Protein AF-A0A2V8A030-F1 (afdb_monomer_lite)

Radius of gyration: 26.64 Å; chains: 1; bounding box: 53×54×81 Å

pLDDT: mean 85.72, std 15.98, range [25.98, 98.75]

Sequence (415 aa):
MRPDWAATRVDRFESLRRTTTCSACGARWDPLSHTQDVGGPLARTSVDLALVLDATVGLDADDPVTRDGEGHRAASYRDALTPEALAGARLGAVRNLFGSAPEDTEGGDVVRKAIDAMRDRGATIVDVAIAGLETALQGSSVINTEFKFDLLDYLARYPQAPVHSLGEILERGDYHAALEAGFKQSNAIDSRDSAAHRIALHKRAAVRELITAALEEQRVDALVYPVLSRKAALIGEPARGMNNCQVSASTGFPALSVPAGFTADGVPIGMELLGPPWTESRLLSIAYAFERAVQPRRAPATTPALVNGKRPPPLRSAAAIEEVRATFTFDPVTGRLSYDVSATSARAGAVSVAIHRAAKDHNGPVILSVLNGSASTGDVVLQPIDREALARGDLYLGVRSMKGESRAQLQFKPE

Foldseek 3Di:
DDDQPLWWWFLDALLQLDPCDQPVHRDGDQDQANLQDGDADIGRALLVRQVVCCRRRDDDPPRVSNVVCVVLDDNGLNVLADLLLLAAAEEEAAPVQQDDDPQLVQLSVLQVVLVVLSVVSHHHYHYFYQPCLVVLLVLLDCRLLGRFPSNQVVLVVPVPDPDRTLVRCLVVVVDDPVCNVSSVSSNPRPDSPDPSNVSSLVSLVVLLVSVVCRCVVSVGQWYKHWCFSHFDDDVPDDDDGDHCSSSCSSNVFGKIWHFSAAGPVGGTTIMITTGGHSCNSSVSNSRNSSCVSPVRGDRFQQDDDADVNHQAAWWKWWDDDDQKTKIWTARSNQQKIKMKMFGDDDPQPFKWKFKFFDDPPDTHDTPDTADRGGIGIDMDRDDRVVSVSLVVQRIWIWMQGPVGIDIDTTDIDGD

Secondary structure (DSSP, 8-state):
------SEEEEE-STTTT-SB-TTT-PBPPPS-TTT-----EESSHHHHHHHHHHH----TT-GGGGGGTTT--S-SSTT--TTTTTT-EEEEEGGGS-SSGGGHHHHHHHHHHHHHHHHTTPEEEEE--TTHHHHHTT---HHHHHHHHHHHHHHT-TTSS--SHHHHHHHT-S-GGGHHHHHHHHT---TT-HHHHHHHHHHHHHHHHHHHHHHHHT-SEEEEESBSSPPPPTTSPP-S-BTHHHHHHH---EEEEEEEE-TTS-EEEEEEEPSTT-HHHHHHHHHHHHHHH------TTSPPPBTTBPPPPEEEEEEETTEEEEEEEETTTTEEEEEEEESS--TTSEEEEEEEEETTEEEEEEEEEESSSEEEEEEE--HHHHHHHHHT-EEEEEEETTEEEEEE---EE-

Structure (mmCIF, N/CA/C/O backbone):
data_AF-A0A2V8A030-F1
#
_entry.id   AF-A0A2V8A030-F1
#
loop_
_atom_site.group_PDB
_atom_site.id
_atom_site.type_symbol
_atom_site.label_atom_id
_atom_site.label_alt_id
_atom_site.label_comp_id
_atom_site.label_asym_id
_atom_site.label_entity_id
_atom_site.label_seq_id
_atom_site.pdbx_PDB_ins_code
_atom_site.Cartn_x
_atom_site.Cartn_y
_atom_site.Cartn_z
_atom_site.occupancy
_atom_site.B_iso_or_equiv
_atom_site.auth_seq_id
_atom_site.auth_comp_id
_atom_site.auth_asym_id
_atom_site.auth_atom_id
_atom_site.pdbx_PDB_model_num
ATOM 1 N N . MET A 1 1 ? 0.359 14.951 12.469 1.00 25.98 1 MET A N 1
ATOM 2 C CA . MET A 1 1 ? -0.631 14.194 11.668 1.00 25.98 1 MET A CA 1
ATOM 3 C C . MET A 1 1 ? -0.002 12.858 11.316 1.00 25.98 1 MET A C 1
ATOM 5 O O . MET A 1 1 ? 1.158 12.859 10.933 1.00 25.98 1 MET A O 1
ATOM 9 N N . ARG A 1 2 ? -0.686 11.735 11.557 1.00 28.62 2 ARG A N 1
ATOM 10 C CA . ARG A 1 2 ? -0.190 10.387 11.223 1.00 28.62 2 ARG A CA 1
ATOM 11 C C . ARG A 1 2 ? -0.768 9.984 9.853 1.00 28.62 2 ARG A C 1
ATOM 13 O O . ARG A 1 2 ? -1.899 10.391 9.594 1.00 28.62 2 ARG A O 1
ATOM 20 N N . PRO A 1 3 ? -0.037 9.250 8.993 1.00 30.45 3 PRO A N 1
ATOM 21 C CA . PRO A 1 3 ? -0.553 8.839 7.690 1.00 30.45 3 PRO A CA 1
ATOM 22 C C . PRO A 1 3 ? -1.743 7.877 7.835 1.00 30.45 3 PRO A C 1
ATOM 24 O O . PRO A 1 3 ? -1.896 7.216 8.859 1.00 30.45 3 PRO A O 1
ATOM 27 N N . ASP A 1 4 ? -2.585 7.819 6.811 1.00 27.83 4 ASP A N 1
ATOM 28 C CA . ASP A 1 4 ? -3.862 7.098 6.777 1.00 27.83 4 ASP A CA 1
ATOM 29 C C . ASP A 1 4 ? -3.701 5.795 5.969 1.00 27.83 4 ASP A C 1
ATOM 31 O O . ASP A 1 4 ? -4.127 5.667 4.825 1.00 27.83 4 ASP A O 1
ATOM 35 N N . TRP A 1 5 ? -2.924 4.857 6.512 1.00 34.81 5 TRP A N 1
ATOM 36 C CA . TRP A 1 5 ? -2.167 3.890 5.706 1.00 34.81 5 TRP A CA 1
ATOM 37 C C . TRP A 1 5 ? -2.776 2.475 5.613 1.00 34.81 5 TRP A C 1
ATOM 39 O O . TRP A 1 5 ? -2.155 1.565 5.074 1.00 34.81 5 TRP A O 1
ATOM 49 N N . ALA A 1 6 ? -4.024 2.282 6.043 1.00 31.52 6 ALA A N 1
ATOM 50 C CA . ALA A 1 6 ? -4.780 1.055 5.767 1.00 31.52 6 ALA A CA 1
ATOM 51 C C . ALA A 1 6 ? -5.619 1.205 4.483 1.00 31.52 6 ALA A C 1
ATOM 53 O O . ALA A 1 6 ? -6.847 1.099 4.527 1.00 31.52 6 ALA A O 1
ATOM 54 N N . ALA A 1 7 ? -4.971 1.507 3.357 1.00 31.42 7 ALA A N 1
ATOM 55 C CA . ALA A 1 7 ? -5.583 1.509 2.029 1.00 31.42 7 ALA A CA 1
ATOM 56 C C . ALA A 1 7 ? -4.988 0.369 1.194 1.00 31.42 7 ALA A C 1
ATOM 58 O O . ALA A 1 7 ? -3.803 0.066 1.317 1.00 31.42 7 ALA A O 1
ATOM 59 N N . THR A 1 8 ? -5.811 -0.252 0.353 1.00 36.19 8 THR A N 1
ATOM 60 C CA . THR A 1 8 ? -5.327 -1.108 -0.728 1.00 36.19 8 THR A CA 1
ATOM 61 C C . THR A 1 8 ? -4.625 -0.195 -1.724 1.00 36.19 8 THR A C 1
ATOM 63 O O . THR A 1 8 ? -5.216 0.729 -2.291 1.00 36.19 8 THR A O 1
ATOM 66 N N . ARG A 1 9 ? -3.325 -0.394 -1.877 1.00 33.53 9 ARG A N 1
ATOM 67 C CA . ARG A 1 9 ? -2.481 0.431 -2.725 1.00 33.53 9 ARG A CA 1
ATOM 68 C C . ARG A 1 9 ? -2.193 -0.363 -3.988 1.00 33.53 9 ARG A C 1
ATOM 70 O O . ARG A 1 9 ? -1.567 -1.408 -3.928 1.00 33.53 9 ARG A O 1
ATOM 77 N N . VAL A 1 10 ? -2.644 0.110 -5.144 1.00 38.59 10 VAL A N 1
ATOM 78 C CA . VAL A 1 10 ? -2.078 -0.401 -6.396 1.00 38.59 10 VAL A CA 1
ATOM 79 C C . VAL A 1 10 ? -0.679 0.181 -6.482 1.00 38.59 10 VAL A C 1
ATOM 81 O O . VAL A 1 10 ? -0.529 1.393 -6.620 1.00 38.59 10 VAL A O 1
ATOM 84 N N . ASP A 1 11 ? 0.336 -0.666 -6.347 1.00 33.34 11 ASP A N 1
ATOM 85 C CA . ASP A 1 11 ? 1.719 -0.227 -6.502 1.00 33.34 11 ASP A CA 1
ATOM 86 C C . ASP A 1 11 ? 2.092 -0.136 -7.983 1.00 33.34 11 ASP A C 1
ATOM 88 O O . ASP A 1 11 ? 2.829 0.774 -8.361 1.00 33.34 11 ASP A O 1
ATOM 92 N N . ARG A 1 12 ? 1.502 -0.988 -8.838 1.00 40.22 12 ARG A N 1
ATOM 93 C CA . ARG A 1 12 ? 1.589 -0.918 -10.298 1.00 40.22 12 ARG A CA 1
ATOM 94 C C . ARG A 1 12 ? 0.517 -1.717 -11.026 1.00 40.22 12 ARG A C 1
ATOM 96 O O . ARG A 1 12 ? 0.142 -2.805 -10.624 1.00 40.22 12 ARG A O 1
ATOM 103 N N . PHE A 1 13 ? 0.172 -1.275 -12.221 1.00 39.00 13 PHE A N 1
ATOM 104 C CA . PHE A 1 13 ? -0.346 -2.164 -13.252 1.00 39.00 13 PHE A CA 1
ATOM 105 C C . PHE A 1 13 ? 0.479 -1.966 -14.521 1.00 39.00 13 PHE A C 1
ATOM 107 O O . PHE A 1 13 ? 0.928 -0.851 -14.784 1.00 39.00 13 PHE A O 1
ATOM 114 N N . GLU A 1 14 ? 0.710 -3.027 -15.292 1.00 34.47 14 GLU A N 1
ATOM 115 C CA . GLU A 1 14 ? 1.395 -2.921 -16.580 1.00 34.47 14 GLU A CA 1
ATOM 116 C C . GLU A 1 14 ? 0.468 -2.223 -17.590 1.00 34.47 14 GLU A C 1
ATOM 118 O O . GLU A 1 14 ? 0.927 -1.365 -18.330 1.00 34.47 14 GLU A O 1
ATOM 123 N N . SER A 1 15 ? -0.855 -2.402 -17.471 1.00 28.78 15 SER A N 1
ATOM 124 C CA . SER A 1 15 ? -1.895 -1.596 -18.132 1.00 28.78 15 SER A CA 1
ATOM 125 C C . SER A 1 15 ? -1.965 -0.138 -17.670 1.00 28.78 15 SER A C 1
ATOM 127 O O . SER A 1 15 ? -2.482 0.708 -18.393 1.00 28.78 15 SER A O 1
ATOM 129 N N . LEU A 1 16 ? -1.422 0.171 -16.490 1.00 35.28 16 LEU A N 1
ATOM 130 C CA . LEU A 1 16 ? -1.175 1.538 -16.031 1.00 35.28 16 LEU A CA 1
ATOM 131 C C . LEU A 1 16 ? 0.264 1.978 -16.284 1.00 35.28 16 LEU A C 1
ATOM 133 O O . LEU A 1 16 ? 0.690 2.979 -15.698 1.00 35.28 16 LEU A O 1
ATOM 137 N N . ARG A 1 17 ? 1.030 1.272 -17.135 1.00 35.31 17 ARG A N 1
ATOM 138 C CA . ARG A 1 17 ? 2.282 1.825 -17.652 1.00 35.31 17 ARG A CA 1
ATOM 139 C C . ARG A 1 17 ? 1.971 3.142 -18.335 1.00 35.31 17 ARG A C 1
ATOM 141 O O . ARG A 1 17 ? 1.540 3.210 -19.477 1.00 35.31 17 ARG A O 1
ATOM 148 N N . ARG A 1 18 ? 2.227 4.173 -17.543 1.00 45.84 18 ARG A N 1
ATOM 149 C CA . ARG A 1 18 ? 2.242 5.573 -17.875 1.00 45.84 18 ARG A CA 1
ATOM 150 C C . ARG A 1 18 ? 0.948 6.166 -18.433 1.00 45.84 18 ARG A C 1
ATOM 152 O O . ARG A 1 18 ? 0.917 6.720 -19.523 1.00 45.84 18 ARG A O 1
ATOM 159 N N . THR A 1 19 ? -0.066 6.302 -17.590 1.00 32.00 19 THR A N 1
ATOM 160 C CA . THR A 1 19 ? -0.770 7.595 -17.606 1.00 32.00 19 THR A CA 1
ATOM 161 C C . THR A 1 19 ? 0.135 8.622 -16.913 1.00 32.00 19 THR A C 1
ATOM 163 O O . THR A 1 19 ? -0.076 8.953 -15.750 1.00 32.00 19 THR A O 1
ATOM 166 N N . THR A 1 20 ? 1.196 9.091 -17.597 1.00 32.81 20 THR A N 1
ATOM 167 C CA . THR A 1 20 ? 1.866 10.355 -17.211 1.00 32.81 20 THR A CA 1
ATOM 168 C C . THR A 1 20 ? 0.952 11.539 -17.461 1.00 32.81 20 THR A C 1
ATOM 170 O O . THR A 1 20 ? 1.181 12.603 -16.901 1.00 32.81 20 THR A O 1
ATOM 173 N N . THR A 1 21 ? -0.100 11.326 -18.248 1.00 32.94 21 THR A N 1
ATOM 174 C CA . THR A 1 21 ? -1.173 12.259 -18.531 1.00 32.94 21 THR A CA 1
ATOM 175 C C . THR A 1 21 ? -2.476 11.649 -18.045 1.00 32.94 21 THR A C 1
ATOM 177 O O . THR A 1 21 ? -2.828 10.526 -18.383 1.00 32.94 21 THR A O 1
ATOM 180 N N . CYS A 1 22 ? -3.233 12.388 -17.251 1.00 34.88 22 CYS A N 1
ATOM 181 C CA . CYS A 1 22 ? -4.630 12.066 -17.005 1.00 34.88 22 CYS A CA 1
ATOM 182 C C . CYS A 1 22 ? -5.386 12.123 -18.342 1.00 34.88 22 CYS A C 1
ATOM 184 O O . CYS A 1 22 ? -5.674 13.219 -18.818 1.00 34.88 22 CYS A O 1
ATOM 186 N N . SER A 1 23 ? -5.733 10.986 -18.956 1.00 33.41 23 SER A N 1
ATOM 187 C CA . SER A 1 23 ? -6.435 10.966 -20.255 1.00 33.41 23 SER A CA 1
ATOM 188 C C . SER A 1 23 ? -7.764 11.738 -20.221 1.00 33.41 23 SER A C 1
ATOM 190 O O . SER A 1 23 ? -8.204 12.269 -21.235 1.00 33.41 23 SER A O 1
ATOM 192 N N . ALA A 1 24 ? -8.378 11.858 -19.038 1.00 30.25 24 ALA A N 1
ATOM 193 C CA . ALA A 1 24 ? -9.600 12.627 -18.815 1.00 30.25 24 ALA A CA 1
ATOM 194 C C . ALA A 1 24 ? -9.383 14.148 -18.663 1.00 30.25 24 ALA A C 1
ATOM 196 O O . ALA A 1 24 ? -10.340 14.906 -18.799 1.00 30.25 24 ALA A O 1
ATOM 197 N N . CYS A 1 25 ? -8.167 14.611 -18.346 1.00 29.83 25 CYS A N 1
ATOM 198 C CA . CYS A 1 25 ? -7.921 16.007 -17.968 1.00 29.83 25 CYS A CA 1
ATOM 199 C C . CYS A 1 25 ? -6.650 16.650 -18.548 1.00 29.83 25 CYS A C 1
ATOM 201 O O . CYS A 1 25 ? -6.404 17.824 -18.285 1.00 29.83 25 CYS A O 1
ATOM 203 N N . GLY A 1 26 ? -5.838 15.927 -19.326 1.00 36.66 26 GLY A N 1
ATOM 204 C CA . GLY A 1 26 ? -4.633 16.448 -19.989 1.00 36.66 26 GLY A CA 1
ATOM 205 C C . GLY A 1 26 ? -3.487 16.849 -19.047 1.00 36.66 26 GLY A C 1
ATOM 206 O O . GLY A 1 26 ? -2.434 17.280 -19.510 1.00 36.66 26 GLY A O 1
ATOM 207 N N . ALA A 1 27 ? -3.671 16.729 -17.728 1.00 41.62 27 ALA A N 1
ATOM 208 C CA . ALA A 1 27 ? -2.675 17.105 -16.731 1.00 41.62 27 ALA A CA 1
ATOM 209 C C . ALA A 1 27 ? -1.552 16.065 -16.672 1.00 41.62 27 ALA A C 1
ATOM 211 O O . ALA A 1 27 ? -1.833 14.879 -16.462 1.00 41.62 27 ALA A O 1
ATOM 212 N N . ARG A 1 28 ? -0.302 16.525 -16.833 1.00 62.06 28 ARG A N 1
ATOM 213 C CA . ARG A 1 28 ? 0.897 15.695 -16.696 1.00 62.06 28 ARG A CA 1
ATOM 214 C C . ARG A 1 28 ? 1.520 15.813 -15.314 1.00 62.06 28 ARG A C 1
ATOM 216 O O . ARG A 1 28 ? 1.507 16.893 -14.730 1.00 62.06 28 ARG A O 1
ATOM 223 N N . TRP A 1 29 ? 2.019 14.704 -14.782 1.00 66.31 29 TRP A N 1
ATOM 224 C CA . TRP A 1 29 ? 2.655 14.670 -13.463 1.00 66.31 29 TRP A CA 1
ATOM 225 C C . TRP A 1 29 ? 4.144 15.012 -13.566 1.00 66.31 29 TRP A C 1
ATOM 227 O O . TRP A 1 29 ? 4.770 14.739 -14.590 1.00 66.31 29 TRP A O 1
ATOM 237 N N . ASP A 1 30 ? 4.688 15.621 -12.511 1.00 73.88 30 ASP A N 1
ATOM 238 C CA . ASP A 1 30 ? 6.125 15.879 -12.369 1.00 73.88 30 ASP A CA 1
ATOM 239 C C . ASP A 1 30 ? 6.883 14.536 -12.351 1.00 73.88 30 ASP A C 1
ATOM 241 O O . ASP A 1 30 ? 6.582 13.697 -11.490 1.00 73.88 30 ASP A O 1
ATOM 245 N N . PRO A 1 31 ? 7.779 14.271 -13.321 1.00 84.81 31 PRO A N 1
ATOM 246 C CA . PRO A 1 31 ? 8.413 12.971 -13.458 1.00 84.81 31 PRO A CA 1
ATOM 247 C C . PRO A 1 31 ? 9.564 12.787 -12.467 1.00 84.81 31 PRO A C 1
ATOM 249 O O . PRO A 1 31 ? 10.301 13.711 -12.127 1.00 84.81 31 PRO A O 1
ATOM 252 N N . LEU A 1 32 ? 9.777 11.538 -12.075 1.00 86.31 32 LEU A N 1
ATOM 253 C CA . LEU A 1 32 ? 10.956 11.093 -11.346 1.00 86.31 32 LEU A CA 1
ATOM 254 C C . LEU A 1 32 ? 11.871 10.226 -12.227 1.00 86.31 32 LEU A C 1
ATOM 256 O O . LEU A 1 32 ? 13.093 10.300 -12.108 1.00 86.31 32 LEU A O 1
ATOM 260 N N . SER A 1 33 ? 11.291 9.390 -13.088 1.00 89.50 33 SER A N 1
ATOM 261 C CA . SER A 1 33 ? 11.991 8.455 -13.969 1.00 89.50 33 SER A CA 1
ATOM 262 C C . SER A 1 33 ? 11.043 7.933 -15.042 1.00 89.50 33 SER A C 1
ATOM 264 O O . SER A 1 33 ? 10.166 7.119 -14.758 1.00 89.50 33 SER A O 1
ATOM 266 N N . HIS A 1 34 ? 11.242 8.302 -16.305 1.00 87.00 34 HIS A N 1
ATOM 267 C CA . HIS A 1 34 ? 10.416 7.806 -17.406 1.00 87.00 34 HIS A CA 1
ATOM 268 C C . HIS A 1 34 ? 10.416 6.270 -17.499 1.00 87.00 34 HIS A C 1
ATOM 270 O O . HIS A 1 34 ? 9.424 5.671 -17.918 1.00 87.00 34 HIS A O 1
ATOM 276 N N . THR A 1 35 ? 11.489 5.586 -17.099 1.00 87.38 35 THR A N 1
ATOM 277 C CA . THR A 1 35 ? 11.535 4.115 -17.102 1.00 87.38 35 THR A CA 1
ATOM 278 C C . THR A 1 35 ? 10.677 3.484 -16.001 1.00 87.38 35 THR A C 1
ATOM 280 O O . THR A 1 35 ? 10.215 2.349 -16.158 1.00 87.38 35 THR A O 1
ATOM 283 N N . GLN A 1 36 ? 10.483 4.167 -14.870 1.00 83.44 36 GLN A N 1
ATOM 284 C CA . GLN A 1 36 ? 9.836 3.595 -13.685 1.00 83.44 36 GLN A CA 1
ATOM 285 C C . GLN A 1 36 ? 8.491 4.226 -13.343 1.00 83.44 36 GLN A C 1
ATOM 287 O O . GLN A 1 36 ? 7.722 3.583 -12.634 1.00 83.44 36 GLN A O 1
ATOM 292 N N . ASP A 1 37 ? 8.188 5.427 -13.808 1.00 83.00 37 ASP A N 1
ATOM 293 C CA . ASP A 1 37 ? 7.002 6.151 -13.378 1.00 83.00 37 ASP A CA 1
ATOM 294 C C . ASP A 1 37 ? 5.719 5.502 -13.894 1.00 83.00 37 ASP A C 1
ATOM 296 O O . ASP A 1 37 ? 5.571 5.168 -15.070 1.00 83.00 37 ASP A O 1
ATOM 300 N N . VAL A 1 38 ? 4.777 5.324 -12.972 1.00 77.12 38 VAL A N 1
ATOM 301 C CA . VAL A 1 38 ? 3.444 4.780 -13.215 1.00 77.12 38 VAL A CA 1
ATOM 302 C C . VAL A 1 38 ? 2.466 5.478 -12.289 1.00 77.12 38 VAL A C 1
ATOM 304 O O . VAL A 1 38 ? 2.692 5.553 -11.081 1.00 77.12 38 VAL A O 1
ATOM 307 N N . GLY A 1 39 ? 1.355 5.950 -12.851 1.00 75.31 39 GLY A N 1
ATOM 308 C CA . GLY A 1 39 ? 0.219 6.384 -12.054 1.00 75.31 39 GLY A CA 1
ATOM 309 C C . GLY A 1 39 ? -0.660 5.206 -11.673 1.00 75.31 39 GLY A C 1
ATOM 310 O O . GLY A 1 39 ? -1.220 4.571 -12.554 1.00 75.31 39 GLY A O 1
ATOM 311 N N . GLY A 1 40 ? -0.774 4.925 -10.372 1.00 78.44 40 GLY A N 1
ATOM 312 C CA . GLY A 1 40 ? -1.592 3.856 -9.789 1.00 78.44 40 GLY A CA 1
ATOM 313 C C . GLY A 1 40 ? -2.733 4.400 -8.924 1.00 78.44 40 GLY A C 1
ATOM 314 O O . GLY A 1 40 ? -2.487 5.317 -8.135 1.00 78.44 40 GLY A O 1
ATOM 315 N N . PRO A 1 41 ? -3.973 3.876 -9.012 1.00 83.75 41 PRO A N 1
ATOM 316 C CA . PRO A 1 41 ? -5.032 4.288 -8.108 1.00 83.75 41 PRO A CA 1
ATOM 317 C C . PRO A 1 41 ? -4.810 3.743 -6.696 1.00 83.75 41 PRO A C 1
ATOM 319 O O . PRO A 1 41 ? -4.354 2.621 -6.484 1.00 83.75 41 PRO A O 1
ATOM 322 N N . LEU A 1 42 ? -5.194 4.539 -5.705 1.00 86.00 42 LEU A N 1
ATOM 323 C CA . LEU A 1 42 ? -5.202 4.150 -4.300 1.00 86.00 42 LEU A CA 1
ATOM 324 C C . LEU A 1 42 ? -6.643 4.159 -3.816 1.00 86.00 42 LEU A C 1
ATOM 326 O O . LEU A 1 42 ? -7.331 5.173 -3.948 1.00 86.00 42 LEU A O 1
ATOM 330 N N . ALA A 1 43 ? -7.106 3.055 -3.237 1.00 88.06 43 ALA A N 1
ATOM 331 C CA . ALA A 1 43 ? -8.460 2.996 -2.713 1.00 88.06 43 ALA A CA 1
ATOM 332 C C . ALA A 1 43 ? -8.576 2.079 -1.498 1.00 88.06 43 ALA A C 1
ATOM 334 O O . ALA A 1 43 ? -7.662 1.361 -1.112 1.00 88.06 43 ALA A O 1
ATOM 335 N N . ARG A 1 44 ? -9.732 2.122 -0.837 1.00 85.56 44 ARG A N 1
ATOM 336 C CA . ARG A 1 44 ? -9.989 1.271 0.333 1.00 85.56 44 ARG A CA 1
ATOM 337 C C . ARG A 1 44 ? -10.485 -0.118 -0.043 1.00 85.56 44 ARG A C 1
ATOM 339 O O . ARG A 1 44 ? -10.506 -0.964 0.846 1.00 85.56 44 ARG A O 1
ATOM 346 N N . THR A 1 45 ? -10.934 -0.307 -1.285 1.00 89.19 45 THR A N 1
ATOM 347 C CA . THR A 1 45 ? -11.510 -1.566 -1.760 1.00 89.19 45 THR A CA 1
ATOM 348 C C . THR A 1 45 ? -11.014 -1.932 -3.152 1.00 89.19 45 THR A C 1
ATOM 350 O O . THR A 1 45 ? -10.745 -1.044 -3.965 1.00 89.19 45 THR A O 1
ATOM 353 N N . SER A 1 46 ? -10.947 -3.229 -3.461 1.00 92.44 46 SER A N 1
ATOM 354 C CA . SER A 1 46 ? -10.628 -3.699 -4.821 1.00 92.44 46 SER A CA 1
ATOM 355 C C . SER A 1 46 ? -11.665 -3.256 -5.861 1.00 92.44 46 SER A C 1
ATOM 357 O O . SER A 1 46 ? -11.319 -3.050 -7.021 1.00 92.44 46 SER A O 1
ATOM 359 N N . VAL A 1 47 ? -12.923 -3.060 -5.449 1.00 95.00 47 VAL A N 1
ATOM 360 C CA . VAL A 1 47 ? -13.990 -2.539 -6.321 1.00 95.00 47 VAL A CA 1
ATOM 361 C C . VAL A 1 47 ? -13.708 -1.099 -6.734 1.00 95.00 47 VAL A C 1
ATOM 363 O O . VAL A 1 47 ? -13.798 -0.777 -7.916 1.00 95.00 47 VAL A O 1
ATOM 366 N N . ASP A 1 48 ? -13.347 -0.245 -5.776 1.00 93.12 48 ASP A N 1
ATOM 367 C CA . ASP A 1 48 ? -13.006 1.150 -6.058 1.00 93.12 48 ASP A CA 1
ATOM 368 C C . ASP A 1 48 ? -11.769 1.237 -6.960 1.00 93.12 48 ASP A C 1
ATOM 370 O O . ASP A 1 48 ? -11.745 2.046 -7.882 1.00 93.12 48 ASP A O 1
ATOM 374 N N . LEU A 1 49 ? -10.768 0.373 -6.742 1.00 90.25 49 LEU A N 1
ATOM 375 C CA . LEU A 1 49 ? -9.608 0.287 -7.630 1.00 90.25 49 LEU A CA 1
ATOM 376 C C . LEU A 1 49 ? -10.035 -0.034 -9.061 1.00 90.25 49 LEU A C 1
ATOM 378 O O . LEU A 1 49 ? -9.706 0.728 -9.962 1.00 90.25 49 LEU A O 1
ATOM 382 N N . ALA A 1 50 ? -10.808 -1.102 -9.266 1.00 92.31 50 ALA A N 1
ATOM 383 C CA . ALA A 1 50 ? -11.272 -1.505 -10.592 1.00 92.31 50 ALA A CA 1
ATOM 384 C C . ALA A 1 50 ? -12.049 -0.391 -11.316 1.00 92.31 50 ALA A C 1
ATOM 386 O O . ALA A 1 50 ? -11.811 -0.142 -12.494 1.00 92.31 50 ALA A O 1
ATOM 387 N N . LEU A 1 51 ? -12.917 0.330 -10.597 1.00 93.31 51 LEU A N 1
ATOM 388 C CA . LEU A 1 51 ? -13.657 1.468 -11.149 1.00 93.31 51 LEU A CA 1
ATOM 389 C C . LEU A 1 51 ? -12.739 2.608 -11.605 1.00 93.31 51 LEU A C 1
ATOM 391 O O . LEU A 1 51 ? -12.997 3.221 -12.638 1.00 93.31 51 LEU A O 1
ATOM 395 N N . VAL A 1 52 ? -11.674 2.906 -10.852 1.00 91.31 52 VAL A N 1
ATOM 396 C CA . VAL A 1 52 ? -10.717 3.940 -11.267 1.00 91.31 52 VAL A CA 1
ATOM 397 C C . VAL A 1 52 ? -9.914 3.472 -12.478 1.00 91.31 52 VAL A C 1
ATOM 399 O O . VAL A 1 52 ? -9.730 4.253 -13.402 1.00 91.31 52 VAL A O 1
ATOM 402 N N . LEU A 1 53 ? -9.508 2.202 -12.538 1.00 87.31 53 LEU A N 1
ATOM 403 C CA . LEU A 1 53 ? -8.795 1.663 -13.703 1.00 87.31 53 LEU A CA 1
ATOM 404 C C . LEU A 1 53 ? -9.624 1.717 -14.978 1.00 87.31 53 LEU A C 1
ATOM 406 O O . LEU A 1 53 ? -9.095 2.085 -16.023 1.00 87.31 53 LEU A O 1
ATOM 410 N N . ASP A 1 54 ? -10.914 1.392 -14.889 1.00 89.56 54 ASP A N 1
ATOM 411 C CA . ASP A 1 54 ? -11.837 1.506 -16.020 1.00 89.56 54 ASP A CA 1
ATOM 412 C C . ASP A 1 54 ? -11.859 2.931 -16.584 1.00 89.56 54 ASP A C 1
ATOM 414 O O . ASP A 1 54 ? -11.943 3.118 -17.800 1.00 89.56 54 ASP A O 1
ATOM 418 N N . ALA A 1 55 ? -11.733 3.927 -15.703 1.00 89.62 55 ALA A N 1
ATOM 419 C CA . ALA A 1 55 ? -11.719 5.336 -16.063 1.00 89.62 55 ALA A CA 1
ATOM 420 C C . ALA A 1 55 ? -10.347 5.852 -16.536 1.00 89.62 55 ALA A C 1
ATOM 422 O O . ALA A 1 55 ? -10.312 6.802 -17.318 1.00 89.62 55 ALA A O 1
ATOM 423 N N . THR A 1 56 ? -9.231 5.286 -16.061 1.00 84.06 56 THR A N 1
ATOM 424 C CA . THR A 1 56 ? -7.890 5.864 -16.272 1.00 84.06 56 THR A CA 1
ATOM 425 C C . THR A 1 56 ? -6.989 5.081 -17.219 1.00 84.06 56 THR A C 1
ATOM 427 O O . THR A 1 56 ? -6.072 5.672 -17.774 1.00 84.06 56 THR A O 1
ATOM 430 N N . VAL A 1 57 ? -7.197 3.775 -17.406 1.00 84.12 57 VAL A N 1
ATOM 431 C CA . VAL A 1 57 ? -6.365 2.972 -18.317 1.00 84.12 57 VAL A CA 1
ATOM 432 C C . VAL A 1 57 ? -6.723 3.303 -19.763 1.00 84.12 57 VAL A C 1
ATOM 434 O O . VAL A 1 57 ? -7.888 3.229 -20.154 1.00 84.12 57 VAL A O 1
ATOM 437 N N . GLY A 1 58 ? -5.729 3.608 -20.592 1.00 80.75 58 GLY A N 1
ATOM 438 C CA . GLY A 1 58 ? -5.937 3.892 -22.007 1.00 80.75 58 GLY A CA 1
ATOM 439 C C . GLY A 1 58 ? -4.644 4.201 -22.748 1.00 80.75 58 GLY A C 1
ATOM 440 O O . GLY A 1 58 ? -3.592 4.379 -22.140 1.00 80.75 58 GLY A O 1
ATOM 441 N N . LEU A 1 59 ? -4.747 4.257 -24.076 1.00 83.81 59 LEU A N 1
ATOM 442 C CA . LEU A 1 59 ? -3.672 4.763 -24.920 1.00 83.81 59 LEU A CA 1
ATOM 443 C C . LEU A 1 59 ? -3.569 6.277 -24.775 1.00 83.81 59 LEU A C 1
ATOM 445 O O . LEU A 1 59 ? -4.583 6.976 -24.726 1.00 83.81 59 LEU A O 1
ATOM 449 N N . ASP A 1 60 ? -2.339 6.766 -24.788 1.00 82.50 60 ASP A N 1
ATOM 450 C CA . ASP A 1 60 ? -2.029 8.180 -24.811 1.00 82.50 60 ASP A CA 1
ATOM 451 C C . ASP A 1 60 ? -1.022 8.468 -25.929 1.00 82.50 60 ASP A C 1
ATOM 453 O O . ASP A 1 60 ? 0.104 7.972 -25.931 1.00 82.50 60 ASP A O 1
ATOM 457 N N . ALA A 1 61 ? -1.424 9.280 -26.910 1.00 84.69 61 ALA A N 1
ATOM 458 C CA . ALA A 1 61 ? -0.552 9.668 -28.021 1.00 84.69 61 ALA A CA 1
ATOM 459 C C . ALA A 1 61 ? 0.700 10.418 -27.536 1.00 84.69 61 ALA A C 1
ATOM 461 O O . ALA A 1 61 ? 1.751 10.373 -28.180 1.00 84.69 61 ALA A O 1
ATOM 462 N N . ASP A 1 62 ? 0.560 11.065 -26.385 1.00 79.69 62 ASP A N 1
ATOM 463 C CA . ASP A 1 62 ? 1.537 11.903 -25.721 1.00 79.69 62 ASP A CA 1
ATOM 464 C C . ASP A 1 62 ? 2.479 11.120 -24.788 1.00 79.69 62 ASP A C 1
ATOM 466 O O . ASP A 1 62 ? 3.435 11.704 -24.252 1.00 79.69 62 ASP A O 1
ATOM 470 N N . ASP A 1 63 ? 2.235 9.813 -24.636 1.00 79.81 63 ASP A N 1
ATOM 471 C CA . ASP A 1 63 ? 3.084 8.866 -23.924 1.00 79.81 63 ASP A CA 1
ATOM 472 C C . ASP A 1 63 ? 3.290 7.564 -24.726 1.00 79.81 63 ASP A C 1
ATOM 474 O O . ASP A 1 63 ? 2.469 6.640 -24.674 1.00 79.81 63 ASP A O 1
ATOM 478 N N . PRO A 1 64 ? 4.416 7.447 -25.456 1.00 80.00 64 PRO A N 1
ATOM 479 C CA . PRO A 1 64 ? 4.685 6.315 -26.339 1.00 80.00 64 PRO A CA 1
ATOM 480 C C . PRO A 1 64 ? 4.629 4.929 -25.686 1.00 80.00 64 PRO A C 1
ATOM 482 O O . PRO A 1 64 ? 4.351 3.967 -26.395 1.00 80.00 64 PRO A O 1
ATOM 485 N N . VAL A 1 65 ? 4.874 4.805 -24.376 1.00 78.62 65 VAL A N 1
ATOM 486 C CA . VAL A 1 65 ? 4.885 3.493 -23.694 1.00 78.62 65 VAL A CA 1
ATOM 487 C C . VAL A 1 65 ? 3.480 2.940 -23.472 1.00 78.62 65 VAL A C 1
ATOM 489 O O . VAL A 1 65 ? 3.320 1.729 -23.349 1.00 78.62 65 VAL A O 1
ATOM 492 N N . THR A 1 66 ? 2.440 3.776 -23.516 1.00 80.44 66 THR A N 1
ATOM 493 C CA . THR A 1 66 ? 1.054 3.281 -23.445 1.00 80.44 66 THR A CA 1
ATOM 494 C C . THR A 1 66 ? 0.704 2.359 -24.615 1.00 80.44 66 THR A C 1
ATOM 496 O O . THR A 1 66 ? -0.151 1.487 -24.472 1.00 80.44 66 THR A O 1
ATOM 499 N N . ARG A 1 67 ? 1.406 2.487 -25.752 1.00 83.19 67 ARG A N 1
ATOM 500 C CA . ARG A 1 67 ? 1.229 1.623 -26.930 1.00 83.19 67 ARG A CA 1
ATOM 501 C C . ARG A 1 67 ? 1.566 0.163 -26.653 1.00 83.19 67 ARG A C 1
ATOM 503 O O . ARG A 1 67 ? 0.965 -0.705 -27.272 1.00 83.19 67 ARG A O 1
ATOM 510 N N . ASP A 1 68 ? 2.450 -0.117 -25.697 1.00 82.06 68 ASP A N 1
ATOM 511 C CA . ASP A 1 68 ? 2.780 -1.493 -25.307 1.00 82.06 68 ASP A CA 1
ATOM 512 C C . ASP A 1 68 ? 1.545 -2.235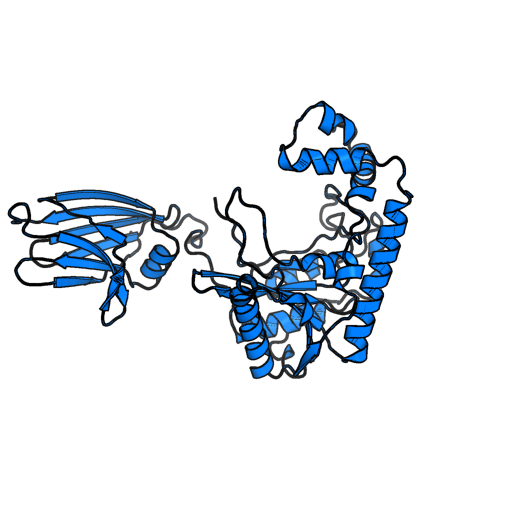 -24.749 1.00 82.06 68 ASP A C 1
ATOM 514 O O . ASP A 1 68 ? 1.461 -3.464 -24.811 1.00 82.06 68 ASP A O 1
ATOM 518 N N . GLY A 1 69 ? 0.567 -1.487 -24.221 1.00 77.38 69 GLY A N 1
ATOM 519 C CA . GLY A 1 69 ? -0.698 -2.009 -23.704 1.00 77.38 69 GLY A CA 1
ATOM 520 C C . GLY A 1 69 ? -1.807 -2.161 -24.746 1.00 77.38 69 GLY A C 1
ATOM 521 O O . GLY A 1 69 ? -2.911 -2.594 -24.396 1.00 77.38 69 GLY A O 1
ATOM 522 N N . GLU A 1 70 ? -1.558 -1.811 -26.011 1.00 82.81 70 GLU A N 1
ATOM 523 C CA . GLU A 1 70 ? -2.539 -1.980 -27.082 1.00 82.81 70 GLU A CA 1
ATOM 524 C C . GLU A 1 70 ? -2.925 -3.461 -27.227 1.00 82.81 70 GLU A C 1
ATOM 526 O O . GLU A 1 70 ? -2.079 -4.347 -27.300 1.00 82.81 70 GLU A O 1
ATOM 531 N N . GLY A 1 71 ? -4.230 -3.746 -27.214 1.00 85.38 71 GLY A N 1
ATOM 532 C CA . GLY A 1 71 ? -4.760 -5.115 -27.264 1.00 85.38 71 GLY A CA 1
ATOM 533 C C . GLY A 1 71 ? -4.729 -5.887 -25.938 1.00 85.38 71 GLY A C 1
ATOM 534 O O . GLY A 1 71 ? -5.368 -6.931 -25.843 1.00 85.38 71 GLY A O 1
ATOM 535 N N . HIS A 1 72 ? -4.064 -5.368 -24.902 1.00 84.12 72 HIS A N 1
ATOM 536 C CA . HIS A 1 72 ? -3.975 -6.012 -23.585 1.00 84.12 72 HIS A CA 1
ATOM 537 C C . HIS A 1 72 ? -4.977 -5.465 -22.556 1.00 84.12 72 HIS A C 1
ATOM 539 O O . HIS A 1 72 ? -5.243 -6.101 -21.536 1.00 84.12 72 HIS A O 1
ATOM 545 N N . ARG A 1 73 ? -5.561 -4.287 -22.807 1.00 82.44 73 ARG A N 1
ATOM 546 C CA . ARG A 1 73 ? -6.550 -3.671 -21.914 1.00 82.44 73 ARG A CA 1
ATOM 547 C C . ARG A 1 73 ? -7.830 -4.517 -21.825 1.00 82.44 73 ARG A C 1
ATOM 549 O O . ARG A 1 73 ? -8.469 -4.803 -22.836 1.00 82.44 73 ARG A O 1
ATOM 556 N N . ALA A 1 74 ? -8.259 -4.821 -20.600 1.00 82.69 74 ALA A N 1
ATOM 557 C CA . ALA A 1 74 ? -9.566 -5.420 -20.341 1.00 82.69 74 ALA A CA 1
ATOM 558 C C . ALA A 1 74 ? -10.710 -4.454 -20.700 1.00 82.69 74 ALA A C 1
ATOM 560 O O . ALA A 1 74 ? -10.602 -3.249 -20.478 1.00 82.69 74 ALA A O 1
ATOM 561 N N . ALA A 1 75 ? -11.832 -4.983 -21.198 1.00 87.81 75 ALA A N 1
ATOM 562 C CA . ALA A 1 75 ? -13.024 -4.171 -21.467 1.00 87.81 75 ALA A CA 1
ATOM 563 C C . ALA A 1 75 ? -13.532 -3.463 -20.196 1.00 87.81 75 ALA A C 1
ATOM 565 O O . ALA A 1 75 ? -13.881 -2.286 -20.240 1.00 87.81 75 ALA A O 1
ATOM 566 N N . SER A 1 76 ? -13.507 -4.176 -19.067 1.00 93.06 76 SER A N 1
ATOM 567 C CA . SER A 1 76 ? -13.658 -3.624 -17.725 1.00 93.06 76 SER A CA 1
ATOM 568 C C . SER A 1 76 ? -12.891 -4.482 -16.714 1.00 93.06 76 SER A C 1
ATOM 570 O O . SER A 1 76 ? -12.956 -5.713 -16.732 1.00 93.06 76 SER A O 1
ATOM 572 N N . TYR A 1 77 ? -12.170 -3.831 -15.809 1.00 91.62 77 TYR A N 1
ATOM 573 C CA . TYR A 1 77 ? -11.536 -4.425 -14.639 1.00 91.62 77 TYR A CA 1
ATOM 574 C C . TYR A 1 77 ? -12.557 -4.804 -13.566 1.00 91.62 77 TYR A C 1
ATOM 576 O O . TYR A 1 77 ? -12.314 -5.727 -12.788 1.00 91.62 77 TYR A O 1
ATOM 584 N N . ARG A 1 78 ? -13.706 -4.117 -13.513 1.00 95.00 78 ARG A N 1
ATOM 585 C CA . ARG A 1 78 ? -14.794 -4.439 -12.581 1.00 95.00 78 ARG A CA 1
ATOM 586 C C . ARG A 1 78 ? -15.392 -5.808 -12.882 1.00 95.00 78 ARG A C 1
ATOM 588 O O . ARG A 1 78 ? -15.676 -6.558 -11.951 1.00 95.00 78 ARG A O 1
ATOM 595 N N . ASP A 1 79 ? -15.549 -6.135 -14.159 1.00 95.38 79 ASP A N 1
ATOM 596 C CA . ASP A 1 79 ? -16.141 -7.404 -14.596 1.00 95.38 79 ASP A CA 1
ATOM 597 C C . ASP A 1 79 ? -15.267 -8.614 -14.241 1.00 95.38 79 ASP A C 1
ATOM 599 O O . ASP A 1 79 ? -15.764 -9.732 -14.121 1.00 95.38 79 ASP A O 1
ATOM 603 N N . ALA A 1 80 ? -13.970 -8.396 -14.009 1.00 91.81 80 ALA A N 1
ATOM 604 C CA . ALA A 1 80 ? -13.060 -9.440 -13.565 1.00 91.81 80 ALA A CA 1
ATOM 605 C C . ALA A 1 80 ? -13.222 -9.804 -12.080 1.00 91.81 80 ALA A C 1
ATOM 607 O O . ALA A 1 80 ? -12.679 -10.819 -11.656 1.00 91.81 80 ALA A O 1
ATOM 608 N N . LEU A 1 81 ? -13.926 -9.001 -11.272 1.00 95.88 81 LEU A N 1
ATOM 609 C CA . LEU A 1 81 ? -14.002 -9.200 -9.824 1.00 95.88 81 LEU A CA 1
ATOM 610 C C . LEU A 1 81 ? -14.942 -10.353 -9.459 1.00 95.88 81 LEU A C 1
ATOM 612 O O . LEU A 1 81 ? -16.164 -10.206 -9.467 1.00 95.88 81 LEU A O 1
ATOM 616 N N . THR A 1 82 ? -14.365 -11.484 -9.055 1.00 95.81 82 THR A N 1
ATOM 617 C CA . THR A 1 82 ? -15.126 -12.663 -8.613 1.00 95.81 82 THR A CA 1
ATOM 618 C C . THR A 1 82 ? -14.749 -13.069 -7.183 1.00 95.81 82 THR A C 1
ATOM 620 O O . THR A 1 82 ? -13.557 -13.132 -6.862 1.00 95.81 82 THR A O 1
ATOM 623 N N . PRO A 1 83 ? -15.721 -13.327 -6.285 1.00 94.94 83 PRO A N 1
ATOM 624 C CA . PRO A 1 83 ? -15.424 -13.723 -4.907 1.00 94.94 83 PRO A CA 1
ATOM 625 C C . PRO A 1 83 ? -14.788 -15.119 -4.806 1.00 94.94 83 PRO A C 1
ATOM 627 O O . PRO A 1 83 ? -14.126 -15.419 -3.813 1.00 94.94 83 PRO A O 1
ATOM 630 N N . GLU A 1 84 ? -14.930 -15.948 -5.838 1.00 95.69 84 GLU A N 1
ATOM 631 C CA . GLU A 1 84 ? -14.362 -17.293 -5.929 1.00 95.69 84 GLU A CA 1
ATOM 632 C C . GLU A 1 84 ? -12.926 -17.313 -6.471 1.00 95.69 84 GLU A C 1
ATOM 634 O O . GLU A 1 84 ? -12.322 -18.378 -6.517 1.00 95.69 84 GLU A O 1
ATOM 639 N N . ALA A 1 85 ? -12.335 -16.177 -6.857 1.00 96.62 85 ALA A N 1
ATOM 640 C CA . ALA A 1 85 ? -11.049 -16.152 -7.566 1.00 96.62 85 ALA A CA 1
ATOM 641 C C . ALA A 1 85 ? -9.843 -16.739 -6.822 1.00 96.62 85 ALA A C 1
ATOM 643 O O . ALA A 1 85 ? -8.822 -16.986 -7.470 1.00 96.62 85 ALA A O 1
ATOM 644 N N . LEU A 1 86 ? -9.935 -16.943 -5.504 1.00 97.12 86 LEU A N 1
ATOM 645 C CA . LEU A 1 86 ? -8.928 -17.687 -4.743 1.00 97.12 86 LEU A CA 1
ATOM 646 C C . LEU A 1 86 ? -8.999 -19.193 -5.013 1.00 97.12 86 LEU A C 1
ATOM 648 O O . LEU A 1 86 ? -7.959 -19.847 -5.013 1.00 97.12 86 LEU A O 1
ATOM 652 N N . ALA A 1 87 ? -10.184 -19.744 -5.285 1.00 95.81 87 ALA A N 1
ATOM 653 C CA . ALA A 1 87 ? -10.342 -21.153 -5.608 1.00 95.81 87 ALA A CA 1
ATOM 654 C C . ALA A 1 87 ? -9.626 -21.465 -6.929 1.00 95.81 87 ALA A C 1
ATOM 656 O O . ALA A 1 87 ? -9.957 -20.926 -7.983 1.00 95.81 87 ALA A O 1
ATOM 657 N N . GLY A 1 88 ? -8.608 -22.324 -6.860 1.00 90.38 88 GLY A N 1
ATOM 658 C CA . GLY A 1 88 ? -7.783 -22.672 -8.018 1.00 90.38 88 GLY A CA 1
ATOM 659 C C . GLY A 1 88 ? -6.688 -21.655 -8.350 1.00 90.38 88 GLY A C 1
ATOM 660 O O . GLY A 1 88 ? -5.909 -21.911 -9.265 1.00 90.38 88 GLY A O 1
ATOM 661 N N . ALA A 1 89 ? -6.569 -20.551 -7.600 1.00 98.00 89 ALA A N 1
ATOM 662 C CA . ALA A 1 89 ? -5.422 -19.660 -7.732 1.00 98.00 89 ALA A CA 1
ATOM 663 C C . ALA A 1 89 ? -4.132 -20.357 -7.306 1.00 98.00 89 ALA A C 1
ATOM 665 O O . ALA A 1 89 ? -4.122 -21.092 -6.320 1.00 98.00 89 ALA A O 1
ATOM 666 N N . ARG A 1 90 ? -3.030 -20.101 -8.007 1.00 98.69 90 ARG A N 1
ATOM 667 C CA . ARG A 1 90 ? -1.696 -20.582 -7.626 1.00 98.69 90 ARG A CA 1
ATOM 668 C C . ARG A 1 90 ? -0.821 -19.390 -7.273 1.00 98.69 90 ARG A C 1
ATOM 670 O O . ARG A 1 90 ? -0.523 -18.584 -8.141 1.00 98.69 90 ARG A O 1
ATOM 677 N N . LEU A 1 91 ? -0.415 -19.262 -6.014 1.00 98.75 91 LEU A N 1
ATOM 678 C CA . LEU A 1 91 ? 0.347 -18.115 -5.518 1.00 98.75 91 LEU A CA 1
ATOM 679 C C . LEU A 1 91 ? 1.727 -18.558 -5.028 1.00 98.75 91 LEU A C 1
ATOM 681 O O . LEU A 1 91 ? 1.838 -19.494 -4.235 1.00 98.75 91 LEU A O 1
ATOM 685 N N . GLY A 1 92 ? 2.776 -17.881 -5.490 1.00 98.62 92 GLY A N 1
ATOM 686 C CA . GLY A 1 92 ? 4.157 -18.145 -5.095 1.00 98.62 92 GLY A CA 1
ATOM 687 C C . GLY A 1 92 ? 4.598 -17.270 -3.923 1.00 98.62 92 GLY A C 1
ATOM 688 O O . GLY A 1 92 ? 4.858 -16.086 -4.110 1.00 98.62 92 GLY A O 1
ATOM 689 N N . ALA A 1 93 ? 4.718 -17.826 -2.719 1.00 98.38 93 ALA A N 1
ATOM 690 C CA . ALA A 1 93 ? 5.228 -17.111 -1.552 1.00 98.38 93 ALA A CA 1
ATOM 691 C C . ALA A 1 93 ? 6.757 -16.970 -1.633 1.00 98.38 93 ALA A C 1
ATOM 693 O O . ALA A 1 93 ? 7.482 -17.951 -1.446 1.00 98.38 93 ALA A O 1
ATOM 694 N N . VAL A 1 94 ? 7.258 -15.757 -1.904 1.00 97.50 94 VAL A N 1
ATOM 695 C CA . VAL A 1 94 ? 8.691 -15.520 -2.166 1.00 97.50 94 VAL A CA 1
ATOM 696 C C . VAL A 1 94 ? 9.471 -15.428 -0.859 1.00 97.50 94 VAL A C 1
ATOM 698 O O . VAL A 1 94 ? 9.559 -14.371 -0.236 1.00 97.50 94 VAL A O 1
ATOM 701 N N . ARG A 1 95 ? 10.066 -16.541 -0.435 1.00 93.94 95 ARG A N 1
ATOM 702 C CA . ARG A 1 95 ? 10.668 -16.706 0.895 1.00 93.94 95 ARG A CA 1
ATOM 703 C C . ARG A 1 95 ? 11.823 -15.746 1.162 1.00 93.94 95 ARG A C 1
ATOM 705 O O . ARG A 1 95 ? 11.913 -15.219 2.267 1.00 93.94 95 ARG A O 1
ATOM 712 N N . ASN A 1 96 ? 12.631 -15.441 0.146 1.00 91.50 96 ASN A N 1
ATOM 713 C CA . ASN A 1 96 ? 13.738 -14.486 0.253 1.00 91.50 96 ASN A CA 1
ATOM 714 C C . ASN A 1 96 ? 13.282 -13.069 0.635 1.00 91.50 96 ASN A C 1
ATOM 716 O O . ASN A 1 96 ? 14.099 -12.305 1.127 1.00 91.50 96 ASN A O 1
ATOM 720 N N . LEU A 1 97 ? 12.007 -12.717 0.431 1.00 94.38 97 LEU A N 1
ATOM 721 C CA . LEU A 1 97 ? 11.480 -11.367 0.658 1.00 94.38 97 LEU A CA 1
ATOM 722 C C . LEU A 1 97 ? 10.807 -11.184 2.032 1.00 94.38 97 LEU A C 1
ATOM 724 O O . LEU A 1 97 ? 10.327 -10.096 2.339 1.00 94.38 97 LEU A O 1
ATOM 728 N N . PHE A 1 98 ? 10.780 -12.214 2.885 1.00 93.50 98 PHE A N 1
ATOM 729 C CA . PHE A 1 98 ? 10.207 -12.118 4.238 1.00 93.50 98 PHE A CA 1
ATOM 730 C C . PHE A 1 98 ? 11.188 -11.590 5.294 1.00 93.50 98 PHE A C 1
ATOM 732 O O . PHE A 1 98 ? 10.772 -11.324 6.419 1.00 93.50 98 PHE A O 1
ATOM 739 N N . GLY A 1 99 ? 12.466 -11.427 4.943 1.00 87.06 99 GLY A N 1
ATOM 740 C CA . GLY A 1 99 ? 13.526 -11.144 5.906 1.00 87.06 99 GLY A CA 1
ATOM 741 C C . GLY A 1 99 ? 13.895 -12.361 6.755 1.00 87.06 99 GLY A C 1
ATOM 742 O O . GLY A 1 99 ? 13.171 -13.356 6.830 1.00 87.06 99 GLY A O 1
ATOM 743 N N . SER A 1 100 ? 15.067 -12.291 7.379 1.00 86.94 100 SER A N 1
ATOM 744 C CA . SER A 1 100 ? 15.603 -13.350 8.243 1.00 86.94 100 SER A CA 1
ATOM 745 C C . SER A 1 100 ? 15.979 -12.849 9.634 1.00 86.94 100 SER A C 1
ATOM 747 O O . SER A 1 100 ? 16.389 -13.649 10.474 1.00 86.94 100 SER A O 1
ATOM 749 N N . ALA A 1 101 ? 15.890 -11.540 9.885 1.00 90.12 101 ALA A N 1
ATOM 750 C CA . ALA A 1 101 ? 16.230 -10.983 11.181 1.00 90.12 101 ALA A CA 1
ATOM 751 C C . ALA A 1 101 ? 15.047 -11.135 12.153 1.00 90.12 101 ALA A C 1
ATOM 753 O O . ALA A 1 101 ? 13.889 -11.098 11.725 1.00 90.12 101 ALA A O 1
ATOM 754 N N . PRO A 1 102 ? 15.298 -11.247 13.470 1.00 90.56 102 PRO A N 1
ATOM 755 C CA . PRO A 1 102 ? 14.230 -11.357 14.460 1.00 90.56 102 PRO A CA 1
ATOM 756 C C . PRO A 1 102 ? 13.186 -10.239 14.358 1.00 90.56 102 PRO A C 1
ATOM 758 O O . PRO A 1 102 ? 11.999 -10.501 14.547 1.00 90.56 102 PRO A O 1
ATOM 761 N N . GLU A 1 103 ? 13.589 -9.016 13.999 1.00 90.06 103 GLU A N 1
ATOM 762 C CA . GLU A 1 103 ? 12.664 -7.882 13.894 1.00 90.06 103 GLU A CA 1
ATOM 763 C C . GLU A 1 103 ? 11.756 -7.930 12.653 1.00 90.06 103 GLU A C 1
ATOM 765 O O . GLU A 1 103 ? 10.773 -7.195 12.605 1.00 90.06 103 GLU A O 1
ATOM 770 N N . ASP A 1 104 ? 12.053 -8.781 11.664 1.00 90.88 104 ASP A N 1
ATOM 771 C CA . ASP A 1 104 ? 11.185 -9.006 10.497 1.00 90.88 104 ASP A CA 1
ATOM 772 C C . ASP A 1 104 ? 10.035 -9.981 10.820 1.00 90.88 104 ASP A C 1
ATOM 774 O O . ASP A 1 104 ? 9.034 -10.045 10.105 1.00 90.88 104 ASP A O 1
ATOM 778 N N . THR A 1 105 ? 10.154 -10.730 11.925 1.00 93.00 105 THR A N 1
ATOM 779 C CA . THR A 1 105 ? 9.237 -11.824 12.281 1.00 93.00 105 THR A CA 1
ATOM 780 C C . THR A 1 105 ? 7.794 -11.354 12.419 1.00 93.00 105 THR A C 1
ATOM 782 O O . THR A 1 105 ? 6.905 -11.976 11.850 1.00 93.00 105 THR A O 1
ATOM 785 N N . GLU A 1 106 ? 7.548 -10.245 13.129 1.00 93.69 106 GLU A N 1
ATOM 786 C CA . GLU A 1 106 ? 6.184 -9.755 13.377 1.00 93.69 106 GLU A CA 1
ATOM 787 C C . GLU A 1 106 ? 5.469 -9.390 12.065 1.00 93.69 106 GLU A C 1
ATOM 789 O O . GLU A 1 106 ? 4.336 -9.817 11.840 1.00 93.69 106 GLU A O 1
ATOM 794 N N . GLY A 1 107 ? 6.137 -8.649 11.172 1.00 92.06 107 GLY A N 1
ATOM 795 C CA . GLY A 1 107 ? 5.585 -8.288 9.863 1.00 92.06 107 GLY A CA 1
ATOM 796 C C . GLY A 1 107 ? 5.398 -9.510 8.964 1.00 92.06 107 GLY A C 1
ATOM 797 O O . GLY A 1 107 ? 4.328 -9.704 8.380 1.00 92.06 107 GLY A O 1
ATOM 798 N N . GLY A 1 108 ? 6.409 -10.382 8.913 1.00 94.69 108 GLY A N 1
ATOM 799 C CA . GLY A 1 108 ? 6.360 -11.633 8.163 1.00 94.69 108 GLY A CA 1
ATOM 800 C C . GLY A 1 108 ? 5.240 -12.569 8.625 1.00 94.69 108 GLY A C 1
ATOM 801 O O . GLY A 1 108 ? 4.576 -13.176 7.788 1.00 94.69 108 GLY A O 1
ATOM 802 N N . ASP A 1 109 ? 4.973 -12.655 9.929 1.00 95.62 109 ASP A N 1
ATOM 803 C CA . ASP A 1 109 ? 3.897 -13.476 10.494 1.00 95.62 109 ASP A CA 1
ATOM 804 C C . ASP A 1 109 ? 2.507 -12.965 10.129 1.00 95.62 109 ASP A C 1
ATOM 806 O O . ASP A 1 109 ? 1.611 -13.771 9.873 1.00 95.62 109 ASP A O 1
ATOM 810 N N . VAL A 1 110 ? 2.310 -11.645 10.065 1.00 96.00 110 VAL A N 1
ATOM 811 C CA . VAL A 1 110 ? 1.041 -11.072 9.590 1.00 96.00 110 VAL A CA 1
ATOM 812 C C . VAL A 1 110 ? 0.786 -11.475 8.136 1.00 96.00 110 VAL A C 1
ATOM 814 O O . VAL A 1 110 ? -0.314 -11.919 7.807 1.00 96.00 110 VAL A O 1
ATOM 817 N N . VAL A 1 111 ? 1.807 -11.402 7.279 1.00 97.31 111 VAL A N 1
ATOM 818 C CA . VAL A 1 111 ? 1.687 -11.812 5.871 1.00 97.31 111 VAL A CA 1
ATOM 819 C C . VAL A 1 111 ? 1.508 -13.325 5.733 1.00 97.31 111 VAL A C 1
ATOM 821 O O . VAL A 1 111 ? 0.663 -13.764 4.957 1.00 97.31 111 VAL A O 1
ATOM 824 N N . ARG A 1 112 ? 2.227 -14.141 6.515 1.00 97.38 112 ARG A N 1
ATOM 825 C CA . ARG A 1 112 ? 2.036 -15.602 6.538 1.00 97.38 112 ARG A CA 1
ATOM 826 C C . ARG A 1 112 ? 0.597 -15.978 6.896 1.00 97.38 112 ARG A C 1
ATOM 828 O O . ARG A 1 112 ? -0.001 -16.773 6.181 1.00 97.38 112 ARG A O 1
ATOM 835 N N . LYS A 1 113 ? 0.009 -15.343 7.916 1.00 97.56 113 LYS A N 1
ATOM 836 C CA . LYS A 1 113 ? -1.404 -15.549 8.287 1.00 97.56 113 LYS A CA 1
ATOM 837 C C . LYS A 1 113 ? -2.367 -15.174 7.159 1.00 97.56 113 LYS A C 1
ATOM 839 O O . LYS A 1 113 ? -3.357 -15.870 6.952 1.00 97.56 113 LYS A O 1
ATOM 844 N N . ALA A 1 114 ? -2.087 -14.100 6.421 1.00 97.75 114 ALA A N 1
ATOM 845 C CA . ALA A 1 114 ? -2.886 -13.714 5.259 1.00 97.75 114 ALA A CA 1
ATOM 846 C C . ALA A 1 114 ? -2.797 -14.751 4.124 1.00 97.75 114 ALA A C 1
ATOM 848 O O . ALA A 1 114 ? -3.818 -15.115 3.543 1.00 97.75 114 ALA A O 1
ATOM 849 N N . ILE A 1 115 ? -1.597 -15.271 3.850 1.00 98.25 115 ILE A N 1
ATOM 850 C CA . ILE A 1 115 ? -1.364 -16.341 2.869 1.00 98.25 115 ILE A CA 1
ATOM 851 C C . ILE A 1 115 ? -2.065 -17.641 3.288 1.00 98.25 115 ILE A C 1
ATOM 853 O O . ILE A 1 115 ? -2.679 -18.301 2.451 1.00 98.25 115 ILE A O 1
ATOM 857 N N . ASP A 1 116 ? -2.024 -18.000 4.572 1.00 98.25 116 ASP A N 1
ATOM 858 C CA . ASP A 1 116 ? -2.750 -19.165 5.087 1.00 98.25 116 ASP A CA 1
ATOM 859 C C . ASP A 1 116 ? -4.268 -18.979 4.926 1.00 98.25 116 ASP A C 1
ATOM 861 O O . ASP A 1 116 ? -4.947 -19.883 4.448 1.00 98.25 116 ASP A O 1
ATOM 865 N N . ALA A 1 117 ? -4.797 -17.777 5.175 1.00 97.69 117 ALA A N 1
ATOM 866 C CA . ALA A 1 117 ? -6.205 -17.482 4.915 1.00 97.69 117 ALA A CA 1
ATOM 867 C C . ALA A 1 117 ? -6.571 -17.572 3.419 1.00 97.69 117 ALA A C 1
ATOM 869 O O . ALA A 1 117 ? -7.681 -17.984 3.085 1.00 97.69 117 ALA A O 1
ATOM 870 N N . MET A 1 118 ? -5.658 -17.223 2.502 1.00 98.19 118 MET A N 1
ATOM 871 C CA . MET A 1 118 ? -5.848 -17.475 1.065 1.00 98.19 118 MET A CA 1
ATOM 872 C C . MET A 1 118 ? -5.877 -18.978 0.759 1.00 98.19 118 MET A C 1
ATOM 874 O O . MET A 1 118 ? -6.735 -19.426 -0.007 1.00 98.19 118 MET A O 1
ATOM 878 N N . ARG A 1 119 ? -4.984 -19.763 1.381 1.00 98.12 119 ARG A N 1
ATOM 879 C CA . ARG A 1 119 ? -4.951 -21.229 1.252 1.00 98.12 119 ARG A CA 1
ATOM 880 C C . ARG A 1 119 ? -6.263 -21.862 1.708 1.00 98.12 119 ARG A C 1
ATOM 882 O O . ARG A 1 119 ? -6.830 -22.675 0.983 1.00 98.12 119 ARG A O 1
ATOM 889 N N . ASP A 1 120 ? -6.789 -21.429 2.850 1.00 97.06 120 ASP A N 1
ATOM 890 C CA . ASP A 1 120 ? -8.055 -21.914 3.414 1.00 97.06 120 ASP A CA 1
ATOM 891 C C . ASP A 1 120 ? -9.266 -21.626 2.509 1.00 97.06 120 ASP A C 1
ATOM 893 O O . ASP A 1 120 ? -10.317 -22.253 2.643 1.00 97.06 120 ASP A O 1
ATOM 897 N N . ARG A 1 121 ? -9.134 -20.690 1.559 1.00 96.75 121 ARG A N 1
ATOM 898 C CA . ARG A 1 121 ? -10.148 -20.370 0.538 1.00 96.75 121 ARG A CA 1
ATOM 899 C C . ARG A 1 121 ? -9.866 -20.994 -0.828 1.00 96.75 121 ARG A C 1
ATOM 901 O O . ARG A 1 121 ? -10.495 -20.614 -1.812 1.00 96.75 121 ARG A O 1
ATOM 908 N N . GLY A 1 122 ? -8.970 -21.976 -0.884 1.00 97.06 122 GLY A N 1
ATOM 909 C CA . GLY A 1 122 ? -8.740 -22.804 -2.065 1.00 97.06 122 GLY A CA 1
ATOM 910 C C . GLY A 1 122 ? -7.597 -22.345 -2.967 1.00 97.06 122 GLY A C 1
ATOM 911 O O . GLY A 1 122 ? -7.439 -22.914 -4.051 1.00 97.06 122 GLY A O 1
ATOM 912 N N . ALA A 1 123 ? -6.790 -21.367 -2.540 1.00 98.44 123 ALA A N 1
ATOM 913 C CA . ALA A 1 123 ? -5.561 -21.033 -3.247 1.00 98.44 123 ALA A CA 1
ATOM 914 C C . ALA A 1 123 ? -4.484 -22.094 -2.974 1.00 98.44 123 ALA A C 1
ATOM 916 O O . ALA A 1 123 ? -4.236 -22.503 -1.840 1.00 98.44 123 ALA A O 1
ATOM 917 N N . THR A 1 124 ? -3.789 -22.523 -4.018 1.00 98.69 124 THR A N 1
ATOM 918 C CA . THR A 1 124 ? -2.559 -23.302 -3.893 1.00 98.69 124 THR A CA 1
ATOM 919 C C . THR A 1 124 ? -1.408 -22.353 -3.600 1.00 98.69 124 THR A C 1
ATOM 921 O O . THR A 1 124 ? -1.117 -21.472 -4.404 1.00 98.69 124 THR A O 1
ATOM 924 N N . ILE A 1 125 ? -0.726 -22.554 -2.476 1.00 98.50 125 ILE A N 1
ATOM 925 C CA . ILE A 1 125 ? 0.451 -21.764 -2.105 1.00 98.50 125 ILE A CA 1
ATOM 926 C C . ILE A 1 125 ? 1.705 -22.589 -2.376 1.00 98.50 125 ILE A C 1
ATOM 928 O O . ILE A 1 125 ? 1.830 -23.699 -1.859 1.00 98.50 125 ILE A O 1
ATOM 932 N N . VAL A 1 126 ? 2.620 -22.037 -3.168 1.00 98.31 126 VAL A N 1
ATOM 933 C CA . VAL A 1 126 ? 3.921 -22.632 -3.491 1.00 98.31 126 VAL A CA 1
ATOM 934 C C . VAL A 1 126 ? 5.016 -21.792 -2.852 1.00 98.31 126 VAL A C 1
ATOM 936 O O . VAL A 1 126 ? 4.995 -20.569 -2.955 1.00 98.31 126 VAL A O 1
ATOM 939 N N . ASP A 1 127 ? 5.983 -22.434 -2.209 1.00 97.69 127 ASP A N 1
ATOM 940 C CA . ASP A 1 127 ? 7.143 -21.733 -1.668 1.00 97.69 127 ASP A CA 1
ATOM 941 C C . ASP A 1 127 ? 8.157 -21.486 -2.774 1.00 97.69 127 ASP A C 1
ATOM 943 O O . ASP A 1 127 ? 8.629 -22.421 -3.416 1.00 97.69 127 ASP A O 1
ATOM 947 N N . VAL A 1 128 ? 8.485 -20.215 -2.992 1.00 97.88 128 VAL A N 1
ATOM 948 C CA . VAL A 1 128 ? 9.377 -19.785 -4.067 1.00 97.88 128 VAL A CA 1
ATOM 949 C C . VAL A 1 128 ? 10.621 -19.163 -3.457 1.00 97.88 128 VAL A C 1
ATOM 951 O O . VAL A 1 128 ? 10.533 -18.286 -2.596 1.00 97.88 128 VAL A O 1
ATOM 954 N N . ALA A 1 129 ? 11.786 -19.601 -3.921 1.00 95.81 129 ALA A N 1
ATOM 955 C CA . ALA A 1 129 ? 13.057 -18.963 -3.624 1.00 95.81 129 ALA A CA 1
ATOM 956 C C . ALA A 1 129 ? 13.720 -18.538 -4.934 1.00 95.81 129 ALA A C 1
ATOM 958 O O . ALA A 1 129 ? 13.894 -19.359 -5.830 1.00 95.81 129 ALA A O 1
ATOM 959 N N . ILE A 1 130 ? 14.078 -17.259 -5.049 1.00 96.69 130 ILE A N 1
ATOM 960 C CA . ILE A 1 130 ? 14.617 -16.684 -6.289 1.00 96.69 130 ILE A CA 1
ATOM 961 C C . ILE A 1 130 ? 16.093 -16.373 -6.063 1.00 96.69 130 ILE A C 1
ATOM 963 O O . ILE A 1 130 ? 16.453 -15.368 -5.442 1.00 96.69 130 ILE A O 1
ATOM 967 N N . ALA A 1 131 ? 16.954 -17.278 -6.522 1.00 95.56 131 ALA A N 1
ATOM 968 C CA . ALA A 1 131 ? 18.397 -17.145 -6.370 1.00 95.56 131 ALA A CA 1
ATOM 969 C C . ALA A 1 131 ? 18.915 -15.891 -7.097 1.00 95.56 131 ALA A C 1
ATOM 971 O O . ALA A 1 131 ? 18.514 -15.599 -8.219 1.00 95.56 131 ALA A O 1
ATOM 972 N N . GLY A 1 132 ? 19.807 -15.134 -6.450 1.00 94.69 132 GLY A N 1
ATOM 973 C CA . GLY A 1 132 ? 20.423 -13.936 -7.034 1.00 94.69 132 GLY A CA 1
ATOM 974 C C . GLY A 1 132 ? 19.535 -12.685 -7.095 1.00 94.69 132 GLY A C 1
ATOM 975 O O . GLY A 1 132 ? 20.030 -11.632 -7.495 1.00 94.69 132 GLY A O 1
ATOM 976 N N . LEU A 1 133 ? 18.268 -12.753 -6.658 1.00 95.06 133 LEU A N 1
ATOM 977 C CA . LEU A 1 133 ? 17.330 -11.624 -6.734 1.00 95.06 133 LEU A CA 1
ATOM 978 C C . LEU A 1 133 ? 17.840 -10.373 -6.004 1.00 95.06 133 LEU A C 1
ATOM 980 O O . LEU A 1 133 ? 17.821 -9.284 -6.569 1.00 95.06 133 LEU A O 1
ATOM 984 N N . GLU A 1 134 ? 18.332 -10.517 -4.772 1.00 91.31 134 GLU A N 1
ATOM 985 C CA . GLU A 1 134 ? 18.845 -9.386 -3.986 1.00 91.31 134 GLU A CA 1
ATOM 986 C C . GLU A 1 134 ? 20.025 -8.698 -4.688 1.00 91.31 134 GLU A C 1
ATOM 988 O O . GLU A 1 134 ? 20.048 -7.476 -4.835 1.00 91.31 134 GLU A O 1
ATOM 993 N N . THR A 1 135 ? 20.976 -9.484 -5.195 1.00 93.44 135 THR A N 1
ATOM 994 C CA . THR A 1 135 ? 22.135 -8.975 -5.939 1.00 93.44 135 THR A CA 1
ATOM 995 C C . THR A 1 135 ? 21.721 -8.269 -7.231 1.00 93.44 135 THR A C 1
ATOM 997 O O . THR A 1 135 ? 22.288 -7.229 -7.565 1.00 93.44 135 THR A O 1
ATOM 1000 N N . ALA A 1 136 ? 20.724 -8.797 -7.947 1.00 94.50 136 ALA A N 1
ATOM 1001 C CA . ALA A 1 136 ? 20.203 -8.177 -9.162 1.00 94.50 136 ALA A CA 1
ATOM 1002 C C . ALA A 1 136 ? 19.473 -6.853 -8.868 1.00 94.50 136 ALA A C 1
ATOM 1004 O O . ALA A 1 136 ? 19.619 -5.886 -9.617 1.00 94.50 136 ALA A O 1
ATOM 1005 N N . LEU A 1 137 ? 18.735 -6.776 -7.755 1.00 94.06 137 LEU A N 1
ATOM 1006 C CA . LEU A 1 137 ? 18.035 -5.560 -7.331 1.00 94.06 137 LEU A CA 1
ATOM 1007 C C . LEU A 1 137 ? 18.998 -4.431 -6.951 1.00 94.06 137 LEU A C 1
ATOM 1009 O O . LEU A 1 137 ? 18.720 -3.267 -7.255 1.00 94.06 137 LEU A O 1
ATOM 1013 N N . GLN A 1 138 ? 20.137 -4.749 -6.328 1.00 92.88 138 GLN A N 1
ATOM 1014 C CA . GLN A 1 138 ? 21.136 -3.756 -5.927 1.00 92.88 138 GLN A CA 1
ATOM 1015 C C . GLN A 1 138 ? 21.632 -2.948 -7.133 1.00 92.88 138 GLN A C 1
ATOM 1017 O O . GLN A 1 138 ? 22.379 -3.446 -7.971 1.00 92.88 138 GLN A O 1
ATOM 1022 N N . GLY A 1 139 ? 21.264 -1.668 -7.208 1.00 91.62 139 GLY A N 1
ATOM 1023 C CA . GLY A 1 139 ? 21.645 -0.779 -8.313 1.00 91.62 139 GLY A CA 1
ATOM 1024 C C . GLY A 1 139 ? 20.800 -0.933 -9.583 1.00 91.62 139 GLY A C 1
ATOM 1025 O O . GLY A 1 139 ? 21.245 -0.510 -10.642 1.00 91.62 139 GLY A O 1
ATOM 1026 N N . SER A 1 140 ? 19.607 -1.528 -9.491 1.00 94.31 140 SER A N 1
ATOM 1027 C CA . SER A 1 140 ? 18.625 -1.592 -10.591 1.00 94.31 140 SER A CA 1
ATOM 1028 C C . SER A 1 140 ? 17.743 -0.334 -10.717 1.00 94.31 140 SER A C 1
ATOM 1030 O O . SER A 1 140 ? 16.956 -0.205 -11.656 1.00 94.31 140 SER A O 1
ATOM 1032 N N . SER A 1 141 ? 17.851 0.607 -9.775 1.00 92.75 141 SER A N 1
ATOM 1033 C CA . SER A 1 141 ? 17.153 1.894 -9.851 1.00 92.75 141 SER A CA 1
ATOM 1034 C C . SER A 1 141 ? 17.808 2.804 -10.888 1.00 92.75 141 SER A C 1
ATOM 1036 O O . SER A 1 141 ? 19.029 2.959 -10.891 1.00 92.75 141 SER A O 1
ATOM 1038 N N . VAL A 1 142 ? 16.986 3.434 -11.725 1.00 93.75 142 VAL A N 1
ATOM 1039 C CA . VAL A 1 142 ? 17.415 4.399 -12.752 1.00 93.75 142 VAL A CA 1
ATOM 1040 C C . VAL A 1 142 ? 17.048 5.841 -12.392 1.00 93.75 142 VAL A C 1
ATOM 1042 O O . VAL A 1 142 ? 17.516 6.764 -13.055 1.00 93.75 142 VAL A O 1
ATOM 1045 N N . ILE A 1 143 ? 16.312 6.053 -11.293 1.00 92.88 143 ILE A N 1
ATOM 1046 C CA . ILE A 1 143 ? 15.841 7.371 -10.828 1.00 92.88 143 ILE A CA 1
ATOM 1047 C C . ILE A 1 143 ? 16.958 8.415 -10.816 1.00 92.88 143 ILE A C 1
ATOM 1049 O O . ILE A 1 143 ? 16.856 9.432 -11.490 1.00 92.88 143 ILE A O 1
ATOM 1053 N N . ASN A 1 144 ? 18.071 8.144 -10.130 1.00 93.00 144 ASN A N 1
ATOM 1054 C CA . ASN A 1 144 ? 19.158 9.124 -10.015 1.00 93.00 144 ASN A CA 1
ATOM 1055 C C . ASN A 1 144 ? 19.841 9.430 -11.359 1.00 93.00 144 ASN A C 1
ATOM 1057 O O . ASN A 1 144 ? 20.514 10.447 -11.482 1.00 93.00 144 ASN A O 1
ATOM 1061 N N . THR A 1 145 ? 19.709 8.549 -12.355 1.00 95.81 145 THR A N 1
ATOM 1062 C CA . THR A 1 145 ? 20.273 8.755 -13.697 1.00 95.81 145 THR A CA 1
ATOM 1063 C C . THR A 1 145 ? 19.312 9.452 -14.657 1.00 95.81 145 THR A C 1
ATOM 1065 O O . THR A 1 145 ? 19.767 10.045 -15.629 1.00 95.81 145 THR A O 1
ATOM 1068 N N . GLU A 1 146 ? 18.006 9.403 -14.382 1.00 95.12 146 GLU A N 1
ATOM 1069 C CA . GLU A 1 146 ? 16.953 9.932 -15.257 1.00 95.12 146 GLU A CA 1
ATOM 1070 C C . GLU A 1 146 ? 16.376 11.262 -14.750 1.00 95.12 146 GLU A C 1
ATOM 1072 O O . GLU A 1 146 ? 16.177 12.179 -15.547 1.00 95.12 146 GLU A O 1
ATOM 1077 N N . PHE A 1 147 ? 16.198 11.413 -13.431 1.00 95.19 147 PHE A N 1
ATOM 1078 C CA . PHE A 1 147 ? 15.445 12.508 -12.806 1.00 95.19 147 PHE A CA 1
ATOM 1079 C C . PHE A 1 147 ? 15.850 13.904 -13.287 1.00 95.19 147 PHE A C 1
ATOM 1081 O O . PHE A 1 147 ? 14.992 14.696 -13.666 1.00 95.19 147 PHE A O 1
ATOM 1088 N N . LYS A 1 148 ? 17.159 14.206 -13.324 1.00 95.69 148 LYS A N 1
ATOM 1089 C CA . LYS A 1 148 ? 17.677 15.512 -13.777 1.00 95.69 148 LYS A CA 1
ATOM 1090 C C . LYS A 1 148 ? 17.120 15.889 -15.147 1.00 95.69 148 LYS A C 1
ATOM 1092 O O . LYS A 1 148 ? 16.750 17.038 -15.370 1.00 95.69 148 LYS A O 1
ATOM 1097 N N . PHE A 1 149 ? 17.126 14.935 -16.069 1.00 95.75 149 PHE A N 1
ATOM 1098 C CA . PHE A 1 149 ? 16.784 15.192 -17.454 1.00 95.75 149 PHE A CA 1
ATOM 1099 C C . PHE A 1 149 ? 15.276 15.137 -17.691 1.00 95.75 149 PHE A C 1
ATOM 1101 O O . PHE A 1 149 ? 14.756 15.931 -18.468 1.00 95.75 149 PHE A O 1
ATOM 1108 N N . ASP A 1 150 ? 14.567 14.258 -16.991 1.00 93.62 150 ASP A N 1
ATOM 1109 C CA . ASP A 1 150 ? 13.111 14.177 -17.099 1.00 93.62 150 ASP A CA 1
ATOM 1110 C C . ASP A 1 150 ? 12.441 15.416 -16.487 1.00 93.62 150 ASP A C 1
ATOM 1112 O O . ASP A 1 150 ? 11.522 15.977 -17.086 1.00 93.62 150 ASP A O 1
ATOM 1116 N N . LEU A 1 151 ? 12.967 15.928 -15.366 1.00 93.81 151 LEU A N 1
ATOM 1117 C CA . LEU A 1 151 ? 12.551 17.214 -14.804 1.00 93.81 151 LEU A CA 1
ATOM 1118 C C . LEU A 1 151 ? 12.851 18.376 -15.763 1.00 93.81 151 LEU A C 1
ATOM 1120 O O . LEU A 1 151 ? 12.025 19.274 -15.919 1.00 93.81 151 LEU A O 1
ATOM 1124 N N . LEU A 1 152 ? 14.014 18.366 -16.425 1.00 94.62 152 LEU A N 1
ATOM 1125 C CA . LEU A 1 152 ? 14.376 19.387 -17.414 1.00 94.62 152 LEU A CA 1
ATOM 1126 C C . LEU A 1 152 ? 13.373 19.413 -18.581 1.00 94.62 152 LEU A C 1
ATOM 1128 O O . LEU A 1 152 ? 12.876 20.481 -18.940 1.00 94.62 152 LEU A O 1
ATOM 1132 N N . ASP A 1 153 ? 13.032 18.247 -19.136 1.00 92.06 153 ASP A N 1
ATOM 1133 C CA . ASP A 1 153 ? 12.042 18.130 -20.214 1.00 92.06 153 ASP A CA 1
ATOM 1134 C C . ASP A 1 153 ? 10.642 18.555 -19.763 1.00 92.06 153 ASP A C 1
ATOM 1136 O O . ASP A 1 153 ? 9.893 19.152 -20.541 1.00 92.06 153 ASP A O 1
ATOM 1140 N N . TYR A 1 154 ? 10.273 18.242 -18.518 1.00 91.62 154 TYR A N 1
ATOM 1141 C CA . TYR A 1 154 ? 9.010 18.667 -17.926 1.00 91.62 154 TYR A CA 1
ATOM 1142 C C . TYR A 1 154 ? 8.951 20.194 -17.800 1.00 91.62 154 TYR A C 1
ATOM 1144 O O . TYR A 1 154 ? 8.033 20.814 -18.338 1.00 91.62 154 TYR A O 1
ATOM 1152 N N . LEU A 1 155 ? 9.952 20.824 -17.174 1.00 93.25 155 LEU A N 1
ATOM 1153 C CA . LEU A 1 155 ? 10.000 22.276 -16.967 1.00 93.25 155 LEU A CA 1
ATOM 1154 C C . LEU A 1 155 ? 10.080 23.062 -18.281 1.00 93.25 155 LEU A C 1
ATOM 1156 O O . LEU A 1 155 ? 9.497 24.142 -18.377 1.00 93.25 155 LEU A O 1
ATOM 1160 N N . ALA A 1 156 ? 10.707 22.509 -19.325 1.00 93.69 156 ALA A N 1
ATOM 1161 C CA . ALA A 1 156 ? 10.736 23.123 -20.654 1.00 93.69 156 ALA A CA 1
ATOM 1162 C C . ALA A 1 156 ? 9.330 23.336 -21.256 1.00 93.69 156 ALA A C 1
ATOM 1164 O O . ALA A 1 156 ? 9.139 24.224 -22.088 1.00 93.69 156 ALA A O 1
ATOM 1165 N N . ARG A 1 157 ? 8.326 22.562 -20.818 1.00 90.19 157 ARG A N 1
ATOM 1166 C CA . ARG A 1 157 ? 6.918 22.716 -21.235 1.00 90.19 157 ARG A CA 1
ATOM 1167 C C . ARG A 1 157 ? 6.184 23.824 -20.489 1.00 90.19 157 ARG A C 1
ATOM 1169 O O . ARG A 1 157 ? 5.111 24.236 -20.925 1.00 90.19 157 ARG A O 1
ATOM 1176 N N . TYR A 1 158 ? 6.760 24.328 -19.402 1.00 92.25 158 TYR A N 1
ATOM 1177 C CA . TYR A 1 158 ? 6.187 25.383 -18.574 1.00 92.25 158 TYR A CA 1
ATOM 1178 C C . TYR A 1 158 ? 7.145 26.582 -18.507 1.00 92.25 158 TYR A C 1
ATOM 1180 O O . TYR A 1 158 ? 7.771 26.809 -17.474 1.00 92.25 158 TYR A O 1
ATOM 1188 N N . PRO A 1 159 ? 7.236 27.417 -19.564 1.00 91.44 159 PRO A N 1
ATOM 1189 C CA . PRO A 1 159 ? 8.161 28.556 -19.599 1.00 91.44 159 PRO A CA 1
ATOM 1190 C C . PRO A 1 159 ? 7.960 29.584 -18.476 1.00 91.44 159 PRO A C 1
ATOM 1192 O O . PRO A 1 159 ? 8.846 30.386 -18.217 1.00 91.44 159 PRO A O 1
ATOM 1195 N N . GLN A 1 160 ? 6.788 29.582 -17.832 1.00 95.25 160 GLN A N 1
ATOM 1196 C CA . GLN A 1 160 ? 6.445 30.463 -16.710 1.00 95.25 160 GLN A CA 1
ATOM 1197 C C . GLN A 1 160 ? 6.757 29.843 -15.336 1.00 95.25 160 GLN A C 1
ATOM 1199 O O . GLN A 1 160 ? 6.428 30.437 -14.309 1.00 95.25 160 GLN A O 1
ATOM 1204 N N . ALA A 1 161 ? 7.329 28.634 -15.289 1.00 92.75 161 ALA A N 1
ATOM 1205 C CA . ALA A 1 161 ? 7.742 28.013 -14.039 1.00 92.75 161 ALA A CA 1
ATOM 1206 C C . ALA A 1 161 ? 8.817 28.873 -13.341 1.00 92.75 161 ALA A C 1
ATOM 1208 O O . ALA A 1 161 ? 9.656 29.469 -14.013 1.00 92.75 161 ALA A O 1
ATOM 1209 N N . PRO A 1 162 ? 8.824 28.944 -11.997 1.00 93.56 162 PRO A N 1
ATOM 1210 C CA . PRO A 1 162 ? 9.768 29.780 -11.250 1.00 93.56 162 PRO A CA 1
ATOM 1211 C C . PRO A 1 162 ? 11.214 29.255 -11.260 1.00 93.56 162 PRO A C 1
ATOM 1213 O O . PRO A 1 162 ? 12.107 29.959 -10.784 1.00 93.56 162 PRO A O 1
ATOM 1216 N N . VAL A 1 163 ? 11.424 28.031 -11.752 1.00 95.06 163 VAL A N 1
ATOM 1217 C CA . VAL A 1 163 ? 12.707 27.338 -11.918 1.00 95.06 163 VAL A CA 1
ATOM 1218 C C . VAL A 1 163 ? 12.689 26.563 -13.235 1.00 95.06 163 VAL A C 1
ATOM 1220 O O . VAL A 1 163 ? 11.624 26.118 -13.671 1.00 95.06 163 VAL A O 1
ATOM 1223 N N . HIS A 1 164 ? 13.857 26.357 -13.839 1.00 95.50 164 HIS A N 1
ATOM 1224 C CA . HIS A 1 164 ? 13.992 25.679 -15.134 1.00 95.50 164 HIS A CA 1
ATOM 1225 C C . HIS A 1 164 ? 14.940 24.477 -15.115 1.00 95.50 164 HIS A C 1
ATOM 1227 O O . HIS A 1 164 ? 15.111 23.812 -16.134 1.00 95.50 164 HIS A O 1
ATOM 1233 N N . SER A 1 165 ? 15.554 24.163 -13.972 1.00 95.00 165 SER A N 1
ATOM 1234 C CA . SER A 1 165 ? 16.410 22.984 -13.836 1.00 95.00 165 SER A CA 1
ATOM 1235 C C . SER A 1 165 ? 16.550 22.518 -12.387 1.00 95.00 165 SER A C 1
ATOM 1237 O O . SER A 1 165 ? 16.312 23.273 -11.444 1.00 95.00 165 SER A O 1
ATOM 1239 N N . LEU A 1 166 ? 17.020 21.278 -12.204 1.00 95.44 166 LEU A N 1
ATOM 1240 C CA . LEU A 1 166 ? 17.419 20.772 -10.886 1.00 95.44 166 LEU A CA 1
ATOM 1241 C C . LEU A 1 166 ? 18.576 21.584 -10.277 1.00 95.44 166 LEU A C 1
ATOM 1243 O O . LEU A 1 166 ? 18.642 21.745 -9.060 1.00 95.44 166 LEU A O 1
ATOM 1247 N N . GLY A 1 167 ? 19.473 22.110 -11.119 1.00 96.25 167 GLY A N 1
ATOM 1248 C CA . GLY A 1 167 ? 20.567 22.983 -10.695 1.00 96.25 167 GLY A CA 1
ATOM 1249 C C . GLY A 1 167 ? 20.059 24.270 -10.047 1.00 96.25 167 GLY A C 1
ATOM 1250 O O . GLY A 1 167 ? 20.494 24.607 -8.953 1.00 96.25 167 GLY A O 1
ATOM 1251 N N . GLU A 1 168 ? 19.068 24.927 -10.650 1.00 96.81 168 GLU A N 1
ATOM 1252 C CA . GLU A 1 168 ? 18.456 26.134 -10.074 1.00 96.81 168 GLU A CA 1
ATOM 1253 C C . GLU A 1 168 ? 17.741 25.854 -8.746 1.00 96.81 168 GLU A C 1
ATOM 1255 O O . GLU A 1 168 ? 17.819 26.660 -7.820 1.00 96.81 168 GLU A O 1
ATOM 1260 N N . ILE A 1 169 ? 17.069 24.702 -8.622 1.00 95.81 169 ILE A N 1
ATOM 1261 C CA . ILE A 1 169 ? 16.454 24.274 -7.354 1.00 95.81 169 ILE A CA 1
ATOM 1262 C C . ILE A 1 169 ? 17.532 24.108 -6.272 1.00 95.81 169 ILE A C 1
ATOM 1264 O O . ILE A 1 169 ? 17.352 24.574 -5.145 1.00 95.81 169 ILE A O 1
ATOM 1268 N N . LEU A 1 170 ? 18.664 23.482 -6.620 1.00 96.50 170 LEU A N 1
ATOM 1269 C CA . LEU A 1 170 ? 19.815 23.318 -5.729 1.00 96.50 170 LEU A CA 1
ATOM 1270 C C . LEU A 1 170 ? 20.419 24.663 -5.298 1.00 96.50 170 LEU A C 1
ATOM 1272 O O . LEU A 1 170 ? 20.706 24.848 -4.120 1.00 96.50 170 LEU A O 1
ATOM 1276 N N . GLU A 1 171 ? 20.595 25.598 -6.231 1.00 97.06 171 GLU A N 1
ATOM 1277 C CA . GLU A 1 171 ? 21.157 26.928 -5.962 1.00 97.06 171 GLU A CA 1
ATOM 1278 C C . GLU A 1 171 ? 20.256 27.782 -5.065 1.00 97.06 171 GLU A C 1
ATOM 1280 O O . GLU A 1 171 ? 20.754 28.501 -4.197 1.00 97.06 171 GLU A O 1
ATOM 1285 N N . ARG A 1 172 ? 18.933 27.692 -5.245 1.00 95.88 172 ARG A N 1
ATOM 1286 C CA . ARG A 1 172 ? 17.958 28.429 -4.428 1.00 95.88 172 ARG A CA 1
ATOM 1287 C C . ARG A 1 172 ? 17.836 27.895 -3.007 1.00 95.88 172 ARG A C 1
ATOM 1289 O O . ARG A 1 172 ? 17.531 28.663 -2.100 1.00 95.88 172 ARG A O 1
ATOM 1296 N N . GLY A 1 173 ? 18.060 26.597 -2.807 1.00 94.06 173 GLY A N 1
ATOM 1297 C CA . GLY A 1 173 ? 17.877 25.967 -1.499 1.00 94.06 173 GLY A CA 1
ATOM 1298 C C . GLY A 1 173 ? 16.411 25.701 -1.133 1.00 94.06 173 GLY A C 1
ATOM 1299 O O . GLY A 1 173 ? 16.128 25.391 0.022 1.00 94.06 173 GLY A O 1
ATOM 1300 N N . ASP A 1 174 ? 15.481 25.789 -2.092 1.00 88.25 174 ASP A N 1
ATOM 1301 C CA . ASP A 1 174 ? 14.033 25.605 -1.885 1.00 88.25 174 ASP A CA 1
ATOM 1302 C C . ASP A 1 174 ? 13.641 24.112 -1.801 1.00 88.25 174 ASP A C 1
ATOM 1304 O O . ASP A 1 174 ? 12.734 23.631 -2.480 1.00 88.25 174 ASP A O 1
ATOM 1308 N N . TYR A 1 175 ? 14.352 23.337 -0.980 1.00 92.44 175 TYR A N 1
ATOM 1309 C CA . TYR A 1 175 ? 14.112 21.908 -0.774 1.00 92.44 175 TYR A CA 1
ATOM 1310 C C . TYR A 1 175 ? 14.429 21.488 0.664 1.00 92.44 175 TYR A C 1
ATOM 1312 O O . TYR A 1 175 ? 15.203 22.114 1.385 1.00 92.44 175 TYR A O 1
ATOM 1320 N N . HIS A 1 176 ? 13.829 20.384 1.110 1.00 93.31 176 HIS A N 1
ATOM 1321 C CA . HIS A 1 176 ? 14.124 19.830 2.429 1.00 93.31 176 HIS A CA 1
ATOM 1322 C C . HIS A 1 176 ? 15.520 19.184 2.449 1.00 93.31 176 HIS A C 1
ATOM 1324 O O . HIS A 1 176 ? 15.857 18.436 1.533 1.00 93.31 176 HIS A O 1
ATOM 1330 N N . ALA A 1 177 ? 16.297 19.373 3.524 1.00 91.62 177 ALA A N 1
ATOM 1331 C CA . ALA A 1 177 ? 17.681 18.880 3.645 1.00 91.62 177 ALA A CA 1
ATOM 1332 C C . ALA A 1 177 ? 17.849 17.372 3.349 1.00 91.62 177 ALA A C 1
ATOM 1334 O O . ALA A 1 177 ? 18.870 16.941 2.821 1.00 91.62 177 ALA A O 1
ATOM 1335 N N . ALA A 1 178 ? 16.820 16.565 3.625 1.00 88.44 178 ALA A N 1
ATOM 1336 C CA . ALA A 1 178 ? 16.808 15.132 3.310 1.00 88.44 178 ALA A CA 1
ATOM 1337 C C . ALA A 1 178 ? 16.945 14.807 1.805 1.00 88.44 178 ALA A C 1
ATOM 1339 O O . ALA A 1 178 ? 17.344 13.697 1.464 1.00 88.44 178 ALA A O 1
ATOM 1340 N N . LEU A 1 179 ? 16.616 15.745 0.910 1.00 91.62 179 LEU A N 1
ATOM 1341 C CA . LEU A 1 179 ? 16.691 15.566 -0.544 1.00 91.62 179 LEU A CA 1
ATOM 1342 C C . LEU A 1 179 ? 18.047 15.983 -1.126 1.00 91.62 179 LEU A C 1
ATOM 1344 O O . LEU A 1 179 ? 18.378 15.586 -2.242 1.00 91.62 179 LEU A O 1
ATOM 1348 N N . GLU A 1 180 ? 18.849 16.745 -0.375 1.00 94.38 180 GLU A N 1
ATOM 1349 C CA . GLU A 1 180 ? 20.042 17.420 -0.891 1.00 94.38 180 GLU A CA 1
ATOM 1350 C C . GLU A 1 180 ? 21.034 16.458 -1.552 1.00 94.38 180 GLU A C 1
ATOM 1352 O O . GLU A 1 180 ? 21.498 16.700 -2.666 1.00 94.38 180 GLU A O 1
ATOM 1357 N N . ALA A 1 181 ? 21.342 15.345 -0.881 1.00 94.50 181 ALA A N 1
ATOM 1358 C CA . ALA A 1 181 ? 22.292 14.359 -1.385 1.00 94.50 181 ALA A CA 1
ATOM 1359 C C . ALA A 1 181 ? 21.807 13.717 -2.696 1.00 94.50 181 ALA A C 1
ATOM 1361 O O . ALA A 1 181 ? 22.581 13.606 -3.646 1.00 94.50 181 ALA A O 1
ATOM 1362 N N . GLY A 1 182 ? 20.523 13.347 -2.767 1.00 93.56 182 GLY A N 1
ATOM 1363 C CA . GLY A 1 182 ? 19.918 12.757 -3.964 1.00 93.56 182 GLY A CA 1
ATOM 1364 C C . GLY A 1 182 ? 19.841 13.744 -5.129 1.00 93.56 182 GLY A C 1
ATOM 1365 O O . GLY A 1 182 ? 20.134 13.382 -6.269 1.00 93.56 182 GLY A O 1
ATOM 1366 N N . PHE A 1 183 ? 19.527 15.010 -4.845 1.00 95.81 183 PHE A N 1
ATOM 1367 C CA . PHE A 1 183 ? 19.505 16.072 -5.850 1.00 95.81 183 PHE A CA 1
ATOM 1368 C C . PHE A 1 183 ? 20.905 16.359 -6.387 1.00 95.81 183 PHE A C 1
ATOM 1370 O O . PHE A 1 183 ? 21.088 16.383 -7.601 1.00 95.81 183 PHE A O 1
ATOM 1377 N N . LYS A 1 184 ? 21.914 16.495 -5.516 1.00 96.44 184 LYS A N 1
ATOM 1378 C CA . LYS A 1 184 ? 23.315 16.669 -5.933 1.00 96.44 184 LYS A CA 1
ATOM 1379 C C . LYS A 1 184 ? 23.805 15.489 -6.769 1.00 96.44 184 LYS A C 1
ATOM 1381 O O . LYS A 1 184 ? 24.416 15.704 -7.812 1.00 96.44 184 LYS A O 1
ATOM 1386 N N . GLN A 1 185 ? 23.499 14.261 -6.349 1.00 95.38 185 GLN A N 1
ATOM 1387 C CA . GLN A 1 185 ? 23.858 13.053 -7.090 1.00 95.38 185 GLN A CA 1
ATOM 1388 C C . GLN A 1 185 ? 23.217 13.028 -8.483 1.00 95.38 185 GLN A C 1
ATOM 1390 O O . GLN A 1 185 ? 23.912 12.760 -9.459 1.00 95.38 185 GLN A O 1
ATOM 1395 N N . SER A 1 186 ? 21.920 13.329 -8.581 1.00 95.56 186 SER A N 1
ATOM 1396 C CA . SER A 1 186 ? 21.205 13.340 -9.863 1.00 95.56 186 SER A CA 1
ATOM 1397 C C . SER A 1 186 ? 21.685 14.477 -10.767 1.00 95.56 186 SER A C 1
ATOM 1399 O O . SER A 1 186 ? 21.900 14.282 -11.960 1.00 95.56 186 SER A O 1
ATOM 1401 N N . ASN A 1 187 ? 21.921 15.666 -10.202 1.00 96.56 187 ASN A N 1
ATOM 1402 C CA . ASN A 1 187 ? 22.386 16.830 -10.953 1.00 96.56 187 ASN A CA 1
ATOM 1403 C C . ASN A 1 187 ? 23.812 16.653 -11.509 1.00 96.56 187 ASN A C 1
ATOM 1405 O O . ASN A 1 187 ? 24.131 17.221 -12.553 1.00 96.56 187 ASN A O 1
ATOM 1409 N N . ALA A 1 188 ? 24.647 15.842 -10.852 1.00 96.25 188 ALA A N 1
ATOM 1410 C CA . ALA A 1 188 ? 26.008 15.524 -11.288 1.00 96.25 188 ALA A CA 1
ATOM 1411 C C . ALA A 1 188 ? 26.081 14.540 -12.475 1.00 96.25 188 ALA A C 1
ATOM 1413 O O . ALA A 1 188 ? 27.172 14.253 -12.958 1.00 96.25 188 ALA A O 1
ATOM 1414 N N . ILE A 1 189 ? 24.953 13.997 -12.949 1.00 96.25 189 ILE A N 1
ATOM 1415 C CA . ILE A 1 189 ? 24.933 13.139 -14.139 1.00 96.25 189 ILE A CA 1
ATOM 1416 C C . ILE A 1 189 ? 24.997 14.005 -15.404 1.00 96.25 189 ILE A C 1
ATOM 1418 O O . ILE A 1 189 ? 24.131 14.851 -15.647 1.00 96.25 189 ILE A O 1
ATOM 1422 N N . ASP A 1 190 ? 26.020 13.773 -16.226 1.00 93.56 190 ASP A N 1
ATOM 1423 C CA . ASP A 1 190 ? 26.306 14.596 -17.411 1.00 93.56 190 ASP A CA 1
ATOM 1424 C C . ASP A 1 190 ? 25.579 14.139 -18.682 1.00 93.56 190 ASP A C 1
ATOM 1426 O O . ASP A 1 190 ? 25.384 14.928 -19.604 1.00 93.56 190 ASP A O 1
ATOM 1430 N N . SER A 1 191 ? 25.157 12.873 -18.750 1.00 95.88 191 SER A N 1
ATOM 1431 C CA . SER A 1 191 ? 24.490 12.304 -19.926 1.00 95.88 191 SER A CA 1
ATOM 1432 C C . SER A 1 191 ? 23.352 11.362 -19.545 1.00 95.88 191 SER A C 1
ATOM 1434 O O . SER A 1 191 ? 23.488 10.572 -18.606 1.00 95.88 191 SER A O 1
ATOM 1436 N N . ARG A 1 192 ? 22.264 11.403 -20.330 1.00 94.19 192 ARG A N 1
ATOM 1437 C CA . ARG A 1 192 ? 21.146 10.447 -20.253 1.00 94.19 192 ARG A CA 1
ATOM 1438 C C . ARG A 1 192 ? 21.633 9.007 -20.434 1.00 94.19 192 ARG A C 1
ATOM 1440 O O . ARG A 1 192 ? 21.212 8.119 -19.709 1.00 94.19 192 ARG A O 1
ATOM 1447 N N . ASP A 1 193 ? 22.590 8.792 -21.338 1.00 95.06 193 ASP A N 1
ATOM 1448 C CA . ASP A 1 193 ? 23.212 7.487 -21.596 1.00 95.06 193 ASP A CA 1
ATOM 1449 C C . ASP A 1 193 ? 24.541 7.338 -20.830 1.00 95.06 193 ASP A C 1
ATOM 1451 O O . ASP A 1 193 ? 25.613 7.066 -21.381 1.00 95.06 193 ASP A O 1
ATOM 1455 N N . SER A 1 194 ? 24.509 7.598 -19.522 1.00 96.12 194 SER A N 1
ATOM 1456 C CA . SER A 1 194 ? 25.674 7.378 -18.661 1.00 96.12 194 SER A CA 1
ATOM 1457 C C . SER A 1 194 ? 25.971 5.880 -18.490 1.00 96.12 194 SER A C 1
ATOM 1459 O O . SER A 1 194 ? 25.092 5.024 -18.598 1.00 96.12 194 SER A O 1
ATOM 1461 N N . ALA A 1 195 ? 27.219 5.531 -18.158 1.00 95.44 195 ALA A N 1
ATOM 1462 C CA . AL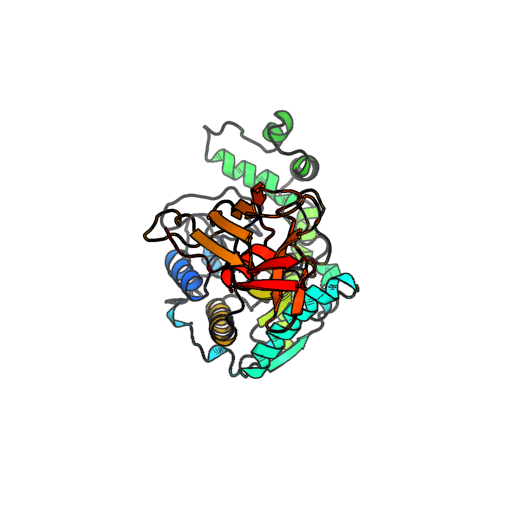A A 1 195 ? 27.572 4.140 -17.852 1.00 95.44 195 ALA A CA 1
ATOM 1463 C C . ALA A 1 195 ? 26.743 3.578 -16.680 1.00 95.44 195 ALA A C 1
ATOM 1465 O O . ALA A 1 195 ? 26.314 2.427 -16.728 1.00 95.44 195 ALA A O 1
ATOM 1466 N N . ALA A 1 196 ? 26.470 4.404 -15.663 1.00 94.00 196 ALA A N 1
ATOM 1467 C CA . ALA A 1 196 ? 25.611 4.040 -14.539 1.00 94.00 196 ALA A CA 1
ATOM 1468 C C . ALA A 1 196 ? 24.179 3.713 -14.995 1.00 94.00 196 ALA A C 1
ATOM 1470 O O . ALA A 1 196 ? 23.618 2.715 -14.546 1.00 94.00 196 ALA A O 1
ATOM 1471 N N . HIS A 1 197 ? 23.627 4.498 -15.927 1.00 96.81 197 HIS A N 1
ATOM 1472 C CA . HIS A 1 197 ? 22.302 4.261 -16.497 1.00 96.81 197 HIS A CA 1
ATOM 1473 C C . HIS A 1 197 ? 22.234 2.914 -17.236 1.00 96.81 197 HIS A C 1
ATOM 1475 O O . HIS A 1 197 ? 21.374 2.087 -16.936 1.00 96.81 197 HIS A O 1
ATOM 1481 N N . ARG A 1 198 ? 23.204 2.622 -18.116 1.00 97.25 198 ARG A N 1
ATOM 1482 C CA . ARG A 1 198 ? 23.269 1.329 -18.828 1.00 97.25 198 ARG A CA 1
ATOM 1483 C C . ARG A 1 198 ? 23.419 0.133 -17.888 1.00 97.25 198 ARG A C 1
ATOM 1485 O O . ARG A 1 198 ? 22.776 -0.894 -18.098 1.00 97.25 198 ARG A O 1
ATOM 1492 N N . ILE A 1 199 ? 24.243 0.258 -16.845 1.00 96.19 199 ILE A N 1
ATOM 1493 C CA . ILE A 1 199 ? 24.401 -0.790 -15.825 1.00 96.19 199 ILE A CA 1
ATOM 1494 C C . ILE A 1 199 ? 23.074 -1.026 -15.096 1.00 96.19 199 ILE A C 1
ATOM 1496 O O . ILE A 1 199 ? 22.679 -2.178 -14.915 1.00 96.19 199 ILE A O 1
ATOM 1500 N N . ALA A 1 200 ? 22.374 0.041 -14.705 1.00 96.19 200 ALA A N 1
ATOM 1501 C CA . ALA A 1 200 ? 21.082 -0.069 -14.041 1.00 96.19 200 ALA A CA 1
ATOM 1502 C C . ALA A 1 200 ? 20.037 -0.732 -14.952 1.00 96.19 200 ALA A C 1
ATOM 1504 O O . ALA A 1 200 ? 19.377 -1.672 -14.514 1.00 96.19 200 ALA A O 1
ATOM 1505 N N . LEU A 1 201 ? 19.946 -0.347 -16.231 1.00 96.56 201 LEU A N 1
ATOM 1506 C CA . LEU A 1 201 ? 19.069 -1.005 -17.210 1.00 96.56 201 LEU A CA 1
ATOM 1507 C C . LEU A 1 201 ? 19.380 -2.502 -17.371 1.00 96.56 201 LEU A C 1
ATOM 1509 O O . LEU A 1 201 ? 18.460 -3.319 -17.367 1.00 96.56 201 LEU A O 1
ATOM 1513 N N . HIS A 1 202 ? 20.659 -2.883 -17.444 1.00 97.19 202 HIS A N 1
ATOM 1514 C CA . HIS A 1 202 ? 21.050 -4.293 -17.524 1.00 97.19 202 HIS A CA 1
ATOM 1515 C C . HIS A 1 202 ? 20.629 -5.077 -16.271 1.00 97.19 202 HIS A C 1
ATOM 1517 O O . HIS A 1 202 ? 20.088 -6.177 -16.369 1.00 97.19 202 HIS A O 1
ATOM 1523 N N . LYS A 1 203 ? 20.792 -4.487 -15.081 1.00 97.06 203 LYS A N 1
ATOM 1524 C CA . LYS A 1 203 ? 20.321 -5.090 -13.827 1.00 97.06 203 LYS A CA 1
ATOM 1525 C C . LYS A 1 203 ? 18.802 -5.231 -13.776 1.00 97.06 203 LYS A C 1
ATOM 1527 O O . LYS A 1 203 ? 18.307 -6.250 -13.308 1.00 97.06 203 LYS A O 1
ATOM 1532 N N . ARG A 1 204 ? 18.049 -4.254 -14.289 1.00 96.06 204 ARG A N 1
ATOM 1533 C CA . ARG A 1 204 ? 16.582 -4.348 -14.402 1.00 96.06 204 ARG A CA 1
ATOM 1534 C C . ARG A 1 204 ? 16.155 -5.501 -15.300 1.00 96.06 204 ARG A C 1
ATOM 1536 O O . ARG A 1 204 ? 15.241 -6.232 -14.929 1.00 96.06 204 ARG A O 1
ATOM 1543 N N . ALA A 1 205 ? 16.827 -5.682 -16.438 1.00 96.75 205 ALA A N 1
ATOM 1544 C CA . ALA A 1 205 ? 16.581 -6.817 -17.323 1.00 96.75 205 ALA A CA 1
ATOM 1545 C C . ALA A 1 205 ? 16.811 -8.149 -16.589 1.00 96.75 205 ALA A C 1
ATOM 1547 O O . ALA A 1 205 ? 15.918 -8.989 -16.584 1.00 96.75 205 ALA A O 1
ATOM 1548 N N . ALA A 1 206 ? 17.921 -8.280 -15.852 1.00 97.88 206 ALA A N 1
ATOM 1549 C CA . ALA A 1 206 ? 18.194 -9.467 -15.040 1.00 97.88 206 ALA A CA 1
ATOM 1550 C C . ALA A 1 206 ? 17.122 -9.715 -13.957 1.00 97.88 206 ALA A C 1
ATOM 1552 O O . ALA A 1 206 ? 16.687 -10.846 -13.762 1.00 97.88 206 ALA A O 1
ATOM 1553 N N . VAL A 1 207 ? 16.640 -8.669 -13.269 1.00 97.38 207 VAL A N 1
ATOM 1554 C CA . VAL A 1 207 ? 15.522 -8.804 -12.314 1.00 97.38 207 VAL A CA 1
ATOM 1555 C C . VAL A 1 207 ? 14.254 -9.284 -13.029 1.00 97.38 207 VAL A C 1
ATOM 1557 O O . VAL A 1 207 ? 13.581 -10.186 -12.533 1.00 97.38 207 VAL A O 1
ATOM 1560 N N . ARG A 1 208 ? 13.925 -8.717 -14.199 1.00 96.62 208 ARG A N 1
ATOM 1561 C CA . ARG A 1 208 ? 12.760 -9.131 -14.999 1.00 96.62 208 ARG A CA 1
ATOM 1562 C C . ARG A 1 208 ? 12.866 -10.595 -15.427 1.00 96.62 208 ARG A C 1
ATOM 1564 O O . ARG A 1 208 ? 11.883 -11.315 -15.285 1.00 96.62 208 ARG A O 1
ATOM 1571 N N . GLU A 1 209 ? 14.033 -11.051 -15.872 1.00 98.12 209 GLU A N 1
ATOM 1572 C CA . GLU A 1 209 ? 14.288 -12.454 -16.230 1.00 98.12 209 GLU A CA 1
ATOM 1573 C C . GLU A 1 209 ? 14.100 -13.395 -15.032 1.00 98.12 209 GLU A C 1
ATOM 1575 O O . GLU A 1 209 ? 13.356 -14.368 -15.135 1.00 98.12 209 GLU A O 1
ATOM 1580 N N . LEU A 1 210 ? 14.685 -13.070 -13.873 1.00 98.19 210 LEU A N 1
ATOM 1581 C CA . LEU A 1 210 ? 14.561 -13.882 -12.655 1.00 98.19 210 LEU A CA 1
ATOM 1582 C C . LEU A 1 210 ? 13.109 -14.016 -12.177 1.00 98.19 210 LEU A C 1
ATOM 1584 O O . LEU A 1 210 ? 12.679 -15.106 -11.801 1.00 98.19 210 LEU A O 1
ATOM 1588 N N . ILE A 1 211 ? 12.342 -12.921 -12.187 1.00 97.94 211 ILE A N 1
ATOM 1589 C CA . ILE A 1 211 ? 10.928 -12.958 -11.791 1.00 97.94 211 ILE A CA 1
ATOM 1590 C C . ILE A 1 211 ? 10.085 -13.715 -12.825 1.00 97.94 211 ILE A C 1
ATOM 1592 O O . ILE A 1 211 ? 9.211 -14.486 -12.434 1.00 97.94 211 ILE A O 1
ATOM 1596 N N . THR A 1 212 ? 10.357 -13.540 -14.123 1.00 98.00 212 THR A N 1
ATOM 1597 C CA . THR A 1 212 ? 9.667 -14.284 -15.194 1.00 98.00 212 THR A CA 1
ATOM 1598 C C . THR A 1 212 ? 9.879 -15.785 -15.028 1.00 98.00 212 THR A C 1
ATOM 1600 O O . THR A 1 212 ? 8.906 -16.531 -14.954 1.00 98.00 212 THR A O 1
ATOM 1603 N N . ALA A 1 213 ? 11.134 -16.215 -14.862 1.00 98.19 213 ALA A N 1
ATOM 1604 C CA . ALA A 1 213 ? 11.473 -17.616 -14.636 1.00 98.19 213 ALA A CA 1
ATOM 1605 C C . ALA A 1 213 ? 10.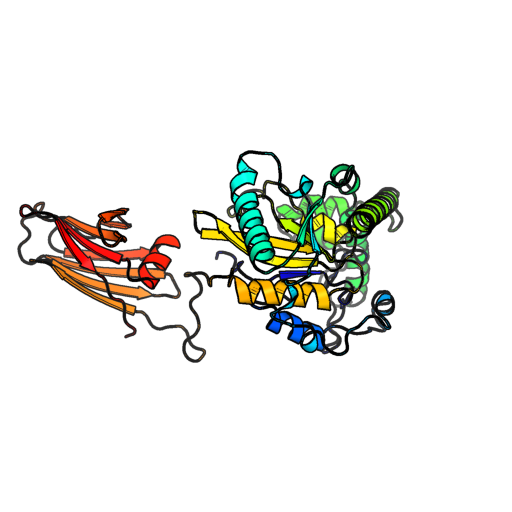759 -18.174 -13.395 1.00 98.19 213 ALA A C 1
ATOM 1607 O O . ALA A 1 213 ? 10.152 -19.238 -13.457 1.00 98.19 213 ALA A O 1
ATOM 1608 N N . ALA A 1 214 ? 10.734 -17.426 -12.287 1.00 98.06 214 ALA A N 1
ATOM 1609 C CA . ALA A 1 214 ? 10.044 -17.854 -11.072 1.00 98.06 214 ALA A CA 1
ATOM 1610 C C . ALA A 1 214 ? 8.522 -18.018 -11.260 1.00 98.06 214 ALA A C 1
ATOM 1612 O O . ALA A 1 214 ? 7.943 -18.971 -10.734 1.00 98.06 214 ALA A O 1
ATOM 1613 N N . LEU A 1 215 ? 7.870 -17.114 -12.000 1.00 97.94 215 LEU A N 1
ATOM 1614 C CA . LEU A 1 215 ? 6.442 -17.214 -12.328 1.00 97.94 215 LEU A CA 1
ATOM 1615 C C . LEU A 1 215 ? 6.155 -18.460 -13.190 1.00 97.94 215 LEU A C 1
ATOM 1617 O O . LEU A 1 215 ? 5.229 -19.222 -12.893 1.00 97.94 215 LEU A O 1
ATOM 1621 N N . GLU A 1 216 ? 6.970 -18.690 -14.223 1.00 97.44 216 GLU A N 1
ATOM 1622 C CA . GLU A 1 216 ? 6.796 -19.771 -15.201 1.00 97.44 216 GLU A CA 1
ATOM 1623 C C . GLU A 1 216 ? 7.131 -21.157 -14.634 1.00 97.44 216 GLU A C 1
ATOM 1625 O O . GLU A 1 216 ? 6.316 -22.080 -14.733 1.00 97.44 216 GLU A O 1
ATOM 1630 N N . GLU A 1 217 ? 8.297 -21.315 -14.002 1.00 96.94 217 GLU A N 1
ATOM 1631 C CA . GLU A 1 217 ? 8.770 -22.592 -13.449 1.00 96.94 217 GLU A CA 1
ATOM 1632 C C . GLU A 1 217 ? 7.813 -23.134 -12.384 1.00 96.94 217 GLU A C 1
ATOM 1634 O O . GLU A 1 217 ? 7.516 -24.330 -12.345 1.00 96.94 217 GLU A O 1
ATOM 1639 N N . GLN A 1 218 ? 7.287 -22.243 -11.540 1.00 96.81 218 GLN A N 1
ATOM 1640 C CA . GLN A 1 218 ? 6.373 -22.602 -10.453 1.00 96.81 218 GLN A CA 1
ATOM 1641 C C . GLN A 1 218 ? 4.908 -22.665 -10.907 1.00 96.81 218 GLN A C 1
ATOM 1643 O O . GLN A 1 218 ? 4.044 -23.183 -10.181 1.00 96.81 218 GLN A O 1
ATOM 1648 N N . ARG A 1 219 ? 4.627 -22.178 -12.127 1.00 97.44 219 ARG A N 1
ATOM 1649 C CA . ARG A 1 219 ? 3.290 -22.074 -12.727 1.00 97.44 219 ARG A CA 1
ATOM 1650 C C . ARG A 1 219 ? 2.319 -21.385 -11.775 1.00 97.44 219 ARG A C 1
ATOM 1652 O O . ARG A 1 219 ? 1.305 -21.970 -11.382 1.00 97.44 219 ARG A O 1
ATOM 1659 N N . VAL A 1 220 ? 2.690 -20.193 -11.324 1.00 98.44 220 VAL A N 1
ATOM 1660 C CA . VAL A 1 220 ? 1.895 -19.387 -10.390 1.00 98.44 220 VAL A CA 1
ATOM 1661 C C . VAL A 1 220 ? 1.248 -18.215 -11.124 1.00 98.44 220 VAL A C 1
ATOM 1663 O O . VAL A 1 220 ? 1.834 -17.637 -12.031 1.00 98.44 220 VAL A O 1
ATOM 1666 N N . ASP A 1 221 ? 0.035 -17.861 -10.712 1.00 97.94 221 ASP A N 1
ATOM 1667 C CA . ASP A 1 221 ? -0.698 -16.693 -11.206 1.00 97.94 221 ASP A CA 1
ATOM 1668 C C . ASP A 1 221 ? -0.058 -15.383 -10.732 1.00 97.94 221 ASP A C 1
ATOM 1670 O O . ASP A 1 221 ? -0.128 -14.364 -11.416 1.00 97.94 221 ASP A O 1
ATOM 1674 N N . ALA A 1 222 ? 0.516 -15.398 -9.525 1.00 98.12 222 ALA A N 1
ATOM 1675 C CA . ALA A 1 222 ? 1.175 -14.253 -8.917 1.00 98.12 222 ALA A CA 1
ATOM 1676 C C . ALA A 1 222 ? 2.185 -14.692 -7.852 1.00 98.12 222 ALA A C 1
ATOM 1678 O O . ALA A 1 222 ? 2.016 -15.722 -7.192 1.00 98.12 222 ALA A O 1
ATOM 1679 N N . LEU A 1 223 ? 3.206 -13.871 -7.638 1.00 98.56 223 LEU A N 1
ATOM 1680 C CA . LEU A 1 223 ? 4.063 -13.927 -6.461 1.00 98.56 223 LEU A CA 1
ATOM 1681 C C . LEU A 1 223 ? 3.444 -13.106 -5.327 1.00 98.56 223 LEU A C 1
ATOM 1683 O O . LEU A 1 223 ? 2.840 -12.065 -5.571 1.00 98.56 223 LEU A O 1
ATOM 1687 N N . VAL A 1 224 ? 3.612 -13.567 -4.089 1.00 98.19 224 VAL A N 1
ATOM 1688 C CA . VAL A 1 224 ? 3.131 -12.896 -2.877 1.00 98.19 224 VAL A CA 1
ATOM 1689 C C . VAL A 1 224 ? 4.256 -12.747 -1.857 1.00 98.19 224 VAL A C 1
ATOM 1691 O O . VAL A 1 224 ? 4.984 -13.699 -1.562 1.00 98.19 224 VAL A O 1
ATOM 1694 N N . TYR A 1 225 ? 4.419 -11.538 -1.324 1.00 97.50 225 TYR A N 1
ATOM 1695 C CA . TYR A 1 225 ? 5.460 -11.206 -0.347 1.00 97.50 225 TYR A CA 1
ATOM 1696 C C . TYR A 1 225 ? 5.102 -9.937 0.451 1.00 97.50 225 TYR A C 1
ATOM 1698 O O . TYR A 1 225 ? 4.252 -9.162 0.013 1.00 97.50 225 TYR A O 1
ATOM 1706 N N . PRO A 1 226 ? 5.709 -9.690 1.630 1.00 95.69 226 PRO A N 1
ATOM 1707 C CA . PRO A 1 226 ? 5.497 -8.445 2.371 1.00 95.69 226 PRO A CA 1
ATOM 1708 C C . PRO A 1 226 ? 5.944 -7.231 1.553 1.00 95.69 226 PRO A C 1
ATOM 1710 O O . PRO A 1 226 ? 7.012 -7.274 0.953 1.00 95.69 226 PRO A O 1
ATOM 1713 N N . VAL A 1 227 ? 5.192 -6.129 1.571 1.00 91.56 227 VAL A N 1
ATOM 1714 C CA . VAL A 1 227 ? 5.625 -4.875 0.908 1.00 91.56 227 VAL A CA 1
ATOM 1715 C C . VAL A 1 227 ? 6.877 -4.324 1.602 1.00 91.56 227 VAL A C 1
ATOM 1717 O O . VAL A 1 227 ? 7.886 -4.005 0.973 1.00 91.56 227 VAL A O 1
ATOM 1720 N N . LEU A 1 228 ? 6.815 -4.275 2.934 1.00 90.25 228 LEU A N 1
ATOM 1721 C CA . LEU A 1 228 ? 7.914 -3.953 3.838 1.00 90.25 228 LEU A CA 1
ATOM 1722 C C . LEU A 1 228 ? 8.024 -5.085 4.863 1.00 90.25 228 LEU A C 1
ATOM 1724 O O . LEU A 1 228 ? 6.997 -5.557 5.357 1.00 90.25 228 LEU A O 1
ATOM 1728 N N . SER A 1 229 ? 9.240 -5.504 5.221 1.00 85.88 229 SER A N 1
ATOM 1729 C CA . SER A 1 229 ? 9.416 -6.568 6.228 1.00 85.88 229 SER A CA 1
ATOM 1730 C C . SER A 1 229 ? 9.155 -6.098 7.665 1.00 85.88 229 SER A C 1
ATOM 1732 O O . SER A 1 229 ? 8.974 -6.918 8.562 1.00 85.88 229 SER A O 1
ATOM 1734 N N . ARG A 1 230 ? 9.120 -4.779 7.901 1.00 88.25 230 ARG A N 1
ATOM 1735 C CA . ARG A 1 230 ? 8.961 -4.168 9.229 1.00 88.25 230 ARG A CA 1
ATOM 1736 C C . ARG A 1 230 ? 7.878 -3.094 9.238 1.00 88.25 230 ARG A C 1
ATOM 1738 O O . ARG A 1 230 ? 7.433 -2.608 8.200 1.00 88.25 230 ARG A O 1
ATOM 1745 N N . LYS A 1 231 ? 7.491 -2.703 10.453 1.00 88.25 231 LYS A N 1
ATOM 1746 C CA . LYS A 1 231 ? 6.587 -1.582 10.722 1.00 88.25 231 LYS A CA 1
ATOM 1747 C C . LYS A 1 231 ? 7.106 -0.280 10.115 1.00 88.25 231 LYS A C 1
ATOM 1749 O O . LYS A 1 231 ? 8.313 -0.049 10.048 1.00 88.25 231 LYS A O 1
ATOM 1754 N N . ALA A 1 232 ? 6.173 0.596 9.748 1.00 83.94 232 ALA A N 1
ATOM 1755 C CA . ALA A 1 232 ? 6.496 1.973 9.398 1.00 83.94 232 ALA A CA 1
ATOM 1756 C C . ALA A 1 232 ? 7.315 2.635 10.520 1.00 83.94 232 ALA A C 1
ATOM 1758 O O . ALA A 1 232 ? 6.973 2.522 11.700 1.00 83.94 232 ALA A O 1
ATOM 1759 N N . ALA A 1 233 ? 8.391 3.324 10.135 1.00 84.94 233 ALA A N 1
ATOM 1760 C CA . ALA A 1 233 ? 9.224 4.066 11.071 1.00 84.94 233 ALA A CA 1
ATOM 1761 C C . ALA A 1 233 ? 8.455 5.238 11.691 1.00 84.94 233 ALA A C 1
ATOM 1763 O O . ALA A 1 233 ? 7.533 5.801 11.089 1.00 84.94 233 ALA A O 1
ATOM 1764 N N . LEU A 1 234 ? 8.854 5.616 12.904 1.00 83.69 234 LEU A N 1
ATOM 1765 C CA . LEU A 1 234 ? 8.353 6.831 13.528 1.00 83.69 234 LEU A CA 1
ATOM 1766 C C . LEU A 1 234 ? 8.876 8.063 12.782 1.00 83.69 234 LEU A C 1
ATOM 1768 O O . LEU A 1 234 ? 9.910 8.032 12.117 1.00 83.69 234 LEU A O 1
ATOM 1772 N N . ILE A 1 235 ? 8.146 9.173 12.887 1.00 81.00 235 ILE A N 1
ATOM 1773 C CA . ILE A 1 235 ? 8.547 10.434 12.254 1.00 81.00 235 ILE A CA 1
ATOM 1774 C C . ILE A 1 235 ? 9.919 10.848 12.794 1.00 81.00 235 ILE A C 1
ATOM 1776 O O . ILE A 1 235 ? 10.095 10.970 14.003 1.00 81.00 235 ILE A O 1
ATOM 1780 N N . GLY A 1 236 ? 10.860 11.091 11.882 1.00 82.88 236 GLY A N 1
ATOM 1781 C CA . GLY A 1 236 ? 12.243 11.446 12.208 1.00 82.88 236 GLY A CA 1
ATOM 1782 C C . GLY A 1 236 ? 13.193 10.250 12.303 1.00 82.88 236 GLY A C 1
ATOM 1783 O O . GLY A 1 236 ? 14.402 10.453 12.365 1.00 82.88 236 GLY A O 1
ATOM 1784 N N . GLU A 1 237 ? 12.683 9.019 12.259 1.00 84.75 237 GLU A N 1
ATOM 1785 C CA . GLU A 1 237 ? 13.504 7.811 12.214 1.00 84.75 237 GLU A CA 1
ATOM 1786 C C . GLU A 1 237 ? 13.651 7.288 10.778 1.00 84.75 237 GLU A C 1
ATOM 1788 O O . GLU A 1 237 ? 12.724 7.401 9.970 1.00 84.75 237 GLU A O 1
ATOM 1793 N N . PRO A 1 238 ? 14.801 6.683 10.432 1.00 79.94 238 PRO A N 1
ATOM 1794 C CA . PRO A 1 238 ? 14.954 6.025 9.144 1.00 79.94 238 PRO A CA 1
ATOM 1795 C C . PRO A 1 238 ? 14.072 4.775 9.076 1.00 79.94 238 PRO A C 1
ATOM 1797 O O . PRO A 1 238 ? 13.993 4.002 10.036 1.00 79.94 238 PRO A O 1
ATOM 1800 N N . ALA A 1 239 ? 13.468 4.531 7.913 1.00 78.94 239 ALA A N 1
ATOM 1801 C CA . ALA A 1 239 ? 12.859 3.239 7.615 1.00 78.94 239 ALA A CA 1
ATOM 1802 C C . ALA A 1 239 ? 13.919 2.127 7.696 1.00 78.94 239 ALA A C 1
ATOM 1804 O O . ALA A 1 239 ? 15.053 2.301 7.247 1.00 78.94 239 ALA A O 1
ATOM 1805 N N . ARG A 1 240 ? 13.555 0.990 8.293 1.00 77.56 240 ARG A N 1
ATOM 1806 C CA . ARG A 1 240 ? 14.431 -0.177 8.475 1.00 77.56 240 ARG A CA 1
ATOM 1807 C C . ARG A 1 240 ? 13.751 -1.428 7.936 1.00 77.56 240 ARG A C 1
ATOM 1809 O O . ARG A 1 240 ? 12.527 -1.478 7.862 1.00 77.56 240 ARG A O 1
ATOM 1816 N N . GLY A 1 241 ? 14.548 -2.457 7.667 1.00 75.50 241 GLY A N 1
ATOM 1817 C CA . GLY A 1 241 ? 14.071 -3.719 7.104 1.00 75.50 241 GLY A CA 1
ATOM 1818 C C . GLY A 1 241 ? 14.128 -3.735 5.582 1.00 75.50 241 GLY A C 1
ATOM 1819 O O . GLY A 1 241 ? 14.585 -2.782 4.948 1.00 75.50 241 GLY A O 1
ATOM 1820 N N . MET A 1 242 ? 13.683 -4.845 5.006 1.00 75.88 242 MET A N 1
ATOM 1821 C CA . MET A 1 242 ? 13.627 -5.020 3.563 1.00 75.88 242 MET A CA 1
ATOM 1822 C C . MET A 1 242 ? 12.505 -4.167 2.974 1.00 75.88 242 MET A C 1
ATOM 1824 O O . MET A 1 242 ? 11.364 -4.197 3.443 1.00 75.88 242 MET A O 1
ATOM 1828 N N . ASN A 1 243 ? 12.851 -3.418 1.929 1.00 83.12 243 ASN A N 1
ATOM 1829 C CA . ASN A 1 243 ? 11.915 -2.681 1.094 1.00 83.12 243 ASN A CA 1
ATOM 1830 C C . ASN A 1 243 ? 11.738 -3.444 -0.222 1.00 83.12 243 ASN A C 1
ATOM 1832 O O . ASN A 1 243 ? 12.576 -3.347 -1.121 1.00 83.12 243 ASN A O 1
ATOM 1836 N N . ASN A 1 244 ? 10.649 -4.204 -0.319 1.00 90.44 244 ASN A N 1
ATOM 1837 C CA . ASN A 1 244 ? 10.406 -5.078 -1.462 1.00 90.44 244 ASN A CA 1
ATOM 1838 C C . ASN A 1 244 ? 9.715 -4.358 -2.626 1.00 90.44 244 ASN A C 1
ATOM 1840 O O . ASN A 1 244 ? 9.624 -4.931 -3.709 1.00 90.44 244 ASN A O 1
ATOM 1844 N N . CYS A 1 245 ? 9.332 -3.082 -2.466 1.00 85.94 245 CYS A N 1
ATOM 1845 C CA . CYS A 1 245 ? 8.743 -2.275 -3.539 1.00 85.94 245 CYS A CA 1
ATOM 1846 C C . CYS A 1 245 ? 9.663 -2.179 -4.768 1.00 85.94 245 CYS A C 1
ATOM 1848 O O . CYS A 1 245 ? 9.211 -1.899 -5.875 1.00 85.94 245 CYS A O 1
ATOM 1850 N N . GLN A 1 246 ? 10.974 -2.405 -4.599 1.00 88.62 246 GLN A N 1
ATOM 1851 C CA . GLN A 1 246 ? 11.903 -2.417 -5.726 1.00 88.62 246 GLN A CA 1
ATOM 1852 C C . GLN A 1 246 ? 11.666 -3.569 -6.708 1.00 88.62 246 GLN A C 1
ATOM 1854 O O . GLN A 1 246 ? 12.022 -3.430 -7.874 1.00 88.62 246 GLN A O 1
ATOM 1859 N N . VAL A 1 247 ? 11.048 -4.679 -6.295 1.00 92.94 247 VAL A N 1
ATOM 1860 C CA . VAL A 1 247 ? 10.806 -5.825 -7.184 1.00 92.94 247 VAL A CA 1
ATOM 1861 C C . VAL A 1 247 ? 9.854 -5.431 -8.315 1.00 92.94 247 VAL A C 1
ATOM 1863 O O . VAL A 1 247 ? 10.212 -5.518 -9.495 1.00 92.94 247 VAL A O 1
ATOM 1866 N N . SER A 1 248 ? 8.675 -4.910 -7.977 1.00 90.25 248 SER A N 1
ATOM 1867 C CA . SER A 1 248 ? 7.730 -4.369 -8.956 1.00 90.25 248 SER A CA 1
ATOM 1868 C C . SER A 1 248 ? 8.322 -3.147 -9.675 1.00 90.25 248 SER A C 1
ATOM 1870 O O . SER A 1 248 ? 8.210 -3.030 -10.904 1.00 90.25 248 SER A O 1
ATOM 1872 N N . ALA A 1 249 ? 9.057 -2.281 -8.958 1.00 87.56 249 ALA A N 1
ATOM 1873 C CA . ALA A 1 249 ? 9.733 -1.106 -9.524 1.00 87.56 249 ALA A CA 1
ATOM 1874 C C . ALA A 1 249 ? 10.794 -1.438 -10.604 1.00 87.56 249 ALA A C 1
ATOM 1876 O O . ALA A 1 249 ? 11.011 -0.647 -11.535 1.00 87.56 249 ALA A O 1
ATOM 1877 N N . SER A 1 250 ? 11.456 -2.588 -10.499 1.00 91.56 250 SER A N 1
ATOM 1878 C CA . SER A 1 250 ? 12.535 -2.998 -11.405 1.00 91.56 250 SER A CA 1
ATOM 1879 C C . SER A 1 250 ? 12.069 -3.888 -12.546 1.00 91.56 250 SER A C 1
ATOM 1881 O O . SER A 1 250 ? 12.568 -3.745 -13.659 1.00 91.56 250 SER A O 1
ATOM 1883 N N . THR A 1 251 ? 11.058 -4.724 -12.316 1.00 92.56 251 THR A N 1
ATOM 1884 C CA . THR A 1 251 ? 10.451 -5.551 -13.372 1.00 92.56 251 THR A CA 1
ATOM 1885 C C . THR A 1 251 ? 9.537 -4.755 -14.300 1.00 92.56 251 THR A C 1
ATOM 1887 O O . THR A 1 251 ? 9.499 -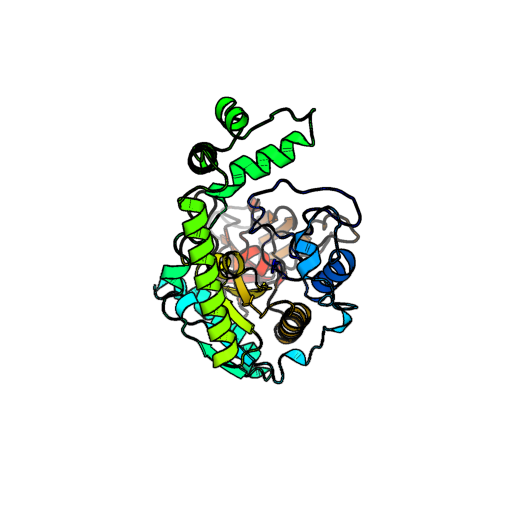5.025 -15.500 1.00 92.56 251 THR A O 1
ATOM 1890 N N . GLY A 1 252 ? 8.784 -3.792 -13.754 1.00 87.75 252 GLY A N 1
ATOM 1891 C CA . GLY A 1 252 ? 7.686 -3.121 -14.462 1.00 87.75 252 GLY A CA 1
ATOM 1892 C C . GLY A 1 252 ? 6.419 -3.978 -14.601 1.00 87.75 252 GLY A C 1
ATOM 1893 O O . GLY A 1 252 ? 5.514 -3.602 -15.343 1.00 87.75 252 GLY A O 1
ATOM 1894 N N . PHE A 1 253 ? 6.371 -5.117 -13.913 1.00 91.56 253 PHE A N 1
ATOM 1895 C CA . PHE A 1 253 ? 5.212 -6.003 -13.860 1.00 91.56 253 PHE A CA 1
ATOM 1896 C C . PHE A 1 253 ? 4.054 -5.396 -13.055 1.00 91.56 253 PHE A C 1
ATOM 1898 O O . PHE A 1 253 ? 4.292 -4.515 -12.215 1.00 91.56 253 PHE A O 1
ATOM 1905 N N . PRO A 1 254 ? 2.806 -5.844 -13.290 1.00 90.75 254 PRO A N 1
ATOM 1906 C CA . PRO A 1 254 ? 1.675 -5.413 -12.488 1.00 90.75 254 PRO A CA 1
ATOM 1907 C C . PRO A 1 254 ? 1.818 -5.932 -11.054 1.00 90.75 254 PRO A C 1
ATOM 1909 O O . PRO A 1 254 ? 2.113 -7.105 -10.825 1.00 90.75 254 PRO A O 1
ATOM 1912 N N . ALA A 1 255 ? 1.600 -5.047 -10.086 1.00 91.69 255 ALA A N 1
ATOM 1913 C CA . ALA A 1 255 ? 1.764 -5.293 -8.666 1.00 91.69 255 ALA A CA 1
ATOM 1914 C C . ALA A 1 255 ? 0.667 -4.615 -7.830 1.00 91.69 255 ALA A C 1
ATOM 1916 O O . ALA A 1 255 ? 0.395 -3.420 -7.950 1.00 91.69 255 ALA A O 1
ATOM 1917 N N . LEU A 1 256 ? 0.043 -5.369 -6.934 1.00 92.06 256 LEU A N 1
ATOM 1918 C CA . LEU A 1 256 ? -1.057 -4.891 -6.107 1.00 92.06 256 LEU A CA 1
ATOM 1919 C C . LEU A 1 256 ? -0.745 -5.098 -4.628 1.00 92.06 256 LEU A C 1
ATOM 1921 O O . LEU A 1 256 ? -0.688 -6.232 -4.161 1.00 92.06 256 LEU A O 1
ATOM 1925 N N . SER A 1 257 ? -0.597 -4.008 -3.880 1.00 92.62 257 SER A N 1
ATOM 1926 C CA . SER A 1 257 ? -0.469 -4.042 -2.428 1.00 92.62 257 SER A CA 1
ATOM 1927 C C . SER A 1 257 ? -1.838 -4.089 -1.759 1.00 92.62 257 SER A C 1
ATOM 1929 O O . SER A 1 257 ? -2.697 -3.214 -1.910 1.00 92.62 257 SER A O 1
ATOM 1931 N N . VAL A 1 258 ? -2.046 -5.158 -1.000 1.00 92.44 258 VAL A N 1
ATOM 1932 C CA . VAL A 1 258 ? -3.271 -5.433 -0.255 1.00 92.44 258 VAL A CA 1
ATOM 1933 C C . VAL A 1 258 ? -2.973 -5.452 1.245 1.00 92.44 258 VAL A C 1
ATOM 1935 O O . VAL A 1 258 ? -1.924 -5.958 1.658 1.00 92.44 258 VAL A O 1
ATOM 1938 N N . PRO A 1 259 ? -3.875 -4.938 2.102 1.00 94.38 259 PRO A N 1
ATOM 1939 C CA . PRO A 1 259 ? -3.723 -5.085 3.544 1.00 94.38 259 PRO A CA 1
ATOM 1940 C C . PRO A 1 259 ? -3.683 -6.571 3.911 1.00 94.38 259 PRO A C 1
ATOM 1942 O O . PRO A 1 259 ? -4.609 -7.304 3.588 1.00 94.38 259 PRO A O 1
ATOM 1945 N N . ALA A 1 260 ? -2.629 -7.017 4.589 1.00 94.38 260 ALA A N 1
ATOM 1946 C CA . ALA A 1 260 ? -2.492 -8.390 5.073 1.00 94.38 260 ALA A CA 1
ATOM 1947 C C . ALA A 1 260 ? -3.054 -8.549 6.495 1.00 94.38 260 ALA A C 1
ATOM 1949 O O . ALA A 1 260 ? -3.563 -9.607 6.855 1.00 94.38 260 ALA A O 1
ATOM 1950 N N . GLY A 1 261 ? -2.990 -7.493 7.307 1.00 92.38 261 GLY A N 1
ATOM 1951 C CA . GLY A 1 261 ? -3.499 -7.491 8.675 1.00 92.38 261 GLY A CA 1
ATOM 1952 C C . GLY A 1 261 ? -2.824 -6.425 9.525 1.00 92.38 261 GLY A C 1
ATOM 1953 O O . GLY A 1 261 ? -2.424 -5.387 9.007 1.00 92.38 261 GLY A O 1
ATOM 1954 N N . PHE A 1 262 ? -2.702 -6.685 10.827 1.00 90.62 262 PHE A N 1
ATOM 1955 C CA . PHE A 1 262 ? -2.154 -5.759 11.820 1.00 90.62 262 PHE A CA 1
ATOM 1956 C C . PHE A 1 262 ? -1.177 -6.481 12.750 1.00 90.62 262 PHE A C 1
ATOM 1958 O O . PHE A 1 262 ? -1.399 -7.637 13.114 1.00 90.62 262 PHE A O 1
ATOM 1965 N N . THR A 1 263 ? -0.125 -5.782 13.164 1.00 89.00 263 THR A N 1
ATOM 1966 C CA . THR A 1 263 ? 0.752 -6.186 14.269 1.00 89.00 263 THR A CA 1
ATOM 1967 C C . THR A 1 263 ? 0.025 -6.142 15.617 1.00 89.00 263 THR A C 1
ATOM 1969 O O . THR A 1 263 ? -1.096 -5.627 15.722 1.00 89.00 263 THR A O 1
ATOM 1972 N N . ALA A 1 264 ? 0.665 -6.644 16.681 1.00 84.56 264 ALA A N 1
ATOM 1973 C CA . ALA A 1 264 ? 0.057 -6.686 18.014 1.00 84.56 264 ALA A CA 1
ATOM 1974 C C . ALA A 1 264 ? -0.264 -5.286 18.576 1.00 84.56 264 ALA A C 1
ATOM 1976 O O . ALA A 1 264 ? -1.230 -5.117 19.319 1.00 84.56 264 ALA A O 1
ATOM 1977 N N . ASP A 1 265 ? 0.518 -4.276 18.192 1.00 79.50 265 ASP A N 1
ATOM 1978 C CA . ASP A 1 265 ? 0.327 -2.866 18.545 1.00 79.50 265 ASP A CA 1
ATOM 1979 C C . ASP A 1 265 ? -0.579 -2.091 17.566 1.00 79.50 265 ASP A C 1
ATOM 1981 O O . ASP A 1 265 ? -0.729 -0.874 17.693 1.00 79.50 265 ASP A O 1
ATOM 1985 N N . GLY A 1 266 ? -1.233 -2.779 16.623 1.00 81.19 266 GLY A N 1
ATOM 1986 C CA . GLY A 1 266 ? -2.245 -2.187 15.743 1.00 81.19 266 GLY A CA 1
ATOM 1987 C C . GLY A 1 266 ? -1.676 -1.408 14.557 1.00 81.19 266 GLY A C 1
ATOM 1988 O O . GLY A 1 266 ? -2.361 -0.547 14.005 1.00 81.19 266 GLY A O 1
ATOM 1989 N N . VAL A 1 267 ? -0.441 -1.704 14.152 1.00 86.06 267 VAL A N 1
ATOM 1990 C CA . VAL A 1 267 ? 0.211 -1.157 12.958 1.00 86.06 267 VAL A CA 1
ATOM 1991 C C . VAL A 1 267 ? -0.146 -2.106 11.799 1.00 86.06 267 VAL A C 1
ATOM 1993 O O . VAL A 1 267 ? 0.249 -3.269 11.837 1.00 86.06 267 VAL A O 1
ATOM 1996 N N . PRO A 1 268 ? -0.956 -1.698 10.799 1.00 89.00 268 PRO A N 1
ATOM 1997 C CA . PRO A 1 268 ? -1.176 -2.509 9.606 1.00 89.00 268 PRO A CA 1
ATOM 1998 C C . PRO A 1 268 ? 0.111 -3.056 8.947 1.00 89.00 268 PRO A C 1
ATOM 2000 O O . PRO A 1 268 ? 1.214 -2.535 9.093 1.00 89.00 268 PRO A O 1
ATOM 2003 N N . ILE A 1 269 ? -0.026 -4.133 8.192 1.00 92.06 269 ILE A N 1
ATOM 2004 C CA . ILE A 1 269 ? 1.026 -4.687 7.337 1.00 92.06 269 ILE A CA 1
ATOM 2005 C C . ILE A 1 269 ? 0.381 -5.004 5.994 1.00 92.06 269 ILE A C 1
ATOM 2007 O O . ILE A 1 269 ? -0.747 -5.500 5.953 1.00 92.06 269 ILE A O 1
ATOM 2011 N N . GLY A 1 270 ? 1.076 -4.688 4.903 1.00 92.19 270 GLY A N 1
ATOM 2012 C CA . GLY A 1 270 ? 0.647 -4.988 3.539 1.00 92.19 270 GLY A CA 1
ATOM 2013 C C . GLY A 1 270 ? 1.446 -6.136 2.928 1.00 92.19 270 GLY A C 1
ATOM 2014 O O . GLY A 1 270 ? 2.615 -6.339 3.266 1.00 92.19 270 GLY A O 1
ATOM 2015 N N . MET A 1 271 ? 0.825 -6.850 1.996 1.00 95.19 271 MET A N 1
ATOM 2016 C CA . MET A 1 271 ? 1.499 -7.783 1.094 1.00 95.19 271 MET A CA 1
ATOM 2017 C C . MET A 1 271 ? 1.296 -7.341 -0.352 1.00 95.19 271 MET A C 1
ATOM 2019 O O . MET A 1 271 ? 0.235 -6.826 -0.691 1.00 95.19 271 MET A O 1
ATOM 2023 N N . GLU A 1 272 ? 2.305 -7.532 -1.189 1.00 95.25 272 GLU A N 1
ATOM 2024 C CA . GLU A 1 272 ? 2.246 -7.251 -2.620 1.00 95.25 272 GLU A CA 1
ATOM 2025 C C . GLU A 1 272 ? 1.925 -8.545 -3.376 1.00 95.25 272 GLU A C 1
ATOM 2027 O O . GLU A 1 272 ? 2.488 -9.601 -3.081 1.00 95.25 272 GLU A O 1
ATOM 2032 N N . LEU A 1 273 ? 1.005 -8.456 -4.335 1.00 97.00 273 LEU A N 1
ATOM 2033 C CA . LEU A 1 273 ? 0.712 -9.477 -5.333 1.00 97.00 273 LEU A CA 1
ATOM 2034 C C . LEU A 1 273 ? 1.331 -9.031 -6.658 1.00 97.00 273 LEU A C 1
ATOM 2036 O O . LEU A 1 273 ? 0.853 -8.062 -7.241 1.00 97.00 273 LEU A O 1
ATOM 2040 N N . LEU A 1 274 ? 2.366 -9.717 -7.132 1.00 96.56 274 LEU A N 1
ATOM 2041 C CA . LEU A 1 274 ? 3.074 -9.404 -8.377 1.00 96.56 274 LEU A CA 1
ATOM 2042 C C . LEU A 1 274 ? 2.719 -10.430 -9.455 1.00 96.56 274 LEU A C 1
ATOM 2044 O O . LEU A 1 274 ? 2.997 -11.616 -9.283 1.00 96.56 274 LEU A O 1
ATOM 2048 N N . GLY A 1 275 ? 2.113 -9.988 -10.552 1.00 95.75 275 GLY A N 1
ATOM 2049 C CA . GLY A 1 275 ? 1.696 -10.853 -11.657 1.00 95.75 275 GLY A CA 1
ATOM 2050 C C . GLY A 1 275 ? 2.627 -10.781 -12.870 1.00 95.75 275 GLY A C 1
ATOM 2051 O O . GLY A 1 275 ? 3.498 -9.913 -12.926 1.00 95.75 275 GLY A O 1
ATOM 2052 N N . PRO A 1 276 ? 2.447 -11.669 -13.860 1.00 93.38 276 PRO A N 1
ATOM 2053 C CA . PRO A 1 276 ? 3.016 -11.500 -15.195 1.00 93.38 276 PRO A CA 1
ATOM 2054 C C . PRO A 1 276 ? 2.504 -10.224 -15.887 1.00 93.38 276 PRO A C 1
ATOM 2056 O O . PRO A 1 276 ? 1.514 -9.637 -15.448 1.00 93.38 276 PRO A O 1
ATOM 2059 N N . PRO A 1 277 ? 3.113 -9.803 -17.007 1.00 89.75 277 PRO A N 1
ATOM 2060 C CA . PRO A 1 277 ? 2.596 -8.693 -17.792 1.00 89.75 277 PRO A CA 1
ATOM 2061 C C . PRO A 1 277 ? 1.119 -8.803 -18.143 1.00 89.75 277 PRO A C 1
ATOM 2063 O O . PRO A 1 277 ? 0.654 -9.858 -18.571 1.00 89.75 277 PRO A O 1
ATOM 2066 N N . TRP A 1 278 ? 0.411 -7.680 -18.003 1.00 88.00 278 TRP A N 1
ATOM 2067 C CA . TRP A 1 278 ? -0.984 -7.512 -18.424 1.00 88.00 278 TRP A CA 1
ATOM 2068 C C . TRP A 1 278 ? -2.005 -8.396 -17.687 1.00 88.00 278 TRP A C 1
ATOM 2070 O O . TRP A 1 278 ? -3.085 -8.693 -18.201 1.00 88.00 278 TRP A O 1
ATOM 2080 N N . THR A 1 279 ? -1.682 -8.848 -16.470 1.00 92.50 279 THR A N 1
ATOM 2081 C CA . THR A 1 279 ? -2.577 -9.684 -15.650 1.00 92.50 279 THR A CA 1
ATOM 2082 C C . THR A 1 279 ? -3.280 -8.908 -14.535 1.00 92.50 279 THR A C 1
ATOM 2084 O O . THR A 1 279 ? -3.617 -9.467 -13.489 1.00 92.50 279 THR A O 1
ATOM 2087 N N . GLU A 1 280 ? -3.515 -7.613 -14.718 1.00 91.00 280 GLU A N 1
ATOM 2088 C CA . GLU A 1 280 ? -4.109 -6.736 -13.704 1.00 91.00 280 GLU A CA 1
ATOM 2089 C C . GLU A 1 280 ? -5.469 -7.231 -13.217 1.00 91.00 280 GLU A C 1
ATOM 2091 O O . GLU A 1 280 ? -5.716 -7.311 -12.015 1.00 91.00 280 GLU A O 1
ATOM 2096 N N . SER A 1 281 ? -6.334 -7.620 -14.157 1.00 93.19 281 SER A N 1
ATOM 2097 C CA . SER A 1 281 ? -7.661 -8.174 -13.883 1.00 93.19 281 SER A CA 1
ATOM 2098 C C . SER A 1 281 ? -7.584 -9.407 -12.984 1.00 93.19 281 SER A C 1
ATOM 2100 O O . SER A 1 281 ? -8.391 -9.567 -12.067 1.00 93.19 281 SER A O 1
ATOM 2102 N N . ARG A 1 282 ? -6.572 -10.261 -13.192 1.00 95.12 282 ARG A N 1
ATOM 2103 C CA . ARG A 1 282 ? -6.355 -11.454 -12.371 1.00 95.12 282 ARG A CA 1
ATOM 2104 C C . ARG A 1 282 ? -5.916 -11.079 -10.957 1.00 95.12 282 ARG A C 1
ATOM 2106 O O . ARG A 1 282 ? -6.490 -11.601 -10.001 1.00 95.12 282 ARG A O 1
ATOM 2113 N N . LEU A 1 283 ? -4.962 -10.155 -10.821 1.00 95.56 283 LEU A N 1
ATOM 2114 C CA . LEU A 1 283 ? -4.499 -9.662 -9.517 1.00 95.56 283 LEU A CA 1
ATOM 2115 C C . LEU A 1 283 ? -5.631 -8.997 -8.728 1.00 95.56 283 LEU A C 1
ATOM 2117 O O . LEU A 1 283 ? -5.816 -9.299 -7.549 1.00 95.56 283 LEU A O 1
ATOM 2121 N N . LEU A 1 284 ? -6.429 -8.147 -9.381 1.00 95.38 284 LEU A N 1
ATOM 2122 C CA . LEU A 1 284 ? -7.601 -7.507 -8.782 1.00 95.38 284 LEU A CA 1
ATOM 2123 C C . LEU A 1 284 ? -8.628 -8.524 -8.311 1.00 95.38 284 LEU A C 1
ATOM 2125 O O . LEU A 1 284 ? -9.150 -8.380 -7.208 1.00 95.38 284 LEU A O 1
ATOM 2129 N N . SER A 1 285 ? -8.902 -9.556 -9.108 1.00 97.06 285 SER A N 1
ATOM 2130 C CA . SER A 1 285 ? -9.852 -10.587 -8.707 1.00 97.06 285 SER A CA 1
ATOM 2131 C C . SER A 1 285 ? -9.345 -11.407 -7.519 1.00 97.06 285 SER A C 1
ATOM 2133 O O . SER A 1 285 ? -10.126 -11.689 -6.613 1.00 97.06 285 SER A O 1
ATOM 2135 N N . ILE A 1 286 ? -8.053 -11.762 -7.479 1.00 97.69 286 ILE A N 1
ATOM 2136 C CA . ILE A 1 286 ? -7.436 -12.449 -6.328 1.00 97.69 286 ILE A CA 1
ATOM 2137 C C . ILE A 1 286 ? -7.539 -11.573 -5.073 1.00 97.69 286 ILE A C 1
ATOM 2139 O O . ILE A 1 286 ? -7.986 -12.039 -4.022 1.00 97.69 286 ILE A O 1
ATOM 2143 N N . ALA A 1 287 ? -7.176 -10.293 -5.187 1.00 96.06 287 ALA A N 1
ATOM 2144 C CA . ALA A 1 287 ? -7.270 -9.333 -4.094 1.00 96.06 287 ALA A CA 1
ATOM 2145 C C . ALA A 1 287 ? -8.710 -9.136 -3.611 1.00 96.06 287 ALA A C 1
ATOM 2147 O O . ALA A 1 287 ? -8.946 -9.119 -2.407 1.00 96.06 287 ALA A O 1
ATOM 2148 N N . TYR A 1 288 ? -9.672 -9.042 -4.531 1.00 97.12 288 TYR A N 1
ATOM 2149 C CA . TYR A 1 288 ? -11.090 -8.916 -4.212 1.00 97.12 288 TYR A CA 1
ATOM 2150 C C . TYR A 1 288 ? -11.605 -10.141 -3.453 1.00 97.12 288 TYR A C 1
ATOM 2152 O O . TYR A 1 288 ? -12.214 -9.994 -2.394 1.00 97.12 288 TYR A O 1
ATOM 2160 N N . ALA A 1 289 ? -11.319 -11.352 -3.936 1.00 97.81 289 ALA A N 1
ATOM 2161 C CA . ALA A 1 289 ? -11.699 -12.582 -3.246 1.00 97.81 289 ALA A CA 1
ATOM 2162 C C . ALA A 1 289 ? -11.098 -12.651 -1.829 1.00 97.81 289 ALA A C 1
ATOM 2164 O O . ALA A 1 289 ? -11.809 -12.966 -0.872 1.00 97.81 289 ALA A O 1
ATOM 2165 N N . PHE A 1 290 ? -9.827 -12.273 -1.664 1.00 97.06 290 PHE A N 1
ATOM 2166 C CA . PHE A 1 290 ? -9.178 -12.187 -0.352 1.00 97.06 290 PHE A CA 1
ATOM 2167 C C . PHE A 1 290 ? -9.805 -11.123 0.563 1.00 97.06 290 PHE A C 1
ATOM 2169 O O . PHE A 1 290 ? -10.125 -11.406 1.720 1.00 97.06 290 PHE A O 1
ATOM 2176 N N . GLU A 1 291 ? -10.053 -9.919 0.048 1.00 94.94 291 GLU A N 1
ATOM 2177 C CA . GLU A 1 291 ? -10.709 -8.832 0.776 1.00 94.94 291 GLU A CA 1
ATOM 2178 C C . GLU A 1 291 ? -12.095 -9.251 1.280 1.00 94.94 291 GLU A C 1
ATOM 2180 O O . GLU A 1 291 ? -12.419 -9.048 2.452 1.00 94.94 291 GLU A O 1
ATOM 2185 N N . ARG A 1 292 ? -12.906 -9.876 0.419 1.00 95.00 292 ARG A N 1
ATOM 2186 C CA . ARG A 1 292 ? -14.242 -10.378 0.773 1.00 95.00 292 ARG A CA 1
ATOM 2187 C C . ARG A 1 292 ? -14.182 -11.495 1.804 1.00 95.00 292 ARG A C 1
ATOM 2189 O O . ARG A 1 292 ? -15.065 -11.585 2.657 1.00 95.00 292 ARG A O 1
ATOM 2196 N N . ALA A 1 293 ? -13.154 -12.333 1.721 1.00 93.81 293 ALA A N 1
ATOM 2197 C CA . ALA A 1 293 ? -12.968 -13.476 2.591 1.00 93.81 293 ALA A CA 1
ATOM 2198 C C . ALA A 1 293 ? -12.536 -13.102 4.012 1.00 93.81 293 ALA A C 1
ATOM 2200 O O . ALA A 1 293 ? -13.016 -13.723 4.964 1.00 93.81 293 ALA A O 1
ATOM 2201 N N . VAL A 1 294 ? -11.620 -12.139 4.133 1.00 92.25 294 VAL A N 1
ATOM 2202 C CA . VAL A 1 294 ? -10.868 -11.867 5.370 1.00 92.25 294 VAL A CA 1
ATOM 2203 C C . VAL A 1 294 ? -11.185 -10.495 5.963 1.00 92.25 294 VAL A C 1
ATOM 2205 O O . VAL A 1 294 ? -11.065 -10.320 7.171 1.00 92.25 294 VAL A O 1
ATOM 2208 N N . GLN A 1 295 ? -11.616 -9.529 5.146 1.00 90.69 295 GLN A N 1
ATOM 2209 C CA . GLN A 1 295 ? -11.822 -8.130 5.543 1.00 90.69 295 GLN A CA 1
ATOM 2210 C C . GLN A 1 295 ? -10.611 -7.560 6.310 1.00 90.69 295 GLN A C 1
ATOM 2212 O O . GLN A 1 295 ? -10.749 -7.049 7.422 1.00 90.69 295 GLN A O 1
ATOM 2217 N N . PRO A 1 296 ? -9.398 -7.633 5.729 1.00 86.81 296 PRO A N 1
ATOM 2218 C CA . PRO A 1 296 ? -8.143 -7.396 6.449 1.00 86.81 296 PRO A CA 1
ATOM 2219 C C . PRO A 1 296 ? -7.918 -5.926 6.832 1.00 86.81 296 PRO A C 1
ATOM 2221 O O . PRO A 1 296 ? -6.981 -5.603 7.558 1.00 86.81 296 PRO A O 1
ATOM 2224 N N . ARG A 1 297 ? -8.756 -5.011 6.335 1.00 87.75 297 ARG A N 1
ATOM 2225 C CA . ARG A 1 297 ? -8.642 -3.567 6.534 1.00 87.75 297 ARG A CA 1
ATOM 2226 C C . ARG A 1 297 ? -9.525 -3.107 7.692 1.00 87.75 297 ARG A C 1
ATOM 2228 O O . ARG A 1 297 ? -10.730 -3.344 7.700 1.00 87.75 297 ARG A O 1
ATOM 2235 N N . ARG A 1 298 ? -8.958 -2.309 8.597 1.00 84.56 298 ARG A N 1
ATOM 2236 C CA . ARG A 1 298 ? -9.696 -1.565 9.631 1.00 84.56 298 ARG A CA 1
ATOM 2237 C C . ARG A 1 298 ? -9.487 -0.066 9.441 1.00 84.56 298 ARG A C 1
ATOM 2239 O O . ARG A 1 298 ? -8.370 0.371 9.180 1.00 84.56 298 ARG A O 1
ATOM 2246 N N . ALA A 1 299 ? -10.555 0.725 9.557 1.00 81.50 299 ALA A N 1
ATOM 2247 C CA . ALA A 1 299 ? -10.433 2.182 9.560 1.00 81.50 299 ALA A CA 1
ATOM 2248 C C . ALA A 1 299 ? -9.716 2.648 10.842 1.00 81.50 299 ALA A C 1
ATOM 2250 O O . ALA A 1 299 ? -10.018 2.117 11.916 1.00 81.50 299 ALA A O 1
ATOM 2251 N N . PRO A 1 300 ? -8.789 3.618 10.770 1.00 77.06 300 PRO A N 1
ATOM 2252 C CA . PRO A 1 300 ? -8.109 4.079 11.966 1.00 77.06 300 PRO A CA 1
ATOM 2253 C C . PRO A 1 300 ? -9.052 4.900 12.851 1.00 77.06 300 PRO A C 1
ATOM 2255 O O . PRO A 1 300 ? -9.815 5.743 12.382 1.00 77.06 300 PRO A O 1
ATOM 2258 N N . ALA A 1 301 ? -8.951 4.709 14.168 1.00 73.25 301 ALA A N 1
ATOM 2259 C CA . ALA A 1 301 ? -9.755 5.438 15.156 1.00 73.25 301 ALA A CA 1
ATOM 2260 C C . ALA A 1 301 ? -9.405 6.942 15.253 1.00 73.25 301 ALA A C 1
ATOM 2262 O O . ALA A 1 301 ? -9.988 7.678 16.046 1.00 73.25 301 ALA A O 1
ATOM 2263 N N . THR A 1 302 ? -8.415 7.405 14.487 1.00 73.19 302 THR A N 1
ATOM 2264 C CA . THR A 1 302 ? -7.984 8.807 14.409 1.00 73.19 302 THR A CA 1
ATOM 2265 C C . THR A 1 302 ? -8.680 9.596 13.301 1.00 73.19 302 THR A C 1
ATOM 2267 O O . THR A 1 302 ? -8.557 10.816 13.285 1.00 73.19 302 THR A O 1
ATOM 2270 N N . THR A 1 303 ? -9.388 8.930 12.388 1.00 78.19 303 THR A N 1
ATOM 2271 C CA . THR A 1 303 ? -10.076 9.545 11.240 1.00 78.19 303 THR A CA 1
ATOM 2272 C C . THR A 1 303 ? -11.503 8.991 11.153 1.00 78.19 303 THR A C 1
ATOM 2274 O O . THR A 1 303 ? -11.800 8.139 10.308 1.00 78.19 303 THR A O 1
ATOM 2277 N N . PRO A 1 304 ? -12.399 9.399 12.070 1.00 80.38 304 PRO A N 1
ATOM 2278 C CA . PRO A 1 304 ? -13.766 8.895 12.085 1.00 80.38 304 PRO A CA 1
ATOM 2279 C C . PRO A 1 304 ? -14.500 9.264 10.789 1.00 80.38 304 PRO A C 1
ATOM 2281 O O . PRO A 1 304 ? -14.236 10.303 10.180 1.00 80.38 304 PRO A O 1
ATOM 2284 N N . ALA A 1 305 ? -15.448 8.419 10.384 1.00 83.12 305 ALA A N 1
ATOM 2285 C CA . ALA A 1 305 ? -16.279 8.696 9.221 1.00 83.12 305 ALA A CA 1
ATOM 2286 C C . ALA A 1 305 ? -17.082 9.994 9.409 1.00 83.12 305 ALA A C 1
ATOM 2288 O O . ALA A 1 305 ? -17.519 10.326 10.515 1.00 83.12 305 ALA A O 1
ATOM 2289 N N . LEU A 1 306 ? -17.301 10.711 8.306 1.00 87.81 306 LEU A N 1
ATOM 2290 C CA . LEU A 1 306 ? -18.214 11.848 8.290 1.00 87.81 306 LEU A CA 1
ATOM 2291 C C . LEU A 1 306 ? -19.649 11.371 8.542 1.00 87.81 306 LEU A C 1
ATOM 2293 O O . LEU A 1 306 ? -20.076 10.346 8.013 1.00 87.81 306 LEU A O 1
ATOM 2297 N N . VAL A 1 307 ? -20.414 12.158 9.296 1.00 86.62 307 VAL A N 1
ATOM 2298 C CA . VAL A 1 307 ? -21.848 11.949 9.520 1.00 86.62 307 VAL A CA 1
ATOM 2299 C C . VAL A 1 307 ? -22.592 12.915 8.606 1.00 86.62 307 VAL A C 1
ATOM 2301 O O . VAL A 1 307 ? -22.509 14.128 8.788 1.00 86.62 307 VAL A O 1
ATOM 2304 N N . ASN A 1 308 ? -23.275 12.394 7.582 1.00 89.31 308 ASN A N 1
ATOM 2305 C CA . ASN A 1 308 ? -23.972 13.195 6.562 1.00 89.31 308 ASN A CA 1
ATOM 2306 C C . ASN A 1 308 ? -23.067 14.259 5.905 1.00 89.31 308 ASN A C 1
ATOM 2308 O O . ASN A 1 308 ? -23.453 15.417 5.749 1.00 89.31 308 ASN A O 1
ATOM 2312 N N . GLY A 1 309 ? -21.824 13.880 5.585 1.00 89.94 309 GLY A N 1
ATOM 2313 C CA . GLY A 1 309 ? -20.829 14.777 4.983 1.00 89.94 309 GLY A CA 1
ATOM 2314 C C . GLY A 1 309 ? -20.238 15.819 5.940 1.00 89.94 309 GLY A C 1
ATOM 2315 O O . GLY A 1 309 ? -19.468 16.672 5.507 1.00 89.94 309 GLY A O 1
ATOM 2316 N N . LYS A 1 310 ? -20.566 15.764 7.236 1.00 89.31 310 LYS A N 1
ATOM 2317 C CA . LYS A 1 310 ? -20.062 16.687 8.259 1.00 89.31 310 LYS A CA 1
ATOM 2318 C C . LYS A 1 310 ? -19.192 15.972 9.285 1.00 89.31 310 LYS A C 1
ATOM 2320 O O . LYS A 1 310 ? -19.238 14.751 9.436 1.00 89.31 310 LYS A O 1
ATOM 2325 N N . ARG A 1 311 ? -18.401 16.764 10.012 1.00 88.50 311 ARG A N 1
ATOM 2326 C CA . ARG A 1 311 ? -17.645 16.309 11.183 1.00 88.50 311 ARG A CA 1
ATOM 2327 C C . ARG A 1 311 ? -18.586 15.582 12.166 1.00 88.50 311 ARG A C 1
ATOM 2329 O O . ARG A 1 311 ? -19.637 16.142 12.479 1.00 88.50 311 ARG A O 1
ATOM 2336 N N . PRO A 1 312 ? -18.215 14.393 12.677 1.00 89.44 312 PRO A N 1
ATOM 2337 C CA . PRO A 1 312 ? -18.984 13.729 13.726 1.00 89.44 312 PRO A CA 1
ATOM 2338 C C . PRO A 1 312 ? -19.056 14.604 14.992 1.00 89.44 312 PRO A C 1
ATOM 2340 O O . PRO A 1 312 ? -18.042 15.216 15.354 1.00 89.44 312 PRO A O 1
ATOM 2343 N N . PRO A 1 313 ? -20.226 14.689 15.657 1.00 92.12 313 PRO A N 1
ATOM 2344 C CA . PRO A 1 313 ? -20.367 15.460 16.886 1.00 92.12 313 PRO A CA 1
ATOM 2345 C C . PRO A 1 313 ? -19.568 14.818 18.033 1.00 92.12 313 PRO A C 1
ATOM 2347 O O . PRO A 1 313 ? -19.260 13.621 17.977 1.00 92.12 313 PRO A O 1
ATOM 2350 N N . PRO A 1 314 ? -19.233 15.586 19.085 1.00 94.00 314 PRO A N 1
ATOM 2351 C CA . PRO A 1 314 ? -18.716 15.016 20.319 1.00 94.00 314 PRO A CA 1
ATOM 2352 C C . PRO A 1 314 ? -19.676 13.973 20.901 1.00 94.00 314 PRO A C 1
ATOM 2354 O O . PRO A 1 314 ? -20.895 14.073 20.763 1.00 94.00 314 PRO A O 1
ATOM 2357 N N . LEU A 1 315 ? -19.115 12.969 21.568 1.00 94.38 315 LEU A N 1
ATOM 2358 C CA . LEU A 1 315 ? -19.868 11.934 22.261 1.00 94.38 315 LEU A CA 1
ATOM 2359 C C . LEU A 1 315 ? -19.840 12.191 23.767 1.00 94.38 315 LEU A C 1
ATOM 2361 O O . LEU A 1 315 ? -18.786 12.515 24.312 1.00 94.38 315 LEU A O 1
ATOM 2365 N N . ARG A 1 316 ? -20.956 11.981 24.464 1.00 95.62 316 ARG A N 1
ATOM 2366 C CA . ARG A 1 316 ? -21.049 12.130 25.921 1.00 95.62 316 ARG A CA 1
ATOM 2367 C C . ARG A 1 316 ? -21.256 10.796 26.620 1.00 95.62 316 ARG A C 1
ATOM 2369 O O . ARG A 1 316 ? -21.974 9.932 26.126 1.00 95.62 316 ARG A O 1
ATOM 2376 N N . SER A 1 317 ? -20.651 10.658 27.793 1.00 95.69 317 SER A N 1
ATOM 2377 C CA . SER A 1 317 ? -20.910 9.569 28.736 1.00 95.69 317 SER A CA 1
ATOM 2378 C C . SER A 1 317 ? -21.004 10.146 30.142 1.00 95.69 317 SER A C 1
ATOM 2380 O O . SER A 1 317 ? -20.326 11.117 30.470 1.00 95.69 317 SER A O 1
ATOM 2382 N N . ALA A 1 318 ? -21.811 9.530 30.995 1.00 94.38 318 ALA A N 1
ATOM 2383 C CA . ALA A 1 318 ? -21.862 9.849 32.412 1.00 94.38 318 ALA A CA 1
ATOM 2384 C C . ALA A 1 318 ? -21.865 8.555 33.221 1.00 94.38 318 ALA A C 1
ATOM 2386 O O . ALA A 1 318 ? -22.423 7.547 32.789 1.00 94.38 318 ALA A O 1
ATOM 2387 N N . ALA A 1 319 ? -21.228 8.585 34.384 1.00 92.50 319 ALA A N 1
ATOM 2388 C CA . ALA A 1 319 ? -21.192 7.459 35.300 1.00 92.50 319 ALA A CA 1
ATOM 2389 C C . ALA A 1 319 ? -21.340 7.941 36.742 1.00 92.50 319 ALA A C 1
ATOM 2391 O O . ALA A 1 319 ? -20.868 9.013 37.127 1.00 92.50 319 ALA A O 1
ATOM 2392 N N . ALA A 1 320 ? -22.005 7.115 37.539 1.00 90.75 320 ALA A N 1
ATOM 2393 C CA . ALA A 1 320 ? -22.202 7.324 38.959 1.00 90.75 320 ALA A CA 1
ATOM 2394 C C . ALA A 1 320 ? -21.849 6.024 39.680 1.00 90.75 320 ALA A C 1
ATOM 2396 O O . ALA A 1 320 ? -22.447 4.985 39.407 1.00 90.75 320 ALA A O 1
ATOM 2397 N N . ILE A 1 321 ? -20.867 6.081 40.575 1.00 87.31 321 ILE A N 1
ATOM 2398 C CA . ILE A 1 321 ? -20.430 4.941 41.384 1.00 87.31 321 ILE A CA 1
ATOM 2399 C C . ILE A 1 321 ? -20.274 5.454 42.805 1.00 87.31 321 ILE A C 1
ATOM 2401 O O . ILE A 1 321 ? -19.487 6.368 43.037 1.00 87.31 321 ILE A O 1
ATOM 2405 N N . GLU A 1 322 ? -21.023 4.883 43.748 1.00 84.31 322 GLU A N 1
ATOM 2406 C CA . GLU A 1 322 ? -21.009 5.326 45.146 1.00 84.31 322 GLU A CA 1
ATOM 2407 C C . GLU A 1 322 ? -21.256 6.853 45.237 1.00 84.31 322 GLU A C 1
ATOM 2409 O O . GLU A 1 322 ? -22.281 7.364 44.765 1.00 84.31 322 GLU A O 1
ATOM 2414 N N . GLU A 1 323 ? -20.300 7.586 45.805 1.00 83.81 323 GLU A N 1
ATOM 2415 C CA . GLU A 1 323 ? -20.316 9.040 46.005 1.00 83.81 323 GLU A CA 1
ATOM 2416 C C . GLU A 1 323 ? -19.677 9.811 44.842 1.00 83.81 323 GLU A C 1
ATOM 2418 O O . GLU A 1 323 ? -19.639 11.039 44.864 1.00 83.81 323 GLU A O 1
ATOM 2423 N N . VAL A 1 324 ? -19.168 9.101 43.831 1.00 87.56 324 VAL A N 1
ATOM 2424 C CA . VAL A 1 324 ? -18.527 9.682 42.652 1.00 87.56 324 VAL A CA 1
ATOM 2425 C C . VAL A 1 324 ? -19.573 9.924 41.568 1.00 87.56 324 VAL A C 1
ATOM 2427 O O . VAL A 1 324 ? -20.416 9.069 41.263 1.00 87.56 324 VAL A O 1
ATOM 2430 N N . ARG A 1 325 ? -19.511 11.108 40.968 1.00 91.88 325 ARG A N 1
ATOM 2431 C CA . ARG A 1 325 ? -20.240 11.493 39.762 1.00 91.88 325 ARG A CA 1
ATOM 2432 C C . ARG A 1 325 ? -19.228 11.969 38.736 1.00 91.88 325 ARG A C 1
ATOM 2434 O O . ARG A 1 325 ? -18.349 12.761 39.060 1.00 91.88 325 ARG A O 1
ATOM 2441 N N . ALA A 1 326 ? -19.344 11.465 37.518 1.00 92.44 326 ALA A N 1
ATOM 2442 C CA . ALA A 1 326 ? -18.423 11.779 36.444 1.00 92.44 326 ALA A CA 1
ATOM 2443 C C . ALA A 1 326 ? -19.174 12.004 35.136 1.00 92.44 326 ALA A C 1
ATOM 2445 O O . ALA A 1 326 ? -20.060 11.222 34.780 1.00 92.44 326 ALA A O 1
ATOM 2446 N N . THR A 1 327 ? -18.784 13.039 34.403 1.00 95.50 327 THR A N 1
ATOM 2447 C CA . THR A 1 327 ? -19.211 13.271 33.026 1.00 95.50 327 THR A CA 1
ATOM 2448 C C . THR A 1 327 ? -18.001 13.333 32.111 1.00 95.50 327 THR A C 1
ATOM 2450 O O . THR A 1 327 ? -16.918 13.760 32.504 1.00 95.50 327 THR A O 1
ATOM 2453 N N . PHE A 1 328 ? -18.191 12.865 30.885 1.00 95.56 328 PHE A N 1
ATOM 2454 C CA . PHE A 1 328 ? -17.152 12.738 29.881 1.00 95.56 328 PHE A CA 1
ATOM 2455 C C . PHE A 1 328 ? -17.669 13.257 28.551 1.00 95.56 328 PHE A C 1
AT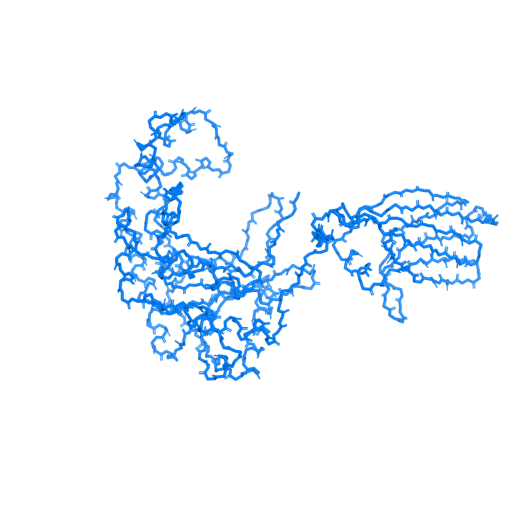OM 2457 O O . PHE A 1 328 ? -18.798 12.953 28.165 1.00 95.56 328 PHE A O 1
ATOM 2464 N N . THR A 1 329 ? -16.825 13.993 27.838 1.00 96.62 329 THR A N 1
ATOM 2465 C CA . THR A 1 329 ? -17.070 14.414 26.457 1.00 96.62 329 THR A CA 1
ATOM 2466 C C . THR A 1 329 ? -15.880 13.999 25.609 1.00 96.62 329 THR A C 1
ATOM 2468 O O . THR A 1 329 ? -14.751 14.387 25.888 1.00 96.62 329 THR A O 1
ATOM 2471 N N . PHE A 1 330 ? -16.114 13.187 24.587 1.00 94.75 330 PHE A N 1
ATOM 2472 C CA . PHE A 1 330 ? -15.092 12.717 23.666 1.00 94.75 330 PHE A CA 1
ATOM 2473 C C . PHE A 1 330 ? -15.285 13.357 22.297 1.00 94.75 330 PHE A C 1
ATOM 2475 O O . PHE A 1 330 ? -16.327 13.186 21.672 1.00 94.75 330 PHE A O 1
ATOM 2482 N N . ASP A 1 331 ? -14.272 14.063 21.810 1.00 93.06 331 ASP A N 1
ATOM 2483 C CA . ASP A 1 331 ? -14.237 14.573 20.446 1.00 93.06 331 ASP A CA 1
ATOM 2484 C C . ASP A 1 331 ? -13.571 13.540 19.523 1.00 93.06 331 ASP A C 1
ATOM 2486 O O . ASP A 1 331 ? -12.346 13.388 19.567 1.00 93.06 331 ASP A O 1
ATOM 2490 N N . PRO A 1 332 ? -14.328 12.846 18.656 1.00 89.38 332 PRO A N 1
ATOM 2491 C CA . PRO A 1 332 ? -13.782 11.788 17.810 1.00 89.38 332 PRO A CA 1
ATOM 2492 C C . PRO A 1 332 ? -12.778 12.298 16.764 1.00 89.38 332 PRO A C 1
ATOM 2494 O O . PRO A 1 332 ? -11.966 11.513 16.279 1.00 89.38 332 PRO A O 1
ATOM 2497 N N . VAL A 1 333 ? -12.784 13.596 16.431 1.00 88.25 333 VAL A N 1
ATOM 2498 C CA . VAL A 1 333 ? -11.861 14.173 15.437 1.00 88.25 333 VAL A CA 1
ATOM 2499 C C . VAL A 1 333 ? -10.487 14.437 16.041 1.00 88.25 333 VAL A C 1
ATOM 2501 O O . VAL A 1 333 ? -9.464 14.085 15.458 1.00 88.25 333 VAL A O 1
ATOM 2504 N N . THR A 1 334 ? -10.439 15.044 17.224 1.00 89.25 334 THR A N 1
ATOM 2505 C CA . THR A 1 334 ? -9.164 15.325 17.905 1.00 89.25 334 THR A CA 1
ATOM 2506 C C . THR A 1 334 ? -8.696 14.139 18.757 1.00 89.25 334 THR A C 1
ATOM 2508 O O . THR A 1 334 ? -7.507 13.990 19.053 1.00 89.25 334 THR A O 1
ATOM 2511 N N . GLY A 1 335 ? -9.625 13.250 19.116 1.00 90.50 335 GLY A N 1
ATOM 2512 C CA . GLY A 1 335 ? -9.451 12.180 20.091 1.00 90.50 335 GLY A CA 1
ATOM 2513 C C . GLY A 1 335 ? -9.236 12.684 21.513 1.00 90.50 335 GLY A C 1
ATOM 2514 O O . GLY A 1 335 ? -8.610 11.991 22.317 1.00 90.50 335 GLY A O 1
ATOM 2515 N N . ARG A 1 336 ? -9.692 13.905 21.799 1.00 93.25 336 ARG A N 1
ATOM 2516 C CA . ARG A 1 336 ? -9.646 14.508 23.126 1.00 93.25 336 ARG A CA 1
ATOM 2517 C C . ARG A 1 336 ? -10.823 14.005 23.951 1.00 93.25 336 ARG A C 1
ATOM 2519 O O . ARG A 1 336 ? -11.962 14.063 23.499 1.00 93.25 336 ARG A O 1
ATOM 2526 N N . LEU A 1 337 ? -10.528 13.519 25.148 1.00 94.75 337 LEU A N 1
ATOM 2527 C CA . LEU A 1 337 ? -11.493 13.162 26.172 1.00 94.75 337 LEU A CA 1
ATOM 2528 C C . LEU A 1 337 ? -11.430 14.212 27.283 1.00 94.75 337 LEU A C 1
ATOM 2530 O O . LEU A 1 337 ? -10.455 14.257 28.034 1.00 94.75 337 LEU A O 1
ATOM 2534 N N . SER A 1 338 ? -12.469 15.030 27.370 1.00 95.38 338 SER A N 1
ATOM 2535 C CA . SER A 1 338 ? -12.713 15.965 28.465 1.00 95.38 338 SER A CA 1
ATOM 2536 C C . SER A 1 338 ? -13.487 15.261 29.570 1.00 95.38 338 SER A C 1
ATOM 2538 O O . SER A 1 338 ? -14.400 14.479 29.280 1.00 95.38 338 SER A O 1
ATOM 2540 N N . TYR A 1 339 ? -13.160 15.539 30.827 1.00 94.25 339 TYR A N 1
ATOM 2541 C CA . TYR A 1 339 ? -13.852 14.967 31.977 1.00 94.25 339 TYR A CA 1
ATOM 2542 C C . TYR A 1 339 ? -14.120 16.004 33.065 1.00 94.25 339 TYR A C 1
ATOM 2544 O O . TYR A 1 339 ? -13.344 16.937 33.271 1.00 94.25 339 TYR A O 1
ATOM 2552 N N . ASP A 1 340 ? -15.212 15.783 33.787 1.00 93.12 340 ASP A N 1
ATOM 2553 C CA . ASP A 1 340 ? -15.560 16.457 35.033 1.00 93.12 340 ASP A CA 1
ATOM 2554 C C . ASP A 1 340 ? -15.967 15.381 36.039 1.00 93.12 340 ASP A C 1
ATOM 2556 O O . ASP A 1 340 ? -16.902 14.614 35.787 1.00 93.12 340 ASP A O 1
ATOM 2560 N N . VAL A 1 341 ? -15.213 15.267 37.132 1.00 90.38 341 VAL A N 1
ATOM 2561 C CA . VAL A 1 341 ? -15.415 14.264 38.178 1.00 90.38 341 VAL A CA 1
ATOM 2562 C C . VAL A 1 341 ? -15.525 14.958 39.527 1.00 90.38 341 VAL A C 1
ATOM 2564 O O . VAL A 1 341 ? -14.666 15.752 39.903 1.00 90.38 341 VAL A O 1
ATOM 2567 N N . SER A 1 342 ? -16.545 14.599 40.299 1.00 88.25 342 SER A N 1
ATOM 2568 C CA . SER A 1 342 ? -16.755 15.074 41.667 1.00 88.25 342 SER A CA 1
ATOM 2569 C C . SER A 1 342 ? -17.103 13.921 42.606 1.00 88.25 342 SER A C 1
ATOM 2571 O O . SER A 1 342 ? -17.713 12.929 42.202 1.00 88.25 342 SER A O 1
ATOM 2573 N N . ALA A 1 343 ? -16.705 14.044 43.871 1.00 83.12 343 ALA A N 1
ATOM 2574 C CA . ALA A 1 343 ? -17.031 13.111 44.942 1.00 83.12 343 ALA A CA 1
ATOM 2575 C C . ALA A 1 343 ? -17.680 13.867 46.109 1.00 83.12 343 ALA A C 1
ATOM 2577 O O . ALA A 1 343 ? -17.103 14.818 46.636 1.00 83.12 343 ALA A O 1
ATOM 2578 N N . THR A 1 344 ? -18.885 13.458 46.518 1.00 73.50 344 THR A N 1
ATOM 2579 C CA . THR A 1 344 ? -19.723 14.259 47.433 1.00 73.50 344 THR A CA 1
ATOM 2580 C C . THR A 1 344 ? -19.247 14.243 48.893 1.00 73.50 344 THR A C 1
ATOM 2582 O O . THR A 1 344 ? -19.467 15.218 49.605 1.00 73.50 344 THR A O 1
ATOM 2585 N N . SER A 1 345 ? -18.568 13.185 49.350 1.00 61.19 345 SER A N 1
ATOM 2586 C CA . SER A 1 345 ? -18.094 13.072 50.745 1.00 61.19 345 SER A CA 1
ATOM 2587 C C . SER A 1 345 ? -16.707 12.441 50.896 1.00 61.19 345 SER A C 1
ATOM 2589 O O . SER A 1 345 ? -16.347 11.938 51.964 1.00 61.19 345 SER A O 1
ATOM 2591 N N . ALA A 1 346 ? -15.868 12.545 49.862 1.00 54.75 346 ALA A N 1
ATOM 2592 C CA . ALA A 1 346 ? -14.481 12.112 49.956 1.00 54.75 346 ALA A CA 1
ATOM 2593 C C . ALA A 1 346 ? -13.731 12.948 51.011 1.00 54.75 346 ALA A C 1
ATOM 2595 O O . ALA A 1 346 ? -13.346 14.092 50.766 1.00 54.75 346 ALA A O 1
ATOM 2596 N N . ARG A 1 347 ? -13.462 12.364 52.189 1.00 55.88 347 ARG A N 1
ATOM 2597 C CA . ARG A 1 347 ? -12.315 12.806 52.996 1.00 55.88 347 ARG A CA 1
ATOM 2598 C C . ARG A 1 347 ? -11.096 12.742 52.074 1.00 55.88 347 ARG A C 1
ATOM 2600 O O . ARG A 1 347 ? -10.886 11.712 51.429 1.00 55.88 347 ARG A O 1
ATOM 2607 N N . ALA A 1 348 ? -10.338 13.833 51.978 1.00 49.53 348 ALA A N 1
ATOM 2608 C CA . ALA A 1 348 ? -9.150 13.903 51.133 1.00 49.53 348 ALA A CA 1
ATOM 2609 C C . ALA A 1 348 ? -8.267 12.658 51.360 1.00 49.53 348 ALA A C 1
ATOM 2611 O O . ALA A 1 348 ? -7.827 12.411 52.482 1.00 49.53 348 ALA A O 1
ATOM 2612 N N . GLY A 1 349 ? -8.081 11.844 50.313 1.00 54.72 349 GLY A N 1
ATOM 2613 C CA . GLY A 1 349 ? -7.254 10.630 50.338 1.00 54.72 349 GLY A CA 1
ATOM 2614 C C . GLY A 1 349 ? -7.976 9.279 50.487 1.00 54.72 349 GLY A C 1
ATOM 2615 O O . GLY A 1 349 ? -7.301 8.257 50.443 1.00 54.72 349 GLY A O 1
ATOM 2616 N N . ALA A 1 350 ? -9.309 9.224 50.631 1.00 63.56 350 ALA A N 1
ATOM 2617 C CA . ALA A 1 350 ? -10.040 7.955 50.820 1.00 63.56 350 ALA A CA 1
ATOM 2618 C C . ALA A 1 350 ? -10.572 7.297 49.527 1.00 63.56 350 ALA A C 1
ATOM 2620 O O . ALA A 1 350 ? -11.061 6.166 49.578 1.00 63.56 350 ALA A O 1
ATOM 2621 N N . VAL A 1 351 ? -10.519 8.004 48.392 1.00 71.88 351 VAL A N 1
ATOM 2622 C CA . VAL A 1 351 ? -11.057 7.549 47.101 1.00 71.88 351 VAL A CA 1
ATOM 2623 C C . VAL A 1 351 ? -10.084 7.903 45.980 1.00 71.88 351 VAL A C 1
ATOM 2625 O O . VAL A 1 351 ? -9.675 9.058 45.868 1.00 71.88 351 VAL A O 1
ATOM 2628 N N . SER A 1 352 ? -9.740 6.933 45.131 1.00 79.94 352 SER A N 1
ATOM 2629 C CA . SER A 1 352 ? -9.060 7.182 43.856 1.00 79.94 352 SER A CA 1
ATOM 2630 C C . SER A 1 352 ? -9.968 6.809 42.690 1.00 79.94 352 SER A C 1
ATOM 2632 O O . SER A 1 352 ? -10.688 5.809 42.733 1.00 79.94 352 SER A O 1
ATOM 2634 N N . VAL A 1 353 ? -9.962 7.649 41.654 1.00 84.62 353 VAL A N 1
ATOM 2635 C CA . VAL A 1 353 ? -10.797 7.469 40.463 1.00 84.62 353 VAL A CA 1
ATOM 2636 C C . VAL A 1 353 ? -9.903 7.452 39.238 1.00 84.62 353 VAL A C 1
ATOM 2638 O O . VAL A 1 353 ? -9.083 8.352 39.048 1.00 84.62 353 VAL A O 1
ATOM 2641 N N . ALA A 1 354 ? -10.064 6.435 38.402 1.00 88.25 354 ALA A N 1
ATOM 2642 C CA . ALA A 1 354 ? -9.263 6.259 37.204 1.00 88.25 354 ALA A CA 1
ATOM 2643 C C . ALA A 1 354 ? -10.109 5.758 36.035 1.00 88.25 354 ALA A C 1
ATOM 2645 O O . ALA A 1 354 ? -11.047 4.984 36.216 1.00 88.25 354 ALA A O 1
ATOM 2646 N N . ILE A 1 355 ? -9.734 6.161 34.826 1.00 88.81 355 ILE A N 1
ATOM 2647 C CA . ILE A 1 355 ? -10.232 5.562 33.592 1.00 88.81 355 ILE A CA 1
ATOM 2648 C C . ILE A 1 355 ? -9.276 4.436 33.222 1.00 88.81 355 ILE A C 1
ATOM 2650 O O . ILE A 1 355 ? -8.064 4.651 33.154 1.00 88.81 355 ILE A O 1
ATOM 2654 N N . HIS A 1 356 ? -9.801 3.246 32.966 1.00 88.44 356 HIS A N 1
ATOM 2655 C CA . HIS A 1 356 ? -9.004 2.112 32.513 1.00 88.44 356 HIS A CA 1
ATOM 2656 C C . HIS A 1 356 ? -9.672 1.402 31.337 1.00 88.44 356 HIS A C 1
ATOM 2658 O O . HIS A 1 356 ? -10.892 1.449 31.163 1.00 88.44 356 HIS A O 1
ATOM 2664 N N . ARG A 1 357 ? -8.851 0.722 30.534 1.00 88.31 357 ARG A N 1
ATOM 2665 C CA . ARG A 1 357 ? -9.331 -0.298 29.592 1.00 88.31 357 ARG A CA 1
ATOM 2666 C C . ARG A 1 357 ? -9.692 -1.539 30.398 1.00 88.31 357 ARG A C 1
ATOM 2668 O O . ARG A 1 357 ? -8.945 -1.876 31.312 1.00 88.31 357 ARG A O 1
ATOM 2675 N N . ALA A 1 358 ? -10.776 -2.238 30.091 1.00 75.94 358 ALA A N 1
ATOM 2676 C CA . ALA A 1 358 ? -11.082 -3.511 30.748 1.00 75.94 358 ALA A CA 1
ATOM 2677 C C . ALA A 1 358 ? -11.464 -4.594 29.742 1.00 75.94 358 ALA A C 1
ATOM 2679 O O . ALA A 1 358 ? -11.997 -4.305 28.676 1.00 75.94 358 ALA A O 1
ATOM 2680 N N . ALA A 1 359 ? -11.214 -5.847 30.125 1.00 66.50 359 ALA A N 1
ATOM 2681 C CA . ALA A 1 359 ? -11.909 -6.993 29.553 1.00 66.50 359 ALA A CA 1
ATOM 2682 C C . ALA A 1 359 ? -13.022 -7.417 30.521 1.00 66.50 359 ALA A C 1
ATOM 2684 O O . ALA A 1 359 ? -13.038 -6.993 31.684 1.00 66.50 359 ALA A O 1
ATOM 2685 N N . LYS A 1 360 ? -13.941 -8.265 30.043 1.00 59.81 360 LYS A N 1
ATOM 2686 C CA . LYS A 1 360 ? -15.158 -8.681 30.760 1.00 59.81 360 LYS A CA 1
ATOM 2687 C C . LYS A 1 360 ? -14.898 -9.041 32.236 1.00 59.81 360 LYS A C 1
ATOM 2689 O O . LYS A 1 360 ? -15.658 -8.599 33.094 1.00 59.81 360 LYS A O 1
ATOM 2694 N N . ASP A 1 361 ? -13.752 -9.659 32.540 1.00 63.78 361 ASP A N 1
ATOM 2695 C CA . ASP A 1 361 ? -13.464 -10.232 33.863 1.00 63.78 361 ASP A CA 1
ATOM 2696 C C . ASP A 1 361 ? -12.247 -9.632 34.604 1.00 63.78 361 ASP A C 1
ATOM 2698 O O . ASP A 1 361 ? -11.954 -10.047 35.722 1.00 63.78 361 ASP A O 1
ATOM 2702 N N . HIS A 1 362 ? -11.539 -8.638 34.046 1.00 68.25 362 HIS A N 1
ATOM 2703 C CA . HIS A 1 362 ? -10.394 -8.010 34.731 1.00 68.25 362 HIS A CA 1
ATOM 2704 C C . HIS A 1 362 ? -10.179 -6.536 34.355 1.00 68.25 362 HIS A C 1
ATOM 2706 O O . HIS A 1 362 ? -10.479 -6.106 33.235 1.00 68.25 362 HIS A O 1
ATOM 2712 N N . ASN A 1 363 ? -9.596 -5.760 35.272 1.00 67.31 363 ASN A N 1
ATOM 2713 C CA . ASN A 1 363 ? -9.158 -4.394 34.985 1.00 67.31 363 ASN A CA 1
ATOM 2714 C C . ASN A 1 363 ? -7.857 -4.439 34.177 1.00 67.31 363 ASN A C 1
ATOM 2716 O O . ASN A 1 363 ? -6.915 -5.142 34.532 1.00 67.31 363 ASN A O 1
ATOM 2720 N N . GLY A 1 364 ? -7.832 -3.727 33.056 1.00 71.94 364 GLY A N 1
ATOM 2721 C CA . GLY A 1 364 ? -6.643 -3.538 32.239 1.00 71.94 364 GLY A CA 1
ATOM 2722 C C . GLY A 1 364 ? -5.872 -2.274 32.642 1.00 71.94 364 GLY A C 1
ATOM 2723 O O . GLY A 1 364 ? -6.086 -1.721 33.724 1.00 71.94 364 GLY A O 1
ATOM 2724 N N . PRO A 1 365 ? -4.950 -1.805 31.787 1.00 79.44 365 PRO A N 1
ATOM 2725 C CA . PRO A 1 365 ? -4.101 -0.658 32.092 1.00 79.44 365 PRO A CA 1
ATOM 2726 C C . PRO A 1 365 ? -4.911 0.625 32.328 1.00 79.44 365 PRO A C 1
ATOM 2728 O O . PRO A 1 365 ? -5.857 0.939 31.595 1.00 79.44 365 PRO A O 1
ATOM 2731 N N . VAL A 1 366 ? -4.489 1.384 33.344 1.00 82.19 366 VAL A N 1
ATOM 2732 C CA . VAL A 1 366 ? -5.005 2.723 33.647 1.00 82.19 366 VAL A CA 1
ATOM 2733 C C . VAL A 1 366 ? -4.574 3.688 32.545 1.00 82.19 366 VAL A C 1
ATOM 2735 O O . VAL A 1 366 ? -3.392 3.784 32.226 1.00 82.19 366 VAL A O 1
ATOM 2738 N N . ILE A 1 367 ? -5.545 4.399 31.974 1.00 80.44 367 ILE A N 1
ATOM 2739 C CA . ILE A 1 367 ? -5.337 5.451 30.973 1.00 80.44 367 ILE A CA 1
ATOM 2740 C C . ILE A 1 367 ? -5.018 6.769 31.675 1.00 80.44 367 ILE A C 1
ATOM 2742 O O . ILE A 1 367 ? -4.076 7.465 31.307 1.00 80.44 367 ILE A O 1
ATOM 2746 N N . LEU A 1 368 ? -5.820 7.117 32.683 1.00 83.88 368 LEU A N 1
ATOM 2747 C CA . LEU A 1 368 ? -5.719 8.385 33.393 1.00 83.88 368 LEU A CA 1
ATOM 2748 C C . LEU A 1 368 ? -6.273 8.253 34.811 1.00 83.88 368 LEU A C 1
ATOM 2750 O O . LEU A 1 368 ? -7.371 7.732 35.000 1.00 83.88 368 LEU A O 1
ATOM 2754 N N . SER A 1 369 ? -5.547 8.781 35.796 1.00 80.56 369 SER A N 1
ATOM 2755 C CA . SER A 1 369 ? -6.096 9.044 37.129 1.00 80.56 369 SER A CA 1
ATOM 2756 C C . SER A 1 369 ? -6.800 10.398 37.105 1.00 80.56 369 SER A C 1
ATOM 2758 O O . SER A 1 369 ? -6.164 11.411 36.829 1.00 80.56 369 SER A O 1
ATOM 2760 N N . VAL A 1 370 ? -8.106 10.409 37.364 1.00 77.31 370 VAL A N 1
ATOM 2761 C CA . VAL A 1 370 ? -8.984 11.575 37.164 1.00 77.31 370 VAL A CA 1
ATOM 2762 C C . VAL A 1 370 ? -9.429 12.236 38.463 1.00 77.31 370 VAL A C 1
ATOM 2764 O O . VAL A 1 370 ? -10.135 13.227 38.403 1.00 77.31 370 VAL A O 1
ATOM 2767 N N . LEU A 1 371 ? -9.045 11.725 39.637 1.00 72.81 371 LEU A N 1
ATOM 2768 C CA . LEU A 1 371 ? -9.329 12.384 40.915 1.00 72.81 371 LEU A CA 1
ATOM 2769 C C . LEU A 1 371 ? -8.196 12.161 41.925 1.00 72.81 371 LEU A C 1
ATOM 2771 O O . LEU A 1 371 ? -7.788 11.025 42.163 1.00 72.81 371 LEU A O 1
ATOM 2775 N N . ASN A 1 372 ? -7.743 13.251 42.550 1.00 61.59 372 ASN A N 1
ATOM 2776 C CA . ASN A 1 372 ? -6.878 13.257 43.734 1.00 61.59 372 ASN A CA 1
ATOM 2777 C C . ASN A 1 372 ? -7.364 14.362 44.700 1.00 61.59 372 ASN A C 1
ATOM 2779 O O . ASN A 1 372 ? -6.726 15.401 44.844 1.00 61.59 372 ASN A O 1
ATOM 2783 N N . GLY A 1 373 ? -8.576 14.211 45.250 1.00 65.31 373 GLY A N 1
ATOM 2784 C CA . GLY A 1 373 ? -9.269 15.261 46.014 1.00 65.31 373 GLY A CA 1
ATOM 2785 C C . GLY A 1 373 ? -10.795 15.099 45.997 1.00 65.31 373 GLY A C 1
ATOM 2786 O O . GLY A 1 373 ? -11.289 13.981 45.900 1.00 65.31 373 GLY A O 1
ATOM 2787 N N . SER A 1 374 ? -11.541 16.205 46.091 1.00 72.44 374 SER A N 1
ATOM 2788 C CA . SER A 1 374 ? -13.018 16.221 46.072 1.00 72.44 374 SER A CA 1
ATOM 2789 C C . SER A 1 374 ? -13.627 16.456 44.684 1.00 72.44 374 SER A C 1
ATOM 2791 O O . SER A 1 374 ? -14.741 16.007 44.425 1.00 72.44 374 SER A O 1
ATOM 2793 N N . ALA A 1 375 ? -12.910 17.122 43.777 1.00 82.50 375 ALA A N 1
ATOM 2794 C CA . ALA A 1 375 ? -13.306 17.299 42.383 1.00 82.50 375 ALA A CA 1
ATOM 2795 C C . ALA A 1 375 ? -12.079 17.471 41.478 1.00 82.50 375 ALA A C 1
ATOM 2797 O O . ALA A 1 375 ? -11.012 17.885 41.937 1.00 82.50 375 ALA A O 1
ATOM 2798 N N . SER A 1 376 ? -12.225 17.149 40.197 1.00 86.31 376 SER A N 1
ATOM 2799 C CA . SER A 1 376 ? -11.205 17.356 39.174 1.00 86.31 376 SER A CA 1
ATOM 2800 C C . SER A 1 376 ? -11.849 17.459 37.797 1.00 86.31 376 SER A C 1
ATOM 2802 O O . SER A 1 376 ? -12.738 16.683 37.446 1.00 86.31 376 SER A O 1
ATOM 2804 N N . THR A 1 377 ? -11.360 18.409 37.011 1.00 91.25 377 THR A N 1
ATOM 2805 C CA . THR A 1 377 ? -11.679 18.561 35.595 1.00 91.25 377 THR A CA 1
ATOM 2806 C C . THR A 1 377 ? -10.390 18.506 34.787 1.00 91.25 377 THR A C 1
ATOM 2808 O O . THR A 1 377 ? -9.311 18.827 35.295 1.00 91.25 377 THR A O 1
ATOM 2811 N N . GLY A 1 378 ? -10.476 18.074 33.533 1.00 91.00 378 GLY A N 1
ATOM 2812 C CA . GLY A 1 378 ? -9.309 18.041 32.664 1.00 91.00 378 GLY A CA 1
ATOM 2813 C C . GLY A 1 378 ? -9.576 17.440 31.296 1.00 91.00 378 GLY A C 1
ATOM 2814 O O . GLY A 1 378 ? -10.695 17.055 30.960 1.00 91.00 378 GLY A O 1
ATOM 2815 N N . ASP A 1 379 ? -8.502 17.347 30.518 1.00 92.56 379 ASP A N 1
ATOM 2816 C CA . ASP A 1 379 ? -8.507 16.833 29.157 1.00 92.56 379 ASP A CA 1
ATOM 2817 C C . ASP A 1 379 ? -7.325 15.898 28.932 1.00 92.56 379 ASP A C 1
ATOM 2819 O O . ASP A 1 379 ? -6.192 16.200 29.309 1.00 92.56 379 ASP A O 1
ATOM 2823 N N . VAL A 1 380 ? -7.564 14.800 28.220 1.00 91.19 380 VAL A N 1
ATOM 2824 C CA . VAL A 1 380 ? -6.509 13.896 27.755 1.00 91.19 380 VAL A CA 1
ATOM 2825 C C . VAL A 1 380 ? -6.712 13.549 26.288 1.00 91.19 380 VAL A C 1
ATOM 2827 O O . VAL A 1 380 ? -7.831 13.333 25.830 1.00 91.19 380 VAL A O 1
ATOM 2830 N N . VAL A 1 381 ? -5.625 13.492 25.520 1.00 90.50 381 VAL A N 1
ATOM 2831 C CA . VAL A 1 381 ? -5.670 12.957 24.156 1.00 90.50 381 VAL A CA 1
ATOM 2832 C C . VAL A 1 381 ? -5.471 11.450 24.240 1.00 90.50 381 VAL A C 1
ATOM 2834 O O . VAL A 1 381 ? -4.388 10.988 24.592 1.00 90.50 381 VAL A O 1
ATOM 2837 N N . LEU A 1 382 ? -6.510 10.684 23.909 1.00 88.19 382 LEU A N 1
ATOM 2838 C CA . LEU A 1 382 ? -6.461 9.225 23.955 1.00 88.19 382 LEU A CA 1
ATOM 2839 C C . LEU A 1 382 ? -5.462 8.680 22.928 1.00 88.19 382 LEU A C 1
ATOM 2841 O O . LEU A 1 382 ? -5.424 9.150 21.779 1.00 88.19 382 LEU A O 1
ATOM 2845 N N . GLN A 1 383 ? -4.683 7.664 23.312 1.00 84.19 383 GLN A N 1
ATOM 2846 C CA . GLN A 1 383 ? -3.831 6.932 22.374 1.00 84.19 383 GLN A CA 1
ATOM 2847 C C . GLN A 1 383 ? -4.694 6.074 21.431 1.00 84.19 383 GLN A C 1
ATOM 2849 O O . GLN A 1 383 ? -5.845 5.781 21.760 1.00 84.19 383 GLN A O 1
ATOM 2854 N N . PRO A 1 384 ? -4.184 5.641 20.260 1.00 77.69 384 PRO A N 1
ATOM 2855 C CA . PRO A 1 384 ? -4.966 4.840 19.313 1.00 77.69 384 PRO A CA 1
ATOM 2856 C C . PRO A 1 384 ? -5.636 3.615 19.949 1.00 77.69 384 PRO A C 1
ATOM 2858 O O . PRO A 1 384 ? -6.829 3.404 19.754 1.00 77.69 384 PRO A O 1
ATOM 2861 N N . ILE A 1 385 ? -4.909 2.881 20.795 1.00 79.06 385 ILE A N 1
ATOM 2862 C CA . ILE A 1 385 ? -5.433 1.701 21.491 1.00 79.06 385 ILE A CA 1
ATOM 2863 C C . ILE A 1 385 ? -6.571 2.030 22.474 1.00 79.06 385 ILE A C 1
ATOM 2865 O O . ILE A 1 385 ? -7.495 1.235 22.640 1.00 79.06 385 ILE A O 1
ATOM 2869 N N . ASP A 1 386 ? -6.548 3.214 23.091 1.00 86.62 386 ASP A N 1
ATOM 2870 C CA . ASP A 1 386 ? -7.603 3.669 24.003 1.00 86.62 386 ASP A CA 1
ATOM 2871 C C . ASP A 1 386 ? -8.845 4.122 23.230 1.00 86.62 386 ASP A C 1
ATOM 2873 O O . ASP A 1 386 ? -9.969 3.874 23.659 1.00 86.62 386 ASP A O 1
ATOM 2877 N N . ARG A 1 387 ? -8.660 4.741 22.056 1.00 87.00 387 ARG A N 1
ATOM 2878 C CA . ARG A 1 387 ? -9.767 5.102 21.153 1.00 87.00 387 ARG A CA 1
ATOM 2879 C C . ARG A 1 387 ? -10.458 3.861 20.596 1.00 87.00 387 ARG A C 1
ATOM 2881 O O . ARG A 1 387 ? -11.678 3.840 20.482 1.00 87.00 387 ARG A O 1
ATOM 2888 N N . GLU A 1 388 ? -9.694 2.821 20.275 1.00 82.94 388 GLU A N 1
ATOM 2889 C CA . GLU A 1 388 ? -10.254 1.532 19.865 1.00 82.94 388 GLU A CA 1
ATOM 2890 C C . GLU A 1 388 ? -11.035 0.864 20.999 1.00 82.94 388 GLU A C 1
ATOM 2892 O O . GLU A 1 388 ? -12.114 0.327 20.759 1.00 82.94 388 GLU A O 1
ATOM 2897 N N . ALA A 1 389 ? -10.530 0.930 22.235 1.00 86.31 389 ALA A N 1
ATOM 2898 C CA . ALA A 1 389 ? -11.273 0.475 23.406 1.00 86.31 389 ALA A CA 1
ATOM 2899 C C . ALA A 1 389 ? -12.573 1.276 23.594 1.00 86.31 389 ALA A C 1
ATOM 2901 O O . ALA A 1 389 ? -13.626 0.676 23.787 1.00 86.31 389 ALA A O 1
ATOM 2902 N N . LEU A 1 390 ? -12.536 2.608 23.446 1.00 89.44 390 LEU A N 1
ATOM 2903 C CA . LEU A 1 390 ? -13.730 3.464 23.483 1.00 89.44 390 LEU A CA 1
ATOM 2904 C C . LEU A 1 390 ? -14.764 3.019 22.448 1.00 89.44 390 LEU A C 1
ATOM 2906 O O . LEU A 1 390 ? -15.928 2.831 22.792 1.00 89.44 390 LEU A O 1
ATOM 2910 N N . ALA A 1 391 ? -14.336 2.798 21.203 1.00 84.62 391 ALA A N 1
ATOM 2911 C CA . ALA A 1 391 ? -15.215 2.386 20.111 1.00 84.62 391 ALA A CA 1
ATOM 2912 C C . ALA A 1 391 ? -15.886 1.020 20.350 1.00 84.62 391 ALA A C 1
ATOM 2914 O O . ALA A 1 391 ? -16.997 0.800 19.873 1.00 84.62 391 ALA A O 1
ATOM 2915 N N . ARG A 1 392 ? -15.242 0.114 21.100 1.00 85.88 392 ARG A N 1
ATOM 2916 C CA . ARG A 1 392 ? -15.816 -1.184 21.502 1.00 85.88 392 ARG A CA 1
ATOM 2917 C C . ARG A 1 392 ? -16.645 -1.126 22.789 1.00 85.88 392 ARG A C 1
ATOM 2919 O O . ARG A 1 392 ? -17.306 -2.103 23.123 1.00 85.88 392 ARG A O 1
ATOM 2926 N N . GLY A 1 393 ? -16.628 0.003 23.501 1.00 88.62 393 GLY A N 1
ATOM 2927 C CA . GLY A 1 393 ? -17.245 0.135 24.821 1.00 88.62 393 GLY A CA 1
ATOM 2928 C C . GLY A 1 393 ? -16.402 -0.450 25.960 1.00 88.62 393 GLY A C 1
ATOM 2929 O O . GLY A 1 393 ? -16.924 -0.688 27.041 1.00 88.62 393 GLY A O 1
ATOM 2930 N N . ASP A 1 394 ? -15.103 -0.658 25.757 1.00 90.31 394 ASP A N 1
ATOM 2931 C CA . ASP A 1 394 ? -14.191 -1.280 26.729 1.00 90.31 394 ASP A CA 1
ATOM 2932 C C . ASP A 1 394 ? -13.549 -0.261 27.696 1.00 90.31 394 ASP A C 1
ATOM 2934 O O . ASP A 1 394 ? -12.540 -0.555 28.345 1.00 90.31 394 ASP A O 1
ATOM 2938 N N . LEU A 1 395 ? -14.094 0.959 27.782 1.00 91.38 395 LEU A N 1
ATOM 2939 C CA . LEU A 1 395 ? -13.653 1.974 28.740 1.00 91.38 395 LEU A CA 1
ATOM 2940 C C . LEU A 1 395 ? -14.518 1.963 29.991 1.00 91.38 395 LEU A C 1
ATOM 2942 O O . LEU A 1 395 ? -15.746 1.972 29.917 1.00 91.38 395 LEU A O 1
ATOM 2946 N N . TYR A 1 396 ? -13.859 2.000 31.144 1.00 91.50 396 TYR A N 1
ATOM 2947 C CA . TYR A 1 396 ? -14.511 1.937 32.442 1.00 91.50 396 TYR A CA 1
ATOM 2948 C C . TYR A 1 396 ? -13.994 3.033 33.363 1.00 91.50 396 TYR A C 1
ATOM 2950 O O . TYR A 1 396 ? -12.804 3.357 33.375 1.00 91.50 396 TYR A O 1
ATOM 2958 N N . LEU A 1 397 ? -14.907 3.568 34.169 1.00 90.94 397 LEU A N 1
ATOM 2959 C CA . LEU A 1 397 ? -14.580 4.341 35.354 1.00 90.94 397 LEU A CA 1
ATOM 2960 C C . LEU A 1 397 ? -14.356 3.367 36.507 1.00 90.94 397 LEU A C 1
ATOM 2962 O O . LEU A 1 397 ? -15.294 2.688 36.919 1.00 90.94 397 LEU A O 1
ATOM 2966 N N . GLY A 1 398 ? -13.134 3.298 37.019 1.00 88.81 398 GLY A N 1
ATOM 2967 C CA . 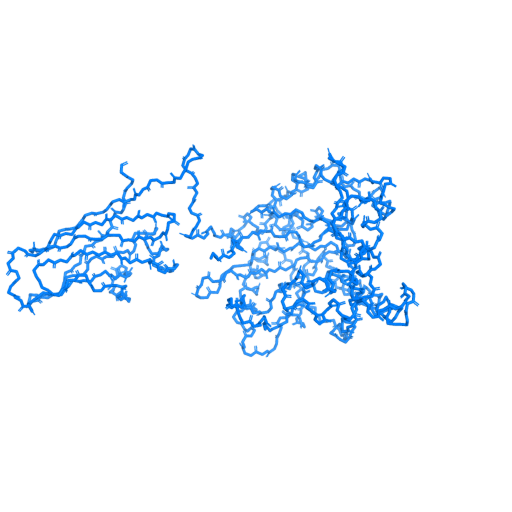GLY A 1 398 ? -12.796 2.589 38.246 1.00 88.81 398 GLY A CA 1
ATOM 2968 C C . GLY A 1 398 ? -12.778 3.541 39.433 1.00 88.81 398 GLY A C 1
ATOM 2969 O O . GLY A 1 398 ? -12.180 4.615 39.357 1.00 88.81 398 GLY A O 1
ATOM 2970 N N . VAL A 1 399 ? -13.403 3.129 40.530 1.00 86.81 399 VAL A N 1
ATOM 2971 C CA . VAL A 1 399 ? -13.373 3.811 41.823 1.00 86.81 399 VAL A CA 1
ATOM 2972 C C . VAL A 1 399 ? -12.811 2.836 42.845 1.00 86.81 399 VAL A C 1
ATOM 2974 O O . VAL A 1 399 ? -13.358 1.751 43.039 1.00 86.81 399 VAL A O 1
ATOM 2977 N N . ARG A 1 400 ? -11.713 3.214 43.498 1.00 84.62 400 ARG A N 1
ATOM 2978 C CA . ARG A 1 400 ? -11.166 2.483 44.644 1.00 84.62 400 ARG A CA 1
ATOM 2979 C C . ARG A 1 400 ? -11.434 3.281 45.901 1.00 84.62 400 ARG A C 1
ATOM 2981 O O . ARG A 1 400 ? -11.019 4.435 45.996 1.00 84.62 400 ARG A O 1
ATOM 2988 N N . SER A 1 401 ? -12.111 2.658 46.853 1.00 80.12 401 SER A N 1
ATOM 2989 C CA . SER A 1 401 ? -12.407 3.224 48.165 1.00 80.12 401 SER A CA 1
ATOM 2990 C C . SER A 1 401 ? -12.015 2.239 49.267 1.00 80.12 401 SER A C 1
ATOM 2992 O O . SER A 1 401 ? -11.638 1.096 49.005 1.00 80.12 401 SER A O 1
ATOM 2994 N N . MET A 1 402 ? -12.151 2.652 50.528 1.00 76.81 402 MET A N 1
ATOM 2995 C CA . MET A 1 402 ? -11.965 1.757 51.682 1.00 76.81 402 MET A CA 1
ATOM 2996 C C . MET A 1 402 ? -12.912 0.541 51.673 1.00 76.81 402 MET A C 1
ATOM 2998 O O . MET A 1 402 ? -12.674 -0.415 52.406 1.00 76.81 402 MET A O 1
ATOM 3002 N N . LYS A 1 403 ? -13.991 0.570 50.875 1.00 75.12 403 LYS A N 1
ATOM 3003 C CA . LYS A 1 403 ? -14.962 -0.529 50.752 1.00 75.12 403 LYS A CA 1
ATOM 3004 C C . LYS A 1 403 ? -14.588 -1.552 49.672 1.00 75.12 403 LYS A C 1
ATOM 3006 O O . LYS A 1 403 ? -15.206 -2.611 49.626 1.00 75.12 403 LYS A O 1
ATOM 3011 N N . GLY A 1 404 ? -13.600 -1.254 48.826 1.00 80.88 404 GLY A N 1
ATOM 3012 C CA . GLY A 1 404 ? -13.179 -2.110 47.718 1.00 80.88 404 GLY A CA 1
ATOM 3013 C C . GLY A 1 404 ? -13.059 -1.360 46.391 1.00 80.88 404 GLY A C 1
ATOM 3014 O O . GLY A 1 404 ? -12.957 -0.133 46.350 1.00 80.88 404 GLY A O 1
ATOM 3015 N N . GLU A 1 405 ? -13.039 -2.121 45.297 1.00 84.69 405 GLU A N 1
ATOM 3016 C CA . GLU A 1 405 ? -12.950 -1.604 43.930 1.00 84.69 405 GLU A CA 1
ATOM 3017 C C . GLU A 1 405 ? -14.286 -1.796 43.204 1.00 84.69 405 GLU A C 1
ATOM 3019 O O . GLU A 1 405 ? -14.777 -2.915 43.057 1.00 84.69 405 GLU A O 1
ATOM 3024 N N . SER A 1 406 ? -14.851 -0.689 42.731 1.00 87.81 406 SER A N 1
ATOM 3025 C CA . SER A 1 406 ? -16.105 -0.623 41.982 1.00 87.81 406 SER A CA 1
ATOM 3026 C C . SER A 1 406 ? -15.825 -0.074 40.581 1.00 87.81 406 SER A C 1
ATOM 3028 O O . SER A 1 406 ? -14.950 0.775 40.406 1.00 87.81 406 SER A O 1
ATOM 3030 N N . ARG A 1 407 ? -16.564 -0.524 39.559 1.00 88.69 407 ARG A N 1
ATOM 3031 C CA . ARG A 1 407 ? -16.410 -0.006 38.188 1.00 88.69 407 ARG A CA 1
ATOM 3032 C C . ARG A 1 407 ? -17.735 0.168 37.458 1.00 88.69 407 ARG A C 1
ATOM 3034 O O . ARG A 1 407 ? -18.667 -0.598 37.682 1.00 88.69 407 ARG A O 1
ATOM 3041 N N . ALA A 1 408 ? -17.786 1.127 36.539 1.00 90.25 408 ALA A N 1
ATOM 3042 C CA . ALA A 1 408 ? -18.905 1.331 35.622 1.00 90.25 408 ALA A CA 1
ATOM 3043 C C . ALA A 1 408 ? -18.395 1.514 34.194 1.00 90.25 408 ALA A C 1
ATOM 3045 O O . ALA A 1 408 ? -17.424 2.234 33.960 1.00 90.25 408 ALA A O 1
ATOM 3046 N N . GLN A 1 409 ? -19.062 0.861 33.245 1.00 91.06 409 GLN A N 1
ATOM 3047 C CA . GLN A 1 409 ? -18.764 1.003 31.824 1.00 91.06 409 GLN A CA 1
ATOM 3048 C C . GLN A 1 409 ? -19.149 2.407 31.348 1.00 91.06 409 GLN A C 1
ATOM 3050 O O . GLN A 1 409 ? -20.229 2.902 31.671 1.00 91.06 409 GLN A O 1
ATOM 3055 N N . LEU A 1 410 ? -18.280 3.037 30.562 1.00 91.88 410 LEU A N 1
ATOM 3056 C CA . LEU A 1 410 ? -18.543 4.326 29.935 1.00 91.88 410 LEU A CA 1
ATOM 3057 C C . LEU A 1 410 ? -19.191 4.103 28.568 1.00 91.88 410 LEU A C 1
ATOM 3059 O O . LEU A 1 410 ? -18.573 3.558 27.654 1.00 91.88 410 LEU A O 1
ATOM 3063 N N . GLN A 1 411 ? -20.445 4.532 28.429 1.00 91.50 411 GLN A N 1
ATOM 3064 C CA . GLN A 1 411 ? -21.205 4.431 27.186 1.00 91.50 411 GLN A CA 1
ATOM 3065 C C . GLN A 1 411 ? -21.312 5.806 26.533 1.00 91.50 411 GLN A C 1
ATOM 3067 O O . GLN A 1 411 ? -22.108 6.647 26.947 1.00 91.50 411 GLN A O 1
ATOM 3072 N N . PHE A 1 412 ? -20.508 6.019 25.495 1.00 91.69 412 PHE A N 1
ATOM 3073 C CA . PHE A 1 412 ? -20.472 7.268 24.744 1.00 91.69 412 PHE A CA 1
ATOM 3074 C C . PHE A 1 412 ? -21.576 7.305 23.685 1.00 91.69 412 PHE A C 1
ATOM 3076 O O . PHE A 1 412 ? -21.660 6.415 22.839 1.00 91.69 412 PHE A O 1
ATOM 3083 N N . LYS A 1 413 ? -22.415 8.343 23.719 1.00 89.88 413 LYS A N 1
ATOM 3084 C CA . LYS A 1 413 ? -23.506 8.565 22.758 1.00 89.88 413 LYS A CA 1
ATOM 3085 C C . LYS A 1 413 ? -23.374 9.941 22.100 1.00 89.88 413 LYS A C 1
ATOM 3087 O O . LYS A 1 413 ? -22.868 10.845 22.765 1.00 89.88 413 LYS A O 1
ATOM 3092 N N . PRO A 1 414 ? -23.794 10.109 20.831 1.00 84.81 414 PRO A N 1
ATOM 3093 C CA . PRO A 1 414 ? -23.884 11.427 20.211 1.00 84.81 414 PRO A CA 1
ATOM 3094 C C . PRO A 1 414 ? -24.748 12.363 21.055 1.00 84.81 414 PRO A C 1
ATOM 3096 O O . PRO A 1 414 ? -25.715 11.910 21.670 1.00 84.81 414 PRO A O 1
ATOM 3099 N N . GLU A 1 415 ? -24.354 13.632 21.092 1.00 68.19 415 GLU A N 1
ATOM 3100 C CA . GLU A 1 415 ? -25.142 14.712 21.694 1.00 68.19 415 GLU A CA 1
ATOM 3101 C C . GLU A 1 415 ? -26.474 14.955 20.973 1.00 68.19 415 GLU A C 1
ATOM 3103 O O . GLU A 1 415 ? -26.522 14.789 19.727 1.00 68.19 415 GLU A O 1
#